Protein 2W7Q (pdb70)

Solvent-accessible surface area: 18012 Å² total; per-residue (Å²): 91,75,68,107,66,131,21,72,72,6,28,124,77,0,25,29,21,4,92,140,4,125,17,2,38,2,100,1,0,33,13,13,18,15,37,68,5,59,164,32,110,44,39,25,4,74,1,19,1,66,55,130,26,30,0,54,22,38,16,64,70,126,83,54,42,10,2,10,2,78,48,90,28,1,78,25,33,10,38,88,102,111,36,10,8,81,37,64,28,126,58,37,12,27,130,3,10,0,0,0,0,14,12,95,11,80,52,15,20,128,57,16,2,1,58,79,165,86,49,78,69,20,8,31,1,21,0,42,16,77,70,98,115,50,114,10,73,16,1,91,0,2,2,56,80,29,95,8,12,14,3,30,18,30,25,68,120,34,57,70,16,22,2,6,4,14,84,30,28,50,81,117,102,16,67,68,142,89,14,89,50,138,98,40,138,84,24,82,87,55,144,190,123,60,13,27,131,81,0,36,41,8,5,78,104,5,94,22,3,27,2,124,2,46,28,84,22,66,24,48,76,42,99,151,119,80,108,17,30,5,57,0,0,1,51,47,119,30,21,0,38,9,44,7,74,70,129,49,78,37,22,0,1,1,40,93,46,0,0,20,28,33,43,126,93,68,41,0,12,6,16,34,8,94,80,30,2,21,81,1,2,0,0,0,0,9,10,60,12,76,104,18,41,153,68,28,50,18,83,62,155,105,46,88,77,36,14,52,1,19,0,111,59,124,164,16,81,12,0,102,0,14,2,124,75,18,84,6,46,42,3,36,3,27,23,61,125,33,63,105,13,58,0,107,13,87,88,29,101,35,85,102,107,25,53,5,111,50,0,37,10,71,24,47,66,1,0,45,13,60,80,129

CATH classification: 2.50.20.10

Nearest PDB structures (foldseek):
  2w7q-assembly1_A  TM=1.005E+00  e=2.599E-39  Pseudomonas aeruginosa PAO1
  4ki3-assembly3_G  TM=8.699E-01  e=1.356E-17  Yersinia pestis biovar Medievalis str. Harbin 35
  4ki3-assembly3_I  TM=8.683E-01  e=2.098E-17  Yersinia pestis biovar Medievalis str. Harbin 35
  4ki3-assembly1_D  TM=8.611E-01  e=1.687E-17  Yersinia pestis biovar Medievalis str. Harbin 35
  4ki3-assembly3_H  TM=8.434E-01  e=2.722E-16  Yersinia pestis biovar Medievalis str. Harbin 35

Foldseek 3Di:
DDFPDDCVVQLVVVVVLLVQFQKKKWKKWKWKADLVRPDIDIWIGMWIEHPQWWIWTWTDDDQTWIWTTRQQWIWIAGVVQLEIAIEGPVVCCQVVVCSVSNDPSVVVSVQWDKDWDDDDQKIKIKTAGNDPPDQWGIKMWMGGNSHTAKIWTAGPSGIIMIMGIHPMDGDDDDDVCVSDDDNDPPRHYHHD/DVQLVVLCVLLVQFQKKKWKKWKWKAFQVRPDIDIWIGMWIAHPQWWIWTFIDPPQTKIWITSLKIWIAGVVLLEIEIEGLVVCCLVVVCSCSNDDSVVCVVQWDKDWDDDDQKIKIWIDRCCWGIKIWMDGNSHTAKMWTQGPSGIIMIMGIDPMDGDDDDDPVVRDDPGDPPGHYHYD

Secondary structure (DSSP, 8-state):
---SS--HHHHHHHHHHHHT-SEEEEEEEEEEE-TTS--EEEEEEEEEEETTTEEEEEEPSSS-EEEEEETTEEEEEETTTTEEEEE-HHHHTTT-GGGGGGS-HHHHTTTEEEEEEEETTEEEEEEEESSS-SS-SEEEEEEETTEEEEEEEE-TT--EEEEEEEEEEES----GGGG-----TT-EEE--/-HHHHHHHHHHHT-SEEEEEEEEEEE-TTS--EEEEEEEEEEETTTEEEEEEPTTS-EEEEE--EEEEEETTTTEEEEEEHHHHTTT-GGGGGGS-HHHHTTT-EEEEEEETTEEEEEEE---EEEEEEEEETTEEEEEEEEETT--EEEEEEEEEEES----GGGG-----TT-EEEE-

GO terms:
  GO:0044874 lipoprotein localization to outer membrane (P, IDA)

Radius of gyration: 23.58 Å; Cα contacts (8 Å, |Δi|>4): 870; chains: 2; bounding box: 56×40×64 Å

Sequence (372 aa):
GSIAIDDSSAAVQRLTGLLNKAQTLTARFSQLTLDGSGTRLQETAGQQLSLKRPGLFRRWHTDAPNNEQQLLISNGEKVWLYDPDLEQVTIQKLDQRLTQTPALLLSSGDISKISESFAITYKEGGNNVVDFVLKPKTKDTLFDTLRRLSFRSGKVNDMQMIDGVGQRTNILFFDVKMNEALDAKQFTFDVPPGVDVIQEESAAVQRLTGLLNKAQTLTARRFSQLTTLDGSGTRLQETAGQLSLKRPGLFRRWHTDAPNEQLLISNEKVWLYDPDLEQVTIQKLDQRLTQTPALLLSSGDISKISESFAITYKEGGNVVDFVLKPKLFDTLRRLSFRSGKVNDMQMIDGVGQRTNILFFDVKMNEALDAKQFTFDVPPGVDVIQE

Organism: Pseudomonas aeruginosa (strain ATCC 15692 / DSM 22644 / CIP 104116 / JCM 14847 / LMG 12228 / 1C / PRS 101 / PAO1) (NCBI:txid208964)

B-factor: mean 24.22, std 8.2, range [8.04, 63.87]

Structure (mmCIF, N/CA/C/O backbone):
data_2W7Q
#
_entry.id   2W7Q
#
_cell.length_a   41.656
_cell.length_b   68.439
_cell.length_c   61.350
_cell.angle_alpha   90.00
_cell.angle_beta   94.83
_cell.angle_gamma   90.00
#
_symmetry.space_group_name_H-M   'P 1 21 1'
#
loop_
_entity.id
_entity.type
_entity.pdbx_description
1 polymer 'OUTER-MEMBRANE LIPOPROTEIN CARRIER PROTEIN'
2 non-polymer GLYCEROL
3 water water
#
loop_
_atom_site.group_PDB
_atom_site.id
_atom_site.type_symbol
_atom_site.label_atom_id
_atom_site.label_alt_id
_atom_site.label_comp_id
_atom_site.label_asym_id
_atom_site.label_entity_id
_atom_site.label_seq_id
_atom_site.pdbx_PDB_ins_code
_atom_site.Cartn_x
_atom_site.Cartn_y
_atom_site.Cartn_z
_atom_site.occupancy
_atom_site.B_iso_or_equiv
_atom_site.auth_seq_id
_atom_site.auth_comp_id
_atom_site.auth_asym_id
_atom_site.auth_atom_id
_atom_site.pdbx_PDB_model_num
ATOM 1 N N . GLY A 1 13 ? -17.255 -1.201 8.646 1.00 26.75 13 GLY A N 1
ATOM 2 C CA . GLY A 1 13 ? -17.236 -2.439 7.795 1.00 26.19 13 GLY A CA 1
ATOM 3 C C . GLY A 1 13 ? -17.950 -2.164 6.493 1.00 24.38 13 GLY A C 1
ATOM 4 O O . GLY A 1 13 ? -18.000 -3.030 5.582 1.00 27.37 13 GLY A O 1
ATOM 5 N N . SER A 1 14 ? -18.530 -0.972 6.389 1.00 23.47 14 SER A N 1
ATOM 6 C CA . SER A 1 14 ? -19.432 -0.675 5.262 1.00 21.65 14 SER A CA 1
ATOM 7 C C . SER A 1 14 ? -18.626 -0.146 4.072 1.00 20.82 14 SER A C 1
ATOM 8 O O . SER A 1 14 ? -17.772 0.739 4.235 1.00 20.07 14 SER A O 1
ATOM 11 N N . ILE A 1 15 ? -18.913 -0.683 2.887 1.00 19.14 15 ILE A N 1
ATOM 12 C CA . ILE A 1 15 ? -18.129 -0.330 1.702 1.00 18.82 15 ILE A CA 1
ATOM 13 C C . ILE A 1 15 ? -18.949 0.293 0.572 1.00 16.76 15 ILE A C 1
ATOM 14 O O . ILE A 1 15 ? -18.375 0.749 -0.414 1.00 17.34 15 ILE A O 1
ATOM 19 N N . ALA A 1 16 ? -20.276 0.316 0.690 1.00 14.71 16 ALA A N 1
ATOM 20 C CA . ALA A 1 16 ? -21.087 0.924 -0.365 1.00 13.02 16 ALA A CA 1
ATOM 21 C C . ALA A 1 16 ? -21.687 2.263 0.120 1.00 14.14 16 ALA A C 1
ATOM 22 O O . ALA A 1 16 ? -22.884 2.470 0.112 1.00 15.43 16 ALA A O 1
ATOM 24 N N . ILE A 1 17 ? -20.812 3.167 0.533 1.00 15.76 17 ILE A N 1
ATOM 25 C CA . ILE A 1 17 ? -21.203 4.379 1.229 1.00 17.17 17 ILE A CA 1
ATOM 26 C C . ILE A 1 17 ? -20.896 5.572 0.331 1.00 18.25 17 ILE A C 1
ATOM 27 O O . ILE A 1 17 ? -20.117 5.449 -0.617 1.00 17.99 17 ILE A O 1
ATOM 32 N N . ASP A 1 18 ? -21.558 6.695 0.581 1.00 17.94 18 ASP A N 1
ATOM 33 C CA . ASP A 1 18 ? -21.215 7.883 -0.130 1.00 19.34 18 ASP A CA 1
ATOM 34 C C . ASP A 1 18 ? -20.192 8.583 0.744 1.00 19.80 18 ASP A C 1
ATOM 35 O O . ASP A 1 18 ? -20.548 9.207 1.748 1.00 20.30 18 ASP A O 1
ATOM 40 N N . ASP A 1 19 ? -18.929 8.432 0.355 1.00 19.48 19 ASP A N 1
ATOM 41 C CA . ASP A 1 19 ? -17.759 8.931 1.104 1.00 19.41 19 ASP A CA 1
ATOM 42 C C . ASP A 1 19 ? -17.076 10.106 0.366 1.00 19.80 19 ASP A C 1
ATOM 43 O O . ASP A 1 19 ? -15.876 10.357 0.531 1.00 19.84 19 ASP A O 1
ATOM 48 N N . SER A 1 20 ? -17.886 10.800 -0.439 1.00 20.22 20 SER A N 1
ATOM 49 C CA A SER A 1 20 ? -17.472 12.009 -1.150 0.50 20.79 20 SER A CA 1
ATOM 50 C CA B SER A 1 20 ? -17.502 12.025 -1.143 0.50 20.75 20 SER A CA 1
ATOM 51 C C . SER A 1 20 ? -16.675 12.990 -0.278 1.00 21.07 20 SER A C 1
ATOM 52 O O . SER A 1 20 ? -15.573 13.414 -0.660 1.00 22.07 20 SER A O 1
ATOM 57 N N . ALA A 1 21 ? -17.215 13.349 0.884 1.00 21.52 21 ALA A N 1
ATOM 58 C CA . ALA A 1 21 ? -16.535 14.281 1.789 1.00 22.15 21 ALA A CA 1
ATOM 59 C C . ALA A 1 21 ? -15.163 13.730 2.216 1.00 21.73 21 ALA A C 1
ATOM 60 O O . ALA A 1 21 ? -14.119 14.408 2.105 1.00 21.56 21 ALA A O 1
ATOM 62 N N . ALA A 1 22 ? -15.165 12.482 2.665 1.00 21.90 22 ALA A N 1
ATOM 63 C CA . ALA A 1 22 ? -13.970 11.871 3.183 1.00 21.43 22 ALA A CA 1
ATOM 64 C C . ALA A 1 22 ? -12.867 11.848 2.147 1.00 22.64 22 ALA A C 1
ATOM 65 O O . ALA A 1 22 ? -11.708 12.084 2.472 1.00 21.91 22 ALA A O 1
ATOM 67 N N . VAL A 1 23 ? -13.218 11.516 0.913 1.00 23.44 23 VAL A N 1
ATOM 68 C CA . VAL A 1 23 ? -12.253 11.432 -0.202 1.00 24.51 23 VAL A CA 1
ATOM 69 C C . VAL A 1 23 ? -11.554 12.772 -0.502 1.00 25.08 23 VAL 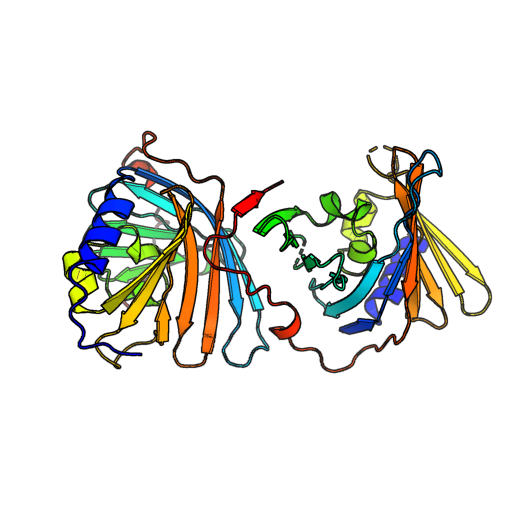A C 1
ATOM 70 O O . VAL A 1 23 ? -10.320 12.819 -0.658 1.00 24.60 23 VAL A O 1
ATOM 74 N N . GLN A 1 24 ? -12.341 13.844 -0.591 1.00 25.80 24 GLN A N 1
ATOM 75 C CA . GLN A 1 24 ? -11.797 15.204 -0.754 1.00 25.70 24 GLN A CA 1
ATOM 76 C C . GLN A 1 24 ? -10.939 15.642 0.452 1.00 24.23 24 GLN A C 1
ATOM 77 O O . GLN A 1 24 ? -9.889 16.250 0.265 1.00 24.47 24 GLN A O 1
ATOM 83 N N . ARG A 1 25 ? -11.370 15.329 1.670 1.00 22.67 25 ARG A N 1
ATOM 84 C CA . ARG A 1 25 ? -10.549 15.658 2.840 1.00 21.35 25 ARG A CA 1
ATOM 85 C C . ARG A 1 25 ? -9.156 15.046 2.766 1.00 20.21 25 ARG A C 1
ATOM 86 O O . ARG A 1 25 ? -8.182 15.716 3.085 1.00 19.87 25 ARG A O 1
ATOM 94 N N . LEU A 1 26 ? -9.080 13.767 2.391 1.00 19.68 26 LEU A N 1
ATOM 95 C CA . LEU A 1 26 ? -7.806 13.040 2.359 1.00 20.56 26 LEU A CA 1
ATOM 96 C C . LEU A 1 26 ? -6.905 13.601 1.257 1.00 20.73 26 LEU A C 1
ATOM 97 O O . LEU A 1 26 ? -5.673 13.756 1.417 1.00 20.10 26 LEU A O 1
ATOM 102 N N . THR A 1 27 ? -7.525 13.856 0.104 1.00 21.74 27 THR A N 1
ATOM 103 C CA . THR A 1 27 ? -6.774 14.351 -1.043 1.00 22.12 27 THR A CA 1
ATOM 104 C C . THR A 1 27 ? -6.167 15.707 -0.653 1.00 22.35 27 THR A C 1
ATOM 105 O O . THR A 1 27 ? -4.985 15.957 -0.903 1.00 22.86 27 THR A O 1
ATOM 109 N N . GLY A 1 28 ? -6.971 16.547 -0.011 1.00 22.58 28 GLY A N 1
ATOM 110 C CA . GLY A 1 28 ? -6.532 17.878 0.452 1.00 23.11 28 GLY A CA 1
ATOM 111 C C . GLY A 1 28 ? -5.276 17.823 1.296 1.00 23.75 28 GLY A C 1
ATOM 112 O O . GLY A 1 28 ? -4.258 18.466 0.964 1.00 23.73 28 GLY A O 1
ATOM 113 N N . LEU A 1 29 ? -5.359 17.035 2.376 1.00 23.00 29 LEU A N 1
ATOM 114 C CA . LEU A 1 29 ? -4.267 16.781 3.307 1.00 22.31 29 LEU A CA 1
ATOM 115 C C . LEU A 1 29 ? -3.025 16.194 2.681 1.00 22.17 29 LEU A C 1
ATOM 116 O O . LEU A 1 29 ? -1.957 16.647 2.974 1.00 21.96 29 LEU A O 1
ATOM 121 N N . LEU A 1 30 ? -3.159 15.177 1.844 1.00 22.27 30 LEU A N 1
ATOM 122 C CA . LEU A 1 30 ? -2.001 14.579 1.192 1.00 22.02 30 LEU A CA 1
ATOM 123 C C . LEU A 1 30 ? -1.307 15.550 0.240 1.00 22.08 30 LEU A C 1
ATOM 124 O O . LEU A 1 30 ? -0.074 15.597 0.158 1.00 23.02 30 LEU A O 1
ATOM 129 N N . ASN A 1 31 ? -2.098 16.311 -0.498 1.00 23.55 31 ASN A N 1
ATOM 130 C CA . ASN A 1 31 ? -1.567 17.356 -1.416 1.00 23.88 31 ASN A CA 1
ATOM 131 C C . ASN A 1 31 ? -0.821 18.569 -0.841 1.00 24.20 31 ASN A C 1
ATOM 132 O O . ASN A 1 31 ? -0.179 19.312 -1.611 1.00 24.85 31 ASN A O 1
ATOM 137 N N . LYS A 1 32 ? -0.921 18.776 0.476 1.00 23.95 32 LYS A N 1
ATOM 138 C CA . LYS A 1 32 ? -0.146 19.776 1.211 1.00 23.42 32 LYS A CA 1
ATOM 139 C C . LYS A 1 32 ? 1.331 19.393 1.241 1.00 22.97 32 LYS A C 1
ATOM 140 O O . LYS A 1 32 ? 2.159 20.245 1.504 1.00 20.89 32 LYS A O 1
ATOM 146 N N . ALA A 1 33 ? 1.614 18.107 1.024 1.00 20.98 33 ALA A N 1
ATOM 147 C CA . ALA A 1 33 ? 2.960 17.558 0.877 1.00 21.17 33 ALA A CA 1
ATOM 148 C C . ALA A 1 33 ? 3.345 17.304 -0.598 1.00 21.44 33 ALA A C 1
ATOM 149 O O . ALA A 1 33 ? 3.118 16.216 -1.156 1.00 21.19 33 ALA A O 1
ATOM 151 N N . GLN A 1 34 ? 3.893 18.328 -1.241 1.00 20.27 34 GLN A N 1
ATOM 152 C CA . GLN A 1 34 ? 4.394 18.165 -2.588 1.00 20.95 34 GLN A CA 1
ATOM 153 C C . GLN A 1 34 ? 5.698 17.375 -2.574 1.00 19.71 34 GLN A C 1
ATOM 154 O O . GLN A 1 34 ? 5.986 16.664 -3.515 1.00 19.85 34 GLN A O 1
ATOM 160 N N . THR A 1 35 ? 6.520 17.562 -1.546 1.00 17.98 35 THR A N 1
ATOM 161 C CA . THR A 1 35 ? 7.595 16.595 -1.253 1.00 17.86 35 THR A CA 1
ATOM 162 C C . THR A 1 35 ? 7.426 16.267 0.227 1.00 18.00 35 THR A C 1
ATOM 163 O O . THR A 1 35 ? 6.854 17.082 0.970 1.00 16.05 35 THR A O 1
ATOM 167 N N . LEU A 1 36 ? 7.889 15.082 0.653 1.00 15.30 36 LEU A N 1
ATOM 168 C CA . LEU A 1 36 ? 7.788 14.714 2.069 1.00 17.58 36 LEU A CA 1
ATOM 169 C C . LEU A 1 36 ? 8.964 13.763 2.317 1.00 16.79 36 LEU A C 1
ATOM 170 O O . LEU A 1 36 ? 9.233 12.938 1.484 1.00 17.40 36 LEU A O 1
ATOM 175 N N . THR A 1 37 ? 9.662 13.879 3.452 1.00 16.61 37 THR A N 1
ATOM 176 C CA . THR A 1 37 ? 10.452 12.767 3.916 1.00 16.23 37 THR A CA 1
ATOM 177 C C . THR A 1 37 ? 10.063 12.479 5.364 1.00 14.79 37 THR A C 1
ATOM 178 O O . THR A 1 37 ? 9.635 13.389 6.117 1.00 16.94 37 THR A O 1
ATOM 182 N N . ALA A 1 38 ? 10.218 11.221 5.788 1.00 14.87 38 ALA A N 1
ATOM 183 C CA . ALA A 1 38 ? 10.040 10.919 7.195 1.00 14.81 38 ALA A CA 1
ATOM 184 C C . ALA A 1 38 ? 10.856 9.730 7.578 1.00 15.27 38 ALA A C 1
ATOM 185 O O . ALA A 1 38 ? 11.274 8.973 6.717 1.00 15.29 38 ALA A O 1
ATOM 187 N N . ARG A 1 39 ? 11.031 9.524 8.861 1.00 14.42 39 ARG A N 1
ATOM 188 C CA . ARG A 1 39 ? 11.549 8.262 9.324 1.00 15.19 39 ARG A CA 1
ATOM 189 C C . ARG A 1 39 ? 10.307 7.509 9.813 1.00 13.76 39 ARG A C 1
ATOM 190 O O . ARG A 1 39 ? 9.258 8.120 10.141 1.00 14.61 39 ARG A O 1
ATOM 198 N N . PHE A 1 40 ? 10.421 6.194 9.870 1.00 15.87 40 PHE A N 1
ATOM 199 C CA . PHE A 1 40 ? 9.350 5.335 10.425 1.00 15.81 40 PHE A CA 1
ATOM 200 C C . PHE A 1 40 ? 9.900 4.251 11.362 1.00 15.04 40 PHE A C 1
ATOM 201 O O . PHE A 1 40 ? 11.064 3.830 11.227 1.00 13.80 40 PHE A O 1
ATOM 209 N N . SER A 1 41 ? 9.098 3.837 12.338 1.00 13.35 41 SER A N 1
ATOM 210 C CA . SER A 1 41 ? 9.370 2.587 13.102 1.00 13.70 41 SER A CA 1
ATOM 211 C C . SER A 1 41 ? 8.139 1.729 12.829 1.00 13.97 41 SER A C 1
ATOM 212 O O . SER A 1 41 ? 6.973 2.222 12.978 1.00 14.02 41 SER A O 1
ATOM 215 N N . GLN A 1 42 ? 8.345 0.526 12.365 1.00 13.54 42 GLN A N 1
ATOM 216 C CA . GLN A 1 42 ? 7.184 -0.298 12.015 1.00 15.72 42 GLN A CA 1
ATOM 217 C C . GLN A 1 42 ? 7.247 -1.510 12.883 1.00 16.46 42 GLN A C 1
ATOM 218 O O . GLN A 1 42 ? 8.310 -2.142 12.982 1.00 16.75 42 GLN A O 1
ATOM 224 N N . LEU A 1 43 ? 6.115 -1.856 13.507 1.00 17.40 43 LEU A N 1
ATOM 225 C CA . LEU A 1 43 ? 6.008 -3.078 14.302 1.00 19.50 43 LEU A CA 1
ATOM 226 C C . LEU A 1 43 ? 4.920 -3.969 13.693 1.00 20.72 43 LEU A C 1
ATOM 227 O O . LEU A 1 43 ? 3.812 -3.494 13.443 1.00 20.25 43 LEU A O 1
ATOM 232 N N . THR A 1 44 ? 5.233 -5.233 13.406 1.00 21.61 44 THR A N 1
ATOM 233 C CA . THR A 1 44 ? 4.291 -6.130 12.732 1.00 23.57 44 THR A CA 1
ATOM 234 C C . THR A 1 44 ? 4.099 -7.322 13.634 1.00 24.74 44 THR A C 1
ATOM 235 O O . THR A 1 44 ? 5.086 -7.972 14.071 1.00 25.21 44 THR A O 1
ATOM 239 N N . LEU A 1 45 ? 2.833 -7.611 13.935 1.00 23.79 45 LEU A N 1
ATOM 240 C CA . LEU A 1 45 ? 2.509 -8.768 14.764 1.00 24.32 45 LEU A CA 1
ATOM 241 C C . LEU A 1 45 ? 1.641 -9.704 13.965 1.00 24.89 45 LEU A C 1
ATOM 242 O O . LEU A 1 45 ? 0.598 -9.255 13.442 1.00 24.67 45 LEU A O 1
ATOM 247 N N . ASP A 1 46 ? 2.038 -10.978 13.857 1.00 25.71 46 ASP A N 1
ATOM 248 C CA . ASP A 1 46 ? 1.262 -11.891 13.003 1.00 27.01 46 ASP A CA 1
ATOM 249 C C . ASP A 1 46 ? -0.074 -12.185 13.638 1.00 26.87 46 ASP A C 1
ATOM 250 O O . ASP A 1 46 ? -0.290 -11.898 14.834 1.00 26.08 46 ASP A O 1
ATOM 255 N N . GLY A 1 47 ? -0.952 -12.780 12.831 1.00 27.81 47 GLY A N 1
ATOM 256 C CA . GLY A 1 47 ? -2.303 -13.106 13.250 1.00 28.13 47 GLY A CA 1
ATOM 257 C C . GLY A 1 47 ? -2.386 -13.997 14.462 1.00 27.87 47 GLY A C 1
ATOM 258 O O . GLY A 1 47 ? -3.321 -13.883 15.254 1.00 28.68 47 GLY A O 1
ATOM 259 N N . SER A 1 48 ? -1.383 -14.852 14.636 1.00 27.88 48 SER A N 1
ATOM 260 C CA . SER A 1 48 ? -1.373 -15.780 15.742 1.00 27.32 48 SER A CA 1
ATOM 261 C C . SER A 1 48 ? -0.901 -15.082 17.041 1.00 27.10 48 SER A C 1
ATOM 262 O O . SER A 1 48 ? -0.896 -15.701 18.110 1.00 27.96 48 SER A O 1
ATOM 265 N N . GLY A 1 49 ? -0.495 -13.813 16.924 1.00 26.99 49 GLY A N 1
ATOM 266 C CA . GLY A 1 49 ? 0.140 -13.051 18.029 1.00 26.47 49 GLY A CA 1
ATOM 267 C C . GLY A 1 49 ? 1.429 -13.619 18.642 1.00 27.03 49 GLY A C 1
ATOM 268 O O . GLY A 1 49 ? 1.828 -13.226 19.785 1.00 27.87 49 GLY A O 1
ATOM 269 N N . THR A 1 50 ? 2.145 -14.468 17.905 1.00 25.13 50 THR A N 1
ATOM 270 C CA . THR A 1 50 ? 3.324 -15.126 18.472 1.00 25.60 50 THR A CA 1
ATOM 271 C C . THR A 1 50 ? 4.608 -14.798 17.720 1.00 26.39 50 THR A C 1
ATOM 272 O O . THR A 1 50 ? 5.678 -15.301 18.085 1.00 25.84 50 THR A O 1
ATOM 276 N N . ARG A 1 51 ? 4.495 -13.976 16.670 1.00 26.79 51 ARG A N 1
ATOM 277 C CA . ARG A 1 51 ? 5.656 -13.457 15.914 1.00 29.73 51 ARG A CA 1
ATOM 278 C C . ARG A 1 51 ? 5.639 -11.908 15.737 1.00 28.64 51 ARG A C 1
ATOM 279 O O . ARG A 1 51 ? 4.775 -11.351 15.033 1.00 28.02 51 ARG A O 1
ATOM 287 N N . LEU A 1 52 ? 6.602 -11.225 16.373 1.00 29.64 52 LEU A N 1
ATOM 288 C CA . LEU A 1 52 ? 6.660 -9.723 16.360 1.00 29.51 52 LEU A CA 1
ATOM 289 C C . LEU A 1 52 ? 7.978 -9.296 15.749 1.00 30.23 52 LEU A C 1
ATOM 290 O O . LEU A 1 52 ? 9.039 -9.841 16.122 1.00 30.87 52 LEU A O 1
ATOM 295 N N . GLN A 1 53 ? 7.935 -8.386 14.776 1.00 28.53 53 GLN A N 1
ATOM 296 C CA . GLN A 1 53 ? 9.171 -7.830 14.233 1.00 28.39 53 GLN A CA 1
ATOM 297 C C . GLN A 1 53 ? 9.089 -6.345 14.056 1.00 27.09 53 GLN A C 1
ATOM 298 O O . GLN A 1 53 ? 8.054 -5.826 13.622 1.00 26.08 53 GLN A O 1
ATOM 304 N N . GLU A 1 54 ? 10.179 -5.672 14.390 1.00 25.56 54 GLU A N 1
ATOM 305 C CA . GLU A 1 54 ? 10.317 -4.263 14.165 1.00 24.70 54 GLU A CA 1
ATOM 306 C C . GLU A 1 54 ? 11.273 -4.016 12.983 1.00 24.16 54 GLU A C 1
ATOM 307 O O . GLU A 1 54 ? 12.275 -4.746 12.789 1.00 21.55 54 GLU A O 1
ATOM 313 N N . THR A 1 55 ? 10.935 -3.009 12.202 1.00 22.11 55 THR A N 1
ATOM 314 C CA . THR A 1 55 ? 11.774 -2.532 11.113 1.00 23.07 55 THR A CA 1
ATOM 315 C C . THR A 1 55 ? 11.765 -1.009 11.274 1.00 21.91 55 THR A C 1
ATOM 316 O O . THR A 1 55 ? 10.845 -0.439 11.869 1.00 21.71 55 THR A O 1
ATOM 320 N N . ALA A 1 56 ? 12.844 -0.370 10.866 1.00 20.93 56 ALA A N 1
ATOM 321 C CA . ALA A 1 56 ? 12.919 1.101 10.853 1.00 18.53 56 ALA A CA 1
ATOM 322 C C . ALA A 1 56 ? 13.293 1.444 9.474 1.00 16.15 56 ALA A C 1
ATOM 323 O O . ALA A 1 56 ? 13.855 0.609 8.789 1.00 14.72 56 ALA A O 1
ATOM 325 N N . GLY A 1 57 ? 13.038 2.678 9.054 1.00 15.22 57 GLY A N 1
ATOM 326 C CA . GLY A 1 57 ? 13.527 3.081 7.716 1.00 13.87 57 GLY A CA 1
ATOM 327 C C . GLY A 1 57 ? 13.068 4.490 7.447 1.00 13.63 57 GLY A C 1
ATOM 328 O O . GLY A 1 57 ? 12.775 5.220 8.398 1.00 14.51 57 GLY A O 1
ATOM 329 N N . GLN A 1 58 ? 12.933 4.806 6.175 1.00 13.54 58 GLN A N 1
ATOM 330 C CA A GLN A 1 58 ? 12.657 6.173 5.707 0.50 14.93 58 GLN A CA 1
ATOM 331 C CA C GLN A 1 58 ? 12.771 6.157 5.657 0.50 13.08 58 GLN A CA 1
ATOM 332 C C . GLN A 1 58 ? 11.804 6.133 4.460 1.00 13.51 58 GLN A C 1
ATOM 333 O O . GLN A 1 58 ? 11.852 5.188 3.666 1.00 13.28 58 GLN A O 1
ATOM 344 N N . LEU A 1 59 ? 11.028 7.188 4.289 1.00 14.40 59 LEU A N 1
ATOM 345 C CA . LEU A 1 59 ? 10.072 7.342 3.201 1.00 14.68 59 LEU A CA 1
ATOM 346 C C . LEU A 1 59 ? 10.512 8.654 2.568 1.00 14.22 59 LEU A C 1
ATOM 347 O O . LEU A 1 59 ? 10.857 9.618 3.277 1.00 15.54 59 LEU A O 1
ATOM 352 N N . SER A 1 60 ? 10.495 8.717 1.255 1.00 14.28 60 SER A N 1
ATOM 353 C CA . SER A 1 60 ? 10.534 10.008 0.574 1.00 15.20 60 SER A CA 1
ATOM 354 C C . SER A 1 60 ? 9.402 9.977 -0.487 1.00 13.47 60 SER A C 1
ATOM 355 O O . SER A 1 60 ? 8.995 8.913 -0.990 1.00 13.13 60 SER A O 1
ATOM 358 N N . LEU A 1 61 ? 8.934 11.156 -0.861 1.00 14.06 61 LEU A N 1
ATOM 359 C CA . LEU A 1 61 ? 7.831 11.256 -1.797 1.00 14.75 61 LEU A CA 1
ATOM 360 C C . LEU A 1 61 ? 7.966 12.580 -2.517 1.00 16.77 61 LEU A C 1
ATOM 361 O O . LEU A 1 61 ? 8.254 13.589 -1.872 1.00 16.24 61 LEU A O 1
ATOM 366 N N . LYS A 1 62 ? 7.813 12.577 -3.841 1.00 18.15 62 LYS A N 1
ATOM 367 C CA . LYS A 1 62 ? 7.955 13.819 -4.625 1.00 19.52 62 LYS A CA 1
ATOM 368 C C . LYS A 1 62 ? 6.949 13.744 -5.715 1.00 20.73 62 LYS A C 1
ATOM 369 O O . LYS A 1 62 ? 7.086 12.964 -6.666 1.00 21.11 62 LYS A O 1
ATOM 375 N N . ARG A 1 63 ? 5.915 14.573 -5.591 1.00 22.17 63 ARG A N 1
ATOM 376 C CA . ARG A 1 63 ? 4.796 14.560 -6.544 1.00 21.75 63 ARG A CA 1
ATOM 377 C C . ARG A 1 63 ? 5.160 15.211 -7.857 1.00 21.98 63 ARG A C 1
ATOM 378 O O . ARG A 1 63 ? 6.001 16.107 -7.889 1.00 21.09 63 ARG A O 1
ATOM 386 N N . PRO A 1 64 ? 4.580 14.718 -8.971 1.00 21.85 64 PRO A N 1
ATOM 387 C CA . PRO A 1 64 ? 3.633 13.633 -9.067 1.00 22.07 64 PRO A CA 1
ATOM 388 C C . PRO A 1 64 ? 4.304 12.224 -9.047 1.00 23.19 64 PRO A C 1
ATOM 389 O O . PRO A 1 64 ? 5.368 12.019 -9.617 1.00 23.76 64 PRO A O 1
ATOM 393 N N . GLY A 1 65 ? 3.665 11.291 -8.356 1.00 24.00 65 GLY A N 1
ATOM 394 C CA . GLY A 1 65 ? 4.055 9.867 -8.318 1.00 23.81 65 GLY A CA 1
ATOM 395 C C . GLY A 1 65 ? 5.458 9.293 -8.048 1.00 23.08 65 GLY A C 1
ATOM 396 O O . GLY A 1 65 ? 5.681 8.127 -8.400 1.00 24.45 65 GLY A O 1
ATOM 397 N N . LEU A 1 66 ? 6.403 10.042 -7.470 1.00 19.69 66 LEU A N 1
ATOM 398 C CA . LEU A 1 66 ? 7.708 9.450 -7.082 1.00 18.08 66 LEU A CA 1
ATOM 399 C C . LEU A 1 66 ? 7.695 9.126 -5.590 1.00 17.58 66 LEU A C 1
ATOM 400 O O . LEU A 1 66 ? 7.280 9.954 -4.760 1.00 16.00 66 LEU A O 1
ATOM 405 N N . PHE A 1 67 ? 8.082 7.896 -5.257 1.00 16.22 67 PHE A N 1
ATOM 406 C CA . PHE A 1 67 ? 7.907 7.365 -3.874 1.00 14.91 67 PHE A CA 1
ATOM 407 C C . PHE A 1 67 ? 9.037 6.396 -3.588 1.00 14.92 67 PHE A C 1
ATOM 408 O O . PHE A 1 67 ? 9.330 5.575 -4.463 1.00 13.62 67 PHE A O 1
ATOM 416 N N . ARG A 1 68 ? 9.646 6.508 -2.398 1.00 16.32 68 ARG A N 1
ATOM 417 C CA A ARG A 1 68 ? 10.744 5.657 -1.975 0.50 17.28 68 ARG A CA 1
ATOM 418 C CA B ARG A 1 68 ? 10.698 5.599 -1.983 0.50 17.10 68 ARG A CA 1
ATOM 419 C C . ARG A 1 68 ? 10.417 5.173 -0.544 1.00 16.81 68 ARG A C 1
ATOM 420 O O . ARG A 1 68 ? 10.067 6.036 0.347 1.00 15.78 68 ARG A O 1
ATOM 435 N N . TRP A 1 69 ? 10.513 3.854 -0.295 1.00 15.88 69 TRP A N 1
ATOM 436 C CA . TRP A 1 69 ? 10.177 3.281 1.016 1.00 17.41 69 TRP A CA 1
ATOM 437 C C . TRP A 1 69 ? 11.371 2.396 1.260 1.00 17.45 69 TRP A C 1
ATOM 438 O O . TRP A 1 69 ? 11.577 1.434 0.526 1.00 17.15 69 TRP A O 1
ATOM 449 N N . HIS A 1 70 ? 12.163 2.712 2.280 1.00 18.03 70 HIS A N 1
ATOM 450 C CA . HIS A 1 70 ? 13.386 1.991 2.547 1.00 19.00 70 HIS A CA 1
ATOM 451 C C . HIS A 1 70 ? 13.299 1.401 3.968 1.00 19.33 70 HIS A C 1
ATOM 452 O O . HIS A 1 70 ? 13.010 2.130 4.914 1.00 17.37 70 HIS A O 1
ATOM 459 N N . THR A 1 71 ? 13.609 0.108 4.125 1.00 18.65 71 THR A N 1
ATOM 460 C CA . THR A 1 71 ? 13.695 -0.521 5.402 1.00 20.03 71 THR A CA 1
ATOM 461 C C . THR A 1 71 ? 15.190 -0.783 5.630 1.00 18.80 71 THR A C 1
ATOM 462 O O . THR A 1 71 ? 15.840 -1.303 4.740 1.00 17.32 71 THR A O 1
ATOM 466 N N . ASP A 1 72 ? 15.691 -0.474 6.822 1.00 18.23 72 ASP A N 1
ATOM 467 C CA . ASP A 1 72 ? 17.115 -0.653 7.162 1.00 18.22 72 ASP A CA 1
ATOM 468 C C . ASP A 1 72 ? 17.455 -2.119 7.306 1.00 17.28 72 ASP A C 1
ATOM 469 O O . ASP A 1 72 ? 16.576 -2.940 7.691 1.00 17.71 72 ASP A O 1
ATOM 474 N N . ALA A 1 73 ? 18.730 -2.444 7.092 1.00 18.04 73 ALA A N 1
ATOM 475 C CA . ALA A 1 73 ? 19.260 -3.743 7.446 1.00 18.35 73 ALA A CA 1
ATOM 476 C C . ALA A 1 73 ? 18.946 -4.030 8.941 1.00 19.55 73 ALA A C 1
ATOM 477 O O . ALA A 1 73 ? 18.946 -3.113 9.712 1.00 18.36 73 ALA A O 1
ATOM 479 N N . PRO A 1 74 ? 18.789 -5.304 9.356 1.00 20.95 74 PRO A N 1
ATOM 480 C CA . PRO A 1 74 ? 18.880 -6.589 8.642 1.00 21.96 74 PRO A CA 1
ATOM 481 C C . PRO A 1 74 ? 17.647 -6.741 7.760 1.00 24.43 74 PRO A C 1
ATOM 482 O O . PRO A 1 74 ? 16.640 -5.953 7.897 1.00 22.06 74 PRO A O 1
ATOM 486 N N . ASN A 1 75 ? 17.720 -7.634 6.775 1.00 24.28 75 ASN A N 1
ATOM 487 C CA A ASN A 1 75 ? 16.673 -7.750 5.740 0.50 25.60 75 ASN A CA 1
ATOM 488 C CA B ASN A 1 75 ? 16.609 -7.754 5.814 0.50 25.09 75 ASN A CA 1
ATOM 489 C C . ASN A 1 75 ? 16.261 -6.379 5.177 1.00 24.84 75 ASN A C 1
ATOM 490 O O . ASN A 1 75 ? 15.083 -5.951 5.151 1.00 25.66 75 ASN A O 1
ATOM 499 N N . GLU A 1 76 ? 17.265 -5.674 4.677 1.00 21.59 76 GLU A N 1
ATOM 500 C CA . GLU A 1 76 ? 17.056 -4.370 4.105 1.00 19.77 76 GLU A CA 1
ATOM 501 C C . GLU A 1 76 ? 16.149 -4.500 2.895 1.00 18.13 76 GLU A C 1
ATOM 502 O O . GLU A 1 76 ? 16.205 -5.506 2.252 1.00 18.38 76 GLU A O 1
ATOM 508 N N . GLN A 1 77 ? 15.321 -3.517 2.602 1.00 17.65 77 GLN A N 1
ATOM 509 C CA A GLN A 1 77 ? 14.515 -3.555 1.378 0.50 19.35 77 GLN A CA 1
ATOM 510 C CA B GLN A 1 77 ? 14.458 -3.529 1.410 0.50 19.50 77 GLN A CA 1
ATOM 511 C C . GLN A 1 77 ? 14.386 -2.114 0.895 1.00 19.90 77 GLN A C 1
ATOM 512 O O . GLN A 1 77 ? 14.268 -1.201 1.720 1.00 19.96 77 GLN A O 1
ATOM 523 N N . LEU A 1 78 ? 14.445 -1.913 -0.439 1.00 19.92 78 LEU A N 1
ATOM 524 C CA . LEU A 1 78 ? 14.235 -0.586 -1.030 1.00 18.13 78 LEU A CA 1
ATOM 525 C C . LEU A 1 78 ? 13.135 -0.699 -2.050 1.00 20.43 78 LEU A C 1
ATOM 526 O O . LEU A 1 78 ? 13.295 -1.489 -3.016 1.00 20.33 78 LEU A O 1
ATOM 531 N N . LEU A 1 79 ? 12.026 0.033 -1.872 1.00 17.35 79 LEU A N 1
ATOM 532 C CA . LEU A 1 79 ? 11.000 0.049 -2.890 1.00 18.82 79 LEU A CA 1
ATOM 533 C C . LEU A 1 79 ? 10.918 1.454 -3.501 1.00 19.56 79 LEU A C 1
ATOM 534 O O . LEU A 1 79 ? 11.003 2.439 -2.765 1.00 18.68 79 LEU A O 1
ATOM 539 N N . ILE A 1 80 ? 10.877 1.539 -4.833 1.00 18.98 80 ILE A N 1
ATOM 540 C CA . ILE A 1 80 ? 10.744 2.817 -5.513 1.00 19.77 80 ILE A CA 1
ATOM 541 C C . ILE A 1 80 ? 9.500 2.664 -6.376 1.00 20.78 80 ILE A C 1
ATOM 542 O O . ILE A 1 80 ? 9.241 1.588 -6.921 1.00 16.75 80 ILE A O 1
ATOM 547 N N . SER A 1 81 ? 8.672 3.705 -6.399 1.00 20.41 81 SER A N 1
ATOM 548 C CA . SER A 1 81 ? 7.497 3.687 -7.270 1.00 21.02 81 SER A CA 1
ATOM 549 C C . SER A 1 81 ? 7.553 4.945 -8.088 1.00 22.66 81 SER A C 1
ATOM 550 O O . SER A 1 81 ? 8.026 5.992 -7.630 1.00 20.81 81 SER A O 1
ATOM 553 N N . ASN A 1 82 ? 7.119 4.834 -9.339 1.00 23.51 82 ASN A N 1
ATOM 554 C CA . ASN A 1 82 ? 7.225 5.919 -10.316 1.00 26.49 82 ASN A CA 1
ATOM 555 C C . ASN A 1 82 ? 6.027 5.702 -11.182 1.00 27.36 82 ASN A C 1
ATOM 556 O O . ASN A 1 82 ? 6.021 4.765 -11.970 1.00 25.13 82 ASN A O 1
ATOM 561 N N . GLY A 1 83 ? 4.987 6.515 -10.962 1.00 29.17 83 GLY A N 1
ATOM 562 C CA . GLY A 1 83 ? 3.725 6.322 -11.687 1.00 30.66 83 GLY A CA 1
ATOM 563 C C . GLY A 1 83 ? 3.075 4.942 -11.514 1.00 30.88 83 GLY A C 1
ATOM 564 O O . GLY A 1 83 ? 2.627 4.571 -10.451 1.00 31.67 83 GLY A O 1
ATOM 565 N N . GLU A 1 84 ? 2.995 4.193 -12.603 1.00 30.82 84 GLU A N 1
ATOM 566 C CA . GLU A 1 84 ? 2.250 2.952 -12.594 1.00 29.66 84 GLU A CA 1
ATOM 567 C C . GLU A 1 84 ? 3.249 1.793 -12.510 1.00 29.16 84 GLU A C 1
ATOM 568 O O . GLU A 1 84 ? 3.005 0.767 -13.134 1.00 31.73 84 GLU A O 1
ATOM 570 N N . LYS A 1 85 ? 4.347 1.956 -11.756 1.00 26.60 85 LYS A N 1
ATOM 571 C CA . LYS A 1 85 ? 5.471 0.973 -11.758 1.00 24.31 85 LYS A CA 1
ATOM 572 C C . LYS A 1 85 ? 6.100 0.946 -10.366 1.00 22.80 85 LYS A C 1
ATOM 573 O O . LYS A 1 85 ? 6.259 1.995 -9.760 1.00 22.38 85 LYS A O 1
ATOM 575 N N . VAL A 1 86 ? 6.474 -0.236 -9.869 1.00 19.57 86 VAL A N 1
ATOM 576 C CA . VAL A 1 86 ? 7.179 -0.335 -8.610 1.00 19.97 86 VAL A CA 1
ATOM 577 C C . VAL A 1 86 ? 8.381 -1.254 -8.862 1.00 18.77 86 VAL A C 1
ATOM 578 O O . VAL A 1 86 ? 8.248 -2.225 -9.593 1.00 17.54 86 VAL A O 1
ATOM 582 N N . TRP A 1 87 ? 9.529 -0.959 -8.239 1.00 19.03 87 TRP A N 1
ATOM 583 C CA . TRP A 1 87 ? 10.696 -1.818 -8.270 1.00 18.00 87 TRP A CA 1
ATOM 584 C C . TRP A 1 87 ? 11.003 -2.089 -6.811 1.00 18.88 87 TRP A C 1
ATOM 585 O O . TRP A 1 87 ? 11.043 -1.134 -6.021 1.00 18.53 87 TRP A O 1
ATOM 596 N N . LEU A 1 88 ? 11.180 -3.348 -6.440 1.00 15.68 88 LEU A N 1
ATOM 597 C CA . LEU A 1 88 ? 11.474 -3.657 -5.065 1.00 16.11 88 LEU A CA 1
ATOM 598 C C . LEU A 1 88 ? 12.836 -4.325 -5.080 1.00 14.99 88 LEU A C 1
ATOM 599 O O . LEU A 1 88 ? 12.948 -5.357 -5.701 1.00 14.53 88 LEU A O 1
ATOM 604 N N . TYR A 1 89 ? 13.815 -3.778 -4.373 1.00 13.62 89 TYR A N 1
ATOM 605 C CA . TYR A 1 89 ? 15.149 -4.354 -4.359 1.00 14.74 89 TYR A CA 1
ATOM 606 C C . TYR A 1 89 ? 15.384 -4.975 -3.003 1.00 16.25 89 TYR A C 1
ATOM 607 O O . TYR A 1 89 ? 15.132 -4.339 -1.954 1.00 14.98 89 TYR A O 1
ATOM 616 N N . ASP A 1 90 ? 15.765 -6.257 -3.028 1.00 14.63 90 ASP A N 1
ATOM 617 C CA . ASP A 1 90 ? 16.138 -7.019 -1.857 1.00 16.84 90 ASP A CA 1
ATOM 618 C C . ASP A 1 90 ? 17.636 -7.346 -1.926 1.00 17.93 90 ASP A C 1
ATOM 619 O O . ASP A 1 90 ? 18.002 -8.304 -2.566 1.00 18.73 90 ASP A O 1
ATOM 624 N N . PRO A 1 91 ? 18.505 -6.511 -1.320 1.00 18.15 91 PRO A N 1
ATOM 625 C CA . PRO A 1 91 ? 19.950 -6.702 -1.499 1.00 19.47 91 PRO A CA 1
ATOM 626 C C . PRO A 1 91 ? 20.447 -8.046 -0.965 1.00 21.57 91 PRO A C 1
ATOM 627 O O . PRO A 1 91 ? 21.384 -8.642 -1.546 1.00 21.74 91 PRO A O 1
ATOM 631 N N . ASP A 1 92 ? 19.797 -8.574 0.080 1.00 21.26 92 ASP A N 1
ATOM 632 C CA . ASP A 1 92 ? 20.213 -9.870 0.584 1.00 22.09 92 ASP A CA 1
ATOM 633 C C . ASP A 1 92 ? 20.129 -10.909 -0.542 1.00 21.45 92 ASP A C 1
ATOM 634 O O . ASP A 1 92 ? 21.046 -11.692 -0.715 1.00 20.48 92 ASP A O 1
ATOM 639 N N . LEU A 1 93 ? 19.019 -10.909 -1.270 1.00 20.89 93 LEU A N 1
ATOM 640 C CA . LEU A 1 93 ? 18.699 -11.916 -2.275 1.00 20.68 93 LEU A CA 1
ATOM 641 C C . LEU A 1 93 ? 19.233 -11.512 -3.635 1.00 20.44 93 LEU A C 1
ATOM 642 O O . LEU A 1 93 ? 19.146 -12.300 -4.582 1.00 22.58 93 LEU A O 1
ATOM 647 N N . GLU A 1 94 ? 19.823 -10.321 -3.728 1.00 17.42 94 GLU A N 1
ATOM 648 C CA . GLU A 1 94 ? 20.306 -9.737 -4.989 1.00 18.43 94 GLU A CA 1
ATOM 649 C C . GLU A 1 94 ? 19.198 -9.845 -6.012 1.00 15.82 94 GLU A C 1
ATOM 650 O O . GLU A 1 94 ? 19.360 -10.496 -6.986 1.00 15.34 94 GLU A O 1
ATOM 656 N N . GLN A 1 95 ? 18.031 -9.287 -5.724 1.00 13.20 95 GLN A N 1
ATOM 657 C CA . GLN A 1 95 ? 16.838 -9.625 -6.523 1.00 15.26 95 GLN A CA 1
ATOM 658 C C . GLN A 1 95 ? 16.030 -8.350 -6.645 1.00 14.23 95 GLN A C 1
ATOM 659 O O . GLN A 1 95 ? 15.900 -7.630 -5.630 1.00 14.18 95 GLN A O 1
ATOM 665 N N . VAL A 1 96 ? 15.489 -8.080 -7.831 1.00 12.48 96 VAL A N 1
ATOM 666 C CA . VAL A 1 96 ? 14.581 -6.897 -8.023 1.00 11.81 96 VAL A CA 1
ATOM 667 C C . VAL A 1 96 ? 13.281 -7.447 -8.506 1.00 12.18 96 VAL A C 1
ATOM 668 O O . VAL A 1 96 ? 13.265 -8.245 -9.429 1.00 13.24 96 VAL A O 1
ATOM 672 N N . THR A 1 97 ? 12.193 -7.067 -7.863 1.00 11.37 97 THR A N 1
ATOM 673 C CA . THR A 1 97 ? 10.882 -7.455 -8.318 1.00 10.50 97 THR A CA 1
ATOM 674 C C . THR A 1 97 ? 10.276 -6.263 -8.998 1.00 10.90 97 THR A C 1
ATOM 675 O O . THR A 1 97 ? 10.354 -5.166 -8.464 1.00 12.19 97 THR A O 1
ATOM 679 N N . ILE A 1 98 ? 9.773 -6.451 -10.206 1.00 12.36 98 ILE A N 1
ATOM 680 C CA . ILE A 1 98 ? 9.129 -5.361 -10.948 1.00 14.94 98 ILE A CA 1
ATOM 681 C C . ILE A 1 98 ? 7.632 -5.633 -11.009 1.00 17.07 98 ILE A C 1
ATOM 682 O O . ILE A 1 98 ? 7.221 -6.706 -11.502 1.00 16.09 98 ILE A O 1
ATOM 687 N N . GLN A 1 99 ? 6.833 -4.673 -10.556 1.00 18.27 99 GLN A N 1
ATOM 688 C CA . GLN A 1 99 ? 5.377 -4.859 -10.502 1.00 22.16 99 GLN A CA 1
ATOM 689 C C . GLN A 1 99 ? 4.639 -3.567 -10.811 1.00 23.45 99 GLN A C 1
ATOM 690 O O . GLN A 1 99 ? 5.206 -2.505 -10.686 1.00 20.13 99 GLN A O 1
ATOM 696 N N . LYS A 1 100 ? 3.366 -3.676 -11.218 1.00 27.38 100 LYS A N 1
ATOM 697 C CA . LYS A 1 100 ? 2.494 -2.492 -11.358 1.00 31.75 100 LYS A CA 1
ATOM 698 C C . LYS A 1 100 ? 2.028 -2.103 -9.919 1.00 33.11 100 LYS A C 1
ATOM 699 O O . LYS A 1 100 ? 2.016 -2.983 -9.051 1.00 35.49 100 LYS A O 1
ATOM 701 N N . LEU A 1 101 ? 1.714 -0.822 -9.615 1.00 35.57 101 LEU A N 1
ATOM 702 C CA . LEU A 1 101 ? 1.540 -0.342 -8.184 1.00 35.84 101 LEU A CA 1
ATOM 703 C C . LEU A 1 101 ? 0.433 -0.956 -7.240 1.00 37.89 101 LEU A C 1
ATOM 704 O O . LEU A 1 101 ? 0.616 -1.164 -6.011 1.00 36.37 101 LEU A O 1
ATOM 709 N N . ASP A 1 102 ? -0.726 -1.195 -7.816 1.00 38.79 102 ASP A N 1
ATOM 710 C CA . ASP A 1 102 ? -1.922 -1.611 -7.071 1.00 40.99 102 ASP A CA 1
ATOM 711 C C . ASP A 1 102 ? -1.865 -3.076 -6.650 1.00 41.35 102 ASP A C 1
ATOM 712 O O . ASP A 1 102 ? -2.881 -3.676 -6.282 1.00 43.16 102 ASP A O 1
ATOM 717 N N . GLN A 1 103 ? -0.697 -3.670 -6.800 1.00 41.28 103 GLN A N 1
ATOM 718 C CA . GLN A 1 103 ? -0.418 -4.995 -6.287 1.00 41.81 103 GLN A CA 1
ATOM 719 C C . GLN A 1 103 ? 0.205 -4.752 -4.930 1.00 41.31 103 GLN A C 1
ATOM 720 O O . GLN A 1 103 ? -0.423 -4.998 -3.863 1.00 41.66 103 GLN A O 1
ATOM 722 N N . ARG A 1 104 ? 1.417 -4.198 -4.995 1.00 40.60 104 ARG A N 1
ATOM 723 C CA . ARG A 1 104 ? 2.261 -3.892 -3.833 1.00 39.20 104 ARG A CA 1
ATOM 724 C C . ARG A 1 104 ? 1.578 -3.204 -2.651 1.00 38.73 104 ARG A C 1
ATOM 725 O O . ARG A 1 104 ? 2.042 -3.439 -1.536 1.00 37.88 104 ARG A O 1
ATOM 733 N N . LEU A 1 105 ? 0.544 -2.353 -2.907 1.00 38.38 105 LEU A N 1
ATOM 734 C CA . LEU A 1 105 ? -0.150 -1.539 -1.836 1.00 38.33 105 LEU A CA 1
ATOM 735 C C . LEU A 1 105 ? -0.517 -2.323 -0.605 1.00 37.76 105 LEU A C 1
ATOM 736 O O . LEU A 1 105 ? -0.508 -1.795 0.501 1.00 37.56 105 LEU A O 1
ATOM 741 N N . THR A 1 106 ? -0.829 -3.594 -0.802 1.00 38.31 106 THR A N 1
ATOM 742 C CA . THR A 1 106 ? -1.029 -4.511 0.312 1.00 37.48 106 THR A CA 1
ATOM 743 C C . THR A 1 106 ? 0.222 -4.666 1.219 1.00 36.54 106 THR A C 1
ATOM 744 O O . THR A 1 106 ? 0.117 -4.508 2.450 1.00 34.69 106 THR A O 1
ATOM 748 N N . GLN A 1 107 ? 1.395 -4.929 0.605 1.00 34.62 107 GLN A N 1
ATOM 749 C CA . GLN A 1 107 ? 2.621 -5.110 1.412 1.00 33.34 107 GLN A CA 1
ATOM 750 C C . GLN A 1 107 ? 3.318 -3.795 1.788 1.00 31.03 107 GLN A C 1
ATOM 751 O O . GLN A 1 107 ? 4.111 -3.800 2.747 1.00 30.53 107 GLN A O 1
ATOM 757 N N . THR A 1 108 ? 3.050 -2.732 1.002 1.00 27.43 108 THR A N 1
ATOM 758 C CA . THR A 1 108 ? 3.492 -1.384 1.279 1.00 25.04 108 THR A CA 1
ATOM 759 C C . THR A 1 108 ? 2.290 -0.456 1.345 1.00 22.98 108 THR A C 1
ATOM 760 O O . THR A 1 108 ? 2.073 0.376 0.435 1.00 21.33 108 THR A O 1
ATOM 764 N N . PRO A 1 109 ? 1.534 -0.519 2.466 1.00 19.97 109 PRO A N 1
ATOM 765 C CA . PRO A 1 109 ? 0.400 0.422 2.549 1.00 18.91 109 PRO A CA 1
ATOM 766 C C . PRO A 1 109 ? 0.781 1.913 2.519 1.00 17.15 109 PRO A C 1
ATOM 767 O O . PRO A 1 109 ? -0.070 2.725 2.209 1.00 17.02 109 PRO A O 1
ATOM 771 N N . ALA A 1 110 ? 2.042 2.279 2.779 1.00 17.41 110 ALA A N 1
ATOM 772 C CA . ALA A 1 110 ? 2.397 3.689 2.681 1.00 16.58 110 ALA A CA 1
ATOM 773 C C . ALA A 1 110 ? 2.332 4.176 1.270 1.00 18.13 110 ALA A C 1
ATOM 774 O O . ALA A 1 110 ? 2.444 5.357 0.993 1.00 18.19 110 ALA A O 1
ATOM 776 N N . LEU A 1 111 ? 2.141 3.249 0.345 1.00 18.88 111 LEU A N 1
ATOM 777 C CA . LEU A 1 111 ? 2.012 3.645 -1.079 1.00 20.62 111 LEU A CA 1
ATOM 778 C C . LEU A 1 111 ? 0.777 4.528 -1.260 1.00 21.01 111 LEU A C 1
ATOM 779 O O . LEU A 1 111 ? 0.705 5.330 -2.213 1.00 22.18 111 LEU A O 1
ATOM 784 N N . LEU A 1 112 ? -0.195 4.399 -0.345 1.00 19.89 112 LEU A N 1
ATOM 785 C CA . LEU A 1 112 ? -1.331 5.349 -0.232 1.00 20.31 112 LEU A CA 1
ATOM 786 C C . LEU A 1 112 ? -0.912 6.828 -0.247 1.00 21.38 112 LEU A C 1
ATOM 787 O O . LEU A 1 112 ? -1.577 7.687 -0.852 1.00 21.90 112 LEU A O 1
ATOM 792 N N . LEU A 1 113 ? 0.187 7.154 0.417 1.00 21.36 113 LEU A N 1
ATOM 793 C CA . LEU A 1 113 ? 0.645 8.563 0.467 1.00 22.18 113 LEU A CA 1
ATOM 794 C C . LEU A 1 113 ? 0.930 9.216 -0.882 1.00 23.58 113 LEU A C 1
ATOM 795 O O . LEU A 1 113 ? 0.683 10.422 -1.063 1.00 24.10 113 LEU A O 1
ATOM 800 N N . SER A 1 114 ? 1.397 8.414 -1.830 1.00 24.74 114 SER A N 1
ATOM 801 C CA A SER A 1 114 ? 1.791 8.881 -3.161 0.50 25.87 114 SER A CA 1
ATOM 802 C CA B SER A 1 114 ? 1.775 8.913 -3.151 0.50 24.90 114 SER A CA 1
ATOM 803 C C . SER A 1 114 ? 0.727 8.562 -4.177 1.00 26.19 114 SER A C 1
ATOM 804 O O . SER A 1 114 ? 0.860 8.934 -5.330 1.00 26.72 114 SER A O 1
ATOM 809 N N . GLY A 1 115 ? -0.304 7.841 -3.750 1.00 27.06 115 GLY A N 1
ATOM 810 C CA . GLY A 1 115 ? -1.283 7.318 -4.689 1.00 26.59 115 GLY A CA 1
ATOM 811 C C . GLY A 1 115 ? -2.215 8.348 -5.267 1.00 26.66 115 GLY A C 1
ATOM 812 O O . GLY A 1 115 ? -2.444 9.425 -4.693 1.00 27.58 115 GLY A O 1
ATOM 813 N N . ASP A 1 116 ? -2.754 8.016 -6.435 1.00 26.77 116 ASP A N 1
ATOM 814 C CA . ASP A 1 116 ? -3.811 8.776 -7.028 1.00 25.64 116 ASP A CA 1
ATOM 815 C C . ASP A 1 116 ? -5.054 8.379 -6.242 1.00 26.08 116 ASP A C 1
ATOM 816 O O . ASP A 1 116 ? -5.546 7.243 -6.355 1.00 25.44 116 ASP A O 1
ATOM 821 N N . ILE A 1 117 ? -5.550 9.310 -5.431 1.00 25.97 117 ILE A N 1
ATOM 822 C CA . ILE A 1 117 ? -6.608 9.011 -4.469 1.00 27.98 117 ILE A CA 1
ATOM 823 C C . ILE A 1 117 ? -7.922 8.794 -5.192 1.00 29.56 117 ILE A C 1
ATOM 824 O O . ILE A 1 117 ? -8.852 8.189 -4.655 1.00 29.72 117 ILE A O 1
ATOM 829 N N . SER A 1 118 ? -7.989 9.327 -6.413 1.00 31.03 118 SER A N 1
ATOM 830 C CA . SER A 1 118 ? -9.077 9.041 -7.311 1.00 31.34 118 SER A CA 1
ATOM 831 C C . SER A 1 118 ? -9.115 7.574 -7.687 1.00 31.81 118 SER A C 1
ATOM 832 O O . SER A 1 118 ? -10.174 6.968 -7.638 1.00 32.35 118 SER A O 1
ATOM 835 N N . LYS A 1 119 ? -7.974 7.003 -8.071 1.00 32.13 119 LYS A N 1
ATOM 836 C CA . LYS A 1 119 ? -7.924 5.589 -8.432 1.00 32.66 119 LYS A CA 1
ATOM 837 C C . LYS A 1 119 ? -8.073 4.705 -7.193 1.00 33.14 119 LYS A C 1
ATOM 838 O O . LYS A 1 119 ? -8.866 3.751 -7.183 1.00 33.57 119 LYS A O 1
ATOM 840 N N . ILE A 1 120 ? -7.317 5.026 -6.150 1.00 31.63 120 ILE A N 1
ATOM 841 C CA . ILE A 1 120 ? -7.415 4.294 -4.899 1.00 31.08 120 ILE A CA 1
ATOM 842 C C . ILE A 1 120 ? -8.879 4.199 -4.385 1.00 30.41 120 ILE A C 1
ATOM 843 O O . ILE A 1 120 ? -9.345 3.104 -4.066 1.00 30.78 120 ILE A O 1
ATOM 848 N N . SER A 1 121 ? -9.590 5.324 -4.351 1.00 28.80 121 SER A N 1
ATOM 849 C CA . SER A 1 121 ? -10.964 5.375 -3.846 1.00 27.59 121 SER A CA 1
ATOM 850 C C . SER A 1 121 ? -11.986 4.531 -4.624 1.00 26.55 121 SER A C 1
ATOM 851 O O . SER A 1 121 ? -13.124 4.334 -4.179 1.00 26.04 121 SER A O 1
ATOM 854 N N . GLU A 1 122 ? -11.574 4.001 -5.763 1.00 26.08 122 GLU A N 1
ATOM 855 C CA . GLU A 1 122 ? -12.418 3.046 -6.472 1.00 26.50 122 GLU A CA 1
ATOM 856 C C . GLU A 1 122 ? -12.282 1.669 -5.833 1.00 25.74 122 GLU A C 1
ATOM 857 O O . GLU A 1 122 ? -13.102 0.798 -6.064 1.00 26.01 122 GLU A O 1
ATOM 863 N N . SER A 1 123 ? -11.227 1.497 -5.032 1.00 24.47 123 SER A N 1
ATOM 864 C CA . SER A 1 123 ? -10.865 0.235 -4.391 1.00 24.29 123 SER A CA 1
ATOM 865 C C . SER A 1 123 ? -11.117 0.286 -2.874 1.00 22.88 123 SER A C 1
ATOM 866 O O . SER A 1 123 ? -11.093 -0.774 -2.210 1.00 23.71 123 SER A O 1
ATOM 869 N N . PHE A 1 124 ? -11.325 1.477 -2.310 1.00 20.13 124 PHE A N 1
ATOM 870 C CA . PHE A 1 124 ? -11.485 1.569 -0.862 1.00 18.90 124 PHE A CA 1
ATOM 871 C C . PHE A 1 124 ? -12.602 2.520 -0.496 1.00 17.99 124 PHE A C 1
ATOM 872 O O . PHE A 1 124 ? -12.649 3.642 -1.051 1.00 18.86 124 PHE A O 1
ATOM 880 N N . ALA A 1 125 ? -13.466 2.106 0.445 1.00 15.74 125 ALA A N 1
ATOM 881 C CA . ALA A 1 125 ? -14.441 3.060 1.098 1.00 16.43 125 ALA A CA 1
ATOM 882 C C . ALA A 1 125 ? -13.756 3.786 2.295 1.00 16.73 125 ALA A C 1
ATOM 883 O O . ALA A 1 125 ? -13.024 3.182 3.103 1.00 16.95 125 ALA A O 1
ATOM 885 N N . ILE A 1 126 ? -13.970 5.089 2.385 1.00 18.53 126 ILE A N 1
ATOM 886 C CA . ILE A 1 126 ? -13.142 5.923 3.275 1.00 19.74 126 ILE A CA 1
ATOM 887 C C . ILE A 1 126 ? -14.037 6.687 4.248 1.00 19.26 126 ILE A C 1
ATOM 888 O O . ILE A 1 126 ? -15.028 7.305 3.835 1.00 17.54 126 ILE A O 1
ATOM 893 N N . THR A 1 127 ? -13.717 6.602 5.540 1.00 17.93 127 THR A N 1
ATOM 894 C CA . THR A 1 127 ? -14.426 7.429 6.523 1.00 18.23 127 THR A CA 1
ATOM 895 C C . THR A 1 127 ? -13.317 8.143 7.305 1.00 18.75 127 THR A C 1
ATOM 896 O O . THR A 1 127 ? -12.134 7.758 7.253 1.00 16.70 127 THR A O 1
ATOM 900 N N . TYR A 1 128 ? -13.682 9.215 7.973 1.00 18.56 128 TYR A N 1
ATOM 901 C CA . TYR A 1 128 ? -12.702 9.854 8.834 1.00 19.58 128 TYR A CA 1
ATOM 902 C C . TYR A 1 128 ? -13.395 10.443 10.055 1.00 19.68 128 TYR A C 1
ATOM 903 O O . TYR A 1 128 ? -14.622 10.738 10.030 1.00 17.61 128 TYR A O 1
ATOM 912 N N . LYS A 1 129 ? -12.623 10.583 11.125 1.00 20.66 129 LYS A N 1
ATOM 913 C CA . LYS A 1 129 ? -13.019 11.355 12.279 1.00 22.02 129 LYS A CA 1
ATOM 914 C C . LYS A 1 129 ? -11.992 12.478 12.400 1.00 22.69 129 LYS A C 1
ATOM 915 O O . LYS A 1 129 ? -10.836 12.323 12.035 1.00 19.32 129 LYS A O 1
ATOM 921 N N . GLU A 1 130 ? -12.402 13.604 12.925 1.00 22.47 130 GLU A N 1
ATOM 922 C CA . GLU A 1 130 ? -11.443 14.661 13.101 1.00 26.01 130 GLU A CA 1
ATOM 923 C C . GLU A 1 130 ? -11.657 15.251 14.473 1.00 26.44 130 GLU A C 1
ATOM 924 O O . GLU A 1 130 ? -12.780 15.644 14.810 1.00 27.31 130 GLU A O 1
ATOM 930 N N . GLY A 1 131 ? -10.584 15.307 15.252 1.00 27.17 131 GLY A N 1
ATOM 931 C CA . GLY A 1 131 ? -10.609 15.986 16.537 1.00 26.98 131 GLY A CA 1
ATOM 932 C C . GLY A 1 131 ? -9.352 16.813 16.712 1.00 26.74 131 GLY A C 1
ATOM 933 O O . GLY A 1 131 ? -8.257 16.269 16.889 1.00 25.66 131 GLY A O 1
ATOM 934 N N . GLY A 1 132 ? -9.532 18.137 16.750 1.00 25.66 132 GLY A N 1
ATOM 935 C CA . GLY A 1 132 ? -8.461 19.064 17.017 1.00 23.58 132 GLY A CA 1
ATOM 936 C C . GLY A 1 132 ? -7.324 19.015 16.026 1.00 25.22 132 GLY A C 1
ATOM 937 O O . GLY A 1 132 ? -7.509 19.298 14.818 1.00 25.24 132 GLY A O 1
ATOM 938 N N . ASN A 1 133 ? -6.174 18.585 16.550 1.00 23.34 133 ASN A N 1
ATOM 939 C CA A ASN A 1 133 ? -4.940 18.547 15.794 0.50 23.93 133 ASN A CA 1
ATOM 940 C CA B ASN A 1 133 ? -4.927 18.534 15.830 0.50 23.92 133 ASN A CA 1
ATOM 941 C C . ASN A 1 133 ? -4.875 17.277 14.972 1.00 22.57 133 ASN A C 1
ATOM 942 O O . ASN A 1 133 ? -3.970 17.111 14.126 1.00 23.35 133 ASN A O 1
ATOM 951 N N . VAL A 1 134 ? -5.835 16.380 15.191 1.00 21.23 134 VAL A N 1
ATOM 952 C CA . VAL A 1 134 ? -5.702 15.019 14.598 1.00 18.64 134 VAL A CA 1
ATOM 953 C C . VAL A 1 134 ? -6.828 14.734 13.620 1.00 18.65 134 VAL A C 1
ATOM 954 O O . VAL A 1 134 ? -7.957 15.007 13.954 1.00 17.11 134 VAL A O 1
ATOM 958 N N . VAL A 1 135 ? -6.518 14.249 12.410 1.00 17.93 135 VAL A N 1
ATOM 959 C CA . VAL A 1 135 ? -7.545 13.729 11.458 1.00 18.08 135 VAL A CA 1
ATOM 960 C C . VAL A 1 135 ? -7.247 12.264 11.199 1.00 16.79 135 VAL A C 1
ATOM 961 O O . VAL A 1 135 ? -6.137 11.895 10.820 1.00 16.43 135 VAL A O 1
ATOM 965 N N . ASP A 1 136 ? -8.232 11.413 11.436 1.00 17.99 136 ASP A N 1
ATOM 966 C CA . ASP A 1 136 ? -7.974 9.933 11.389 1.00 18.50 136 ASP A CA 1
ATOM 967 C C . ASP A 1 136 ? -8.815 9.372 10.252 1.00 17.92 136 ASP A C 1
ATOM 968 O O . ASP A 1 136 ? -10.045 9.564 10.279 1.00 16.92 136 ASP A O 1
ATOM 973 N N . PHE A 1 137 ? -8.209 8.618 9.330 1.00 16.28 137 PHE A N 1
ATOM 974 C CA . PHE A 1 137 ? -8.939 8.021 8.194 1.00 17.09 137 PHE A CA 1
ATOM 975 C C . PHE A 1 137 ? -8.955 6.543 8.337 1.00 17.53 137 PHE A C 1
ATOM 976 O O . PHE A 1 137 ? -7.943 6.016 8.775 1.00 16.06 137 PHE A O 1
ATOM 984 N N . VAL A 1 138 ? -10.051 5.892 7.935 1.00 17.04 138 VAL A N 1
ATOM 985 C CA . VAL A 1 138 ? -10.095 4.447 7.881 1.00 19.96 138 VAL A CA 1
ATOM 986 C C . VAL A 1 138 ? -10.441 4.044 6.463 1.00 19.65 138 VAL A C 1
ATOM 987 O O . VAL A 1 138 ? -11.419 4.534 5.921 1.00 19.84 138 VAL A O 1
ATOM 991 N N . LEU A 1 139 ? -9.690 3.118 5.881 1.00 19.32 139 LEU A N 1
ATOM 992 C CA . LEU A 1 139 ? -9.961 2.699 4.522 1.00 18.84 139 LEU A CA 1
ATOM 993 C C . LEU A 1 139 ? -10.365 1.261 4.588 1.00 17.77 139 LEU A C 1
ATOM 994 O O . LEU A 1 139 ? -9.743 0.492 5.323 1.00 15.71 139 LEU A O 1
ATOM 999 N N . LYS A 1 140 ? -11.434 0.893 3.866 1.00 16.77 140 LYS A N 1
ATOM 1000 C CA . LYS A 1 140 ? -11.920 -0.491 3.875 1.00 16.73 140 LYS A CA 1
ATOM 1001 C C . LYS A 1 140 ? -12.027 -0.903 2.429 1.00 18.12 140 LYS A C 1
ATOM 1002 O O . LYS A 1 140 ? -12.685 -0.197 1.630 1.00 18.52 140 LYS A O 1
ATOM 1008 N N . PRO A 1 141 ? -11.452 -2.055 2.069 1.00 18.50 141 PRO A N 1
ATOM 1009 C CA . PRO A 1 141 ? -11.500 -2.432 0.636 1.00 18.81 141 PRO A CA 1
ATOM 1010 C C . PRO A 1 141 ? -12.940 -2.646 0.157 1.00 19.36 141 PRO A C 1
ATOM 1011 O O . PRO A 1 141 ? -13.728 -3.273 0.867 1.00 18.47 141 PRO A O 1
ATOM 1015 N N . LYS A 1 142 ? -13.263 -2.177 -1.050 1.00 18.07 142 LYS A N 1
ATOM 1016 C CA . LYS A 1 142 ? -14.614 -2.331 -1.572 1.00 20.73 142 LYS A CA 1
ATOM 1017 C C . LYS A 1 142 ? -14.836 -3.714 -2.170 1.00 23.41 142 LYS A C 1
ATOM 1018 O O . LYS A 1 142 ? -15.968 -4.140 -2.341 1.00 22.76 142 LYS A O 1
ATOM 1024 N N . THR A 1 143 ? -13.760 -4.411 -2.497 1.00 26.39 143 THR A N 1
ATOM 1025 C CA . THR A 1 143 ? -13.933 -5.833 -2.824 1.00 31.34 143 THR A CA 1
ATOM 1026 C C . THR A 1 143 ? -13.307 -6.671 -1.713 1.00 32.91 143 THR A C 1
ATOM 1027 O O . THR A 1 143 ? -12.237 -6.335 -1.260 1.00 33.43 143 THR A O 1
ATOM 1031 N N . LYS A 1 144 ? -14.004 -7.722 -1.255 1.00 36.22 144 LYS A N 1
ATOM 1032 C CA . LYS A 1 144 ? -13.440 -8.655 -0.249 1.00 38.19 144 LYS A CA 1
ATOM 1033 C C . LYS A 1 144 ? -12.347 -9.610 -0.815 1.00 39.50 144 LYS A C 1
ATOM 1034 O O . LYS A 1 144 ? -11.671 -10.324 -0.027 1.00 40.64 144 LYS A O 1
ATOM 1036 N N . ASP A 1 145 ? -12.190 -9.636 -2.150 1.00 39.93 145 ASP A N 1
ATOM 1037 C CA . ASP A 1 145 ? -10.892 -9.906 -2.765 1.00 40.86 145 ASP A CA 1
ATOM 1038 C C . ASP A 1 145 ? -9.880 -8.915 -2.216 1.00 40.41 145 ASP A C 1
ATOM 1039 O O . ASP A 1 145 ? -9.918 -7.738 -2.586 1.00 41.50 145 ASP A O 1
ATOM 1044 N N . THR A 1 146 ? -8.959 -9.355 -1.360 1.00 39.38 146 THR A N 1
ATOM 1045 C CA . THR A 1 146 ? -8.044 -8.428 -0.703 1.00 37.39 146 THR A CA 1
ATOM 1046 C C . THR A 1 146 ? -7.373 -9.098 0.484 1.00 36.44 146 THR A C 1
ATOM 1047 O O . THR A 1 146 ? -7.976 -9.954 1.141 1.00 36.63 146 THR A O 1
ATOM 1051 N N . LEU A 1 147 ? -6.142 -8.672 0.767 1.00 35.23 147 LEU A N 1
ATOM 1052 C CA . LEU A 1 147 ? -5.437 -9.028 2.003 1.00 32.84 147 LEU A CA 1
ATOM 1053 C C . LEU A 1 147 ? -5.555 -7.972 3.078 1.00 31.63 147 LEU A C 1
ATOM 1054 O O . LEU A 1 147 ? -4.801 -7.992 4.024 1.00 31.80 147 LEU A O 1
ATOM 1059 N N . PHE A 1 148 ? -6.444 -7.018 2.901 1.00 30.46 148 PHE A N 1
ATOM 1060 C CA . PHE A 1 148 ? -6.699 -5.972 3.891 1.00 29.57 148 PHE A CA 1
ATOM 1061 C C . PHE A 1 148 ? -8.005 -6.183 4.588 1.00 27.24 148 PHE A C 1
ATOM 1062 O O . PHE A 1 148 ? -9.004 -6.435 3.946 1.00 27.24 148 PHE A O 1
ATOM 1070 N N . ASP A 1 149 ? -8.029 -5.951 5.876 1.00 23.80 149 ASP A N 1
ATOM 1071 C CA . ASP A 1 149 ? -9.262 -5.833 6.613 1.00 22.93 149 ASP A CA 1
ATOM 1072 C C . ASP A 1 149 ? -9.529 -4.316 6.729 1.00 22.32 149 ASP A C 1
ATOM 1073 O O . ASP A 1 149 ? -10.537 -3.816 6.210 1.00 19.25 149 ASP A O 1
ATOM 1078 N N . THR A 1 150 ? -8.619 -3.581 7.384 1.00 18.79 150 THR A N 1
ATOM 1079 C CA . THR A 1 150 ? -8.746 -2.135 7.434 1.00 19.81 150 THR A CA 1
ATOM 1080 C C . THR A 1 150 ? -7.356 -1.499 7.334 1.00 18.19 150 THR A C 1
ATOM 1081 O O . THR A 1 150 ? -6.359 -2.117 7.714 1.00 16.48 150 THR A O 1
ATOM 1085 N N . LEU A 1 151 ? -7.308 -0.286 6.821 1.00 17.86 151 LEU A N 1
ATOM 1086 C CA . LEU A 1 151 ? -6.079 0.485 6.807 1.00 18.54 151 LEU A CA 1
ATOM 1087 C C . LEU A 1 151 ? -6.442 1.826 7.418 1.00 18.68 151 LEU A C 1
ATOM 1088 O O . LEU A 1 151 ? -7.459 2.429 7.054 1.00 20.25 151 LEU A O 1
ATOM 1093 N N . ARG A 1 152 ? -5.636 2.304 8.360 1.00 16.45 152 ARG A N 1
ATOM 1094 C CA A ARG A 1 152 ? -5.906 3.551 9.019 0.50 17.88 152 ARG A CA 1
ATOM 1095 C CA B ARG A 1 152 ? -5.903 3.546 9.048 0.50 17.81 152 ARG A CA 1
ATOM 1096 C C . ARG A 1 152 ? -4.723 4.478 8.774 1.00 16.90 152 ARG A C 1
ATOM 1097 O O . ARG A 1 152 ? -3.549 4.039 8.742 1.00 16.47 152 ARG A O 1
ATOM 1112 N N . LEU A 1 153 ? -5.020 5.732 8.553 1.00 16.32 153 LEU A N 1
ATOM 1113 C CA . LEU A 1 153 ? -3.977 6.704 8.375 1.00 16.83 153 LEU A CA 1
ATOM 1114 C C . LEU A 1 153 ? -4.420 7.959 9.121 1.00 16.06 153 LEU A C 1
ATOM 1115 O O . LEU A 1 153 ? -5.528 8.474 8.965 1.00 13.93 153 LEU A O 1
ATOM 1120 N N . SER A 1 154 ? -3.522 8.457 9.935 1.00 16.34 154 SER A N 1
ATOM 1121 C CA . SER A 1 154 ? -3.765 9.637 10.746 1.00 17.47 154 SER A CA 1
ATOM 1122 C C . SER A 1 154 ? -2.770 10.763 10.467 1.00 16.88 154 SER A C 1
ATOM 1123 O O . SER A 1 154 ? -1.563 10.510 10.218 1.00 17.74 154 SER A O 1
ATOM 1126 N N . PHE A 1 155 ? -3.323 11.999 10.489 1.00 16.94 155 PHE A N 1
ATOM 1127 C CA . PHE A 1 155 ? -2.577 13.210 10.306 1.00 17.54 155 PHE A CA 1
ATOM 1128 C C . PHE A 1 155 ? -2.511 13.895 11.667 1.00 18.31 155 PHE A C 1
ATOM 1129 O O . PHE A 1 155 ? -3.500 13.973 12.384 1.00 17.57 155 PHE A O 1
ATOM 1137 N N . ARG A 1 156 ? -1.359 14.467 12.006 1.00 19.85 156 ARG A N 1
ATOM 1138 C CA . ARG A 1 156 ? -1.307 15.308 13.206 1.00 20.02 156 ARG A CA 1
ATOM 1139 C C . ARG A 1 156 ? -0.796 16.709 12.813 1.00 20.60 156 ARG A C 1
ATOM 1140 O O . ARG A 1 156 ? 0.267 16.838 12.215 1.00 19.90 156 ARG A O 1
ATOM 1148 N N . SER A 1 157 ? -1.563 17.737 13.101 1.00 22.36 157 SER A N 1
ATOM 1149 C CA . SER A 1 157 ? -1.150 19.106 12.784 1.00 23.56 157 SER A CA 1
ATOM 1150 C C . SER A 1 157 ? -0.918 19.157 11.298 1.00 22.75 157 SER A C 1
ATOM 1151 O O . SER A 1 157 ? 0.032 19.783 10.830 1.00 23.10 157 SER A O 1
ATOM 1154 N N . GLY A 1 158 ? -1.793 18.459 10.579 1.00 21.70 158 GLY A N 1
ATOM 1155 C CA . GLY A 1 158 ? -1.787 18.426 9.123 1.00 20.39 158 GLY A CA 1
ATOM 1156 C C . GLY A 1 158 ? -0.638 17.683 8.447 1.00 18.93 158 GLY A C 1
ATOM 1157 O O . GLY A 1 158 ? -0.438 17.901 7.272 1.00 19.04 158 GLY A O 1
ATOM 1158 N N . LYS A 1 159 ? 0.119 16.823 9.167 1.00 15.99 159 LYS A N 1
ATOM 1159 C CA . LYS A 1 159 ? 1.221 16.105 8.589 1.00 14.86 159 LYS A CA 1
ATOM 1160 C C . LYS A 1 159 ? 0.938 14.636 8.809 1.00 16.34 159 LYS A C 1
ATOM 1161 O O . LYS A 1 159 ? 0.319 14.296 9.789 1.00 15.66 159 LYS A O 1
ATOM 1167 N N . VAL A 1 160 ? 1.377 13.785 7.876 1.00 15.86 160 VAL A N 1
ATOM 1168 C CA . VAL A 1 160 ? 1.247 12.340 8.050 1.00 17.68 160 VAL A CA 1
ATOM 1169 C C . VAL A 1 160 ? 1.879 11.979 9.377 1.00 16.90 160 VAL A C 1
ATOM 1170 O O . VAL A 1 160 ? 3.004 12.454 9.705 1.00 16.01 160 VAL A O 1
ATOM 1174 N N . ASN A 1 161 ? 1.198 11.109 10.133 1.00 16.66 161 ASN A N 1
ATOM 1175 C CA . ASN A 1 161 ? 1.654 10.783 11.474 1.00 15.87 161 ASN A CA 1
ATOM 1176 C C . ASN A 1 161 ? 1.829 9.287 11.763 1.00 15.88 161 ASN A C 1
ATOM 1177 O O . ASN A 1 161 ? 2.856 8.850 12.258 1.00 15.95 161 ASN A O 1
ATOM 1182 N N . ASP A 1 162 ? 0.801 8.493 11.480 1.00 15.53 162 ASP A N 1
ATOM 1183 C CA . ASP A 1 162 ? 0.928 7.047 11.777 1.00 17.24 162 ASP A CA 1
ATOM 1184 C C . ASP A 1 162 ? -0.070 6.288 10.921 1.00 16.30 162 ASP A C 1
ATOM 1185 O O . ASP A 1 162 ? -1.066 6.884 10.414 1.00 14.96 162 ASP A O 1
ATOM 1190 N N . MET A 1 163 ? 0.209 5.002 10.764 1.00 15.61 163 MET A N 1
ATOM 1191 C CA . MET A 1 163 ? -0.702 4.097 10.012 1.00 17.39 163 MET A CA 1
ATOM 1192 C C . MET A 1 163 ? -0.897 2.833 10.758 1.00 17.47 163 MET A C 1
ATOM 1193 O O . MET A 1 163 ? -0.014 2.436 11.523 1.00 19.00 163 MET A O 1
ATOM 1198 N N . GLN A 1 164 ? -2.031 2.162 10.541 1.00 17.68 164 GLN A N 1
ATOM 1199 C CA . GLN A 1 164 ? -2.217 0.809 11.085 1.00 19.60 164 GLN A CA 1
ATOM 1200 C C . GLN A 1 164 ? -2.950 0.012 10.043 1.00 20.29 164 GLN A C 1
ATOM 1201 O O . GLN A 1 164 ? -4.012 0.494 9.595 1.00 20.95 164 GLN A O 1
ATOM 1207 N N . MET A 1 165 ? -2.433 -1.177 9.722 1.00 19.46 165 MET A N 1
ATOM 1208 C CA . MET A 1 165 ? -3.062 -2.108 8.788 1.00 23.80 165 MET A CA 1
ATOM 1209 C C . MET A 1 165 ? -3.396 -3.370 9.559 1.00 21.89 165 MET A C 1
ATOM 1210 O O . MET A 1 165 ? -2.577 -3.892 10.333 1.00 20.29 165 MET A O 1
ATOM 1215 N N . ILE A 1 166 ? -4.590 -3.882 9.340 1.00 20.39 166 ILE A N 1
ATOM 1216 C CA . ILE A 1 166 ? -4.911 -5.189 9.818 1.00 20.56 166 ILE A CA 1
ATOM 1217 C C . ILE A 1 166 ? -5.296 -6.002 8.583 1.00 20.49 166 ILE A C 1
ATOM 1218 O O . ILE A 1 166 ? -6.148 -5.553 7.753 1.00 19.10 166 ILE A O 1
ATOM 1223 N N . ASP A 1 167 ? -4.676 -7.171 8.439 1.00 20.72 167 ASP A N 1
ATOM 1224 C CA . ASP A 1 167 ? -4.954 -8.010 7.300 1.00 22.22 167 ASP A CA 1
ATOM 1225 C C . ASP A 1 167 ? -6.046 -9.011 7.699 1.00 23.13 167 ASP A C 1
ATOM 1226 O O . ASP A 1 167 ? -6.652 -8.913 8.772 1.00 22.90 167 ASP A O 1
ATOM 1231 N N . GLY A 1 168 ? -6.392 -9.906 6.793 1.00 24.38 168 GLY A N 1
ATOM 1232 C CA . GLY A 1 168 ? -7.596 -10.640 6.999 1.00 25.61 168 GLY A CA 1
ATOM 1233 C C . GLY A 1 168 ? -7.398 -11.814 7.944 1.00 26.15 168 GLY A C 1
ATOM 1234 O O . GLY A 1 168 ? -8.396 -12.387 8.426 1.00 26.66 168 GLY A O 1
ATOM 1235 N N . VAL A 1 16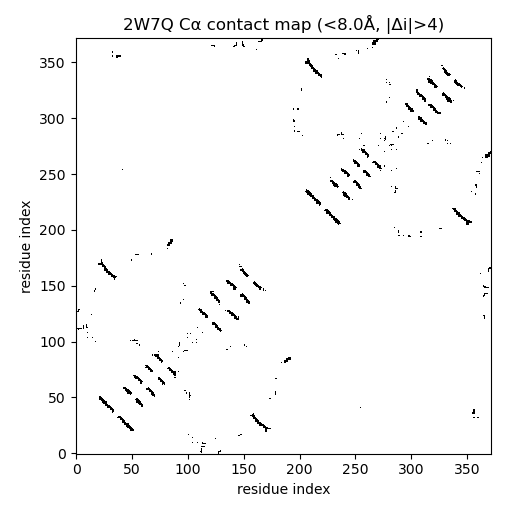9 ? -6.133 -12.189 8.186 1.00 25.39 169 VAL A N 1
ATOM 1236 C CA . VAL A 1 169 ? -5.811 -13.235 9.162 1.00 25.76 169 VAL A CA 1
ATOM 1237 C C . VAL A 1 169 ? -5.462 -12.635 10.517 1.00 25.08 169 VAL A C 1
ATOM 1238 O O . VAL A 1 169 ? -5.154 -13.361 11.460 1.00 25.62 169 VAL A O 1
ATOM 1242 N N . GLY A 1 170 ? -5.485 -11.307 10.582 1.00 24.09 170 GLY A N 1
ATOM 1243 C CA . GLY A 1 170 ? -5.317 -10.567 11.822 1.00 22.75 170 GLY A CA 1
ATOM 1244 C C . GLY A 1 170 ? -3.904 -10.079 12.067 1.00 20.84 170 GLY A C 1
ATOM 1245 O O . GLY A 1 170 ? -3.645 -9.561 13.126 1.00 20.05 170 GLY A O 1
ATOM 1246 N N . GLN A 1 171 ? -2.981 -10.253 11.119 1.00 19.65 171 GLN A N 1
ATOM 1247 C CA . GLN A 1 171 ? -1.695 -9.570 11.219 1.00 19.11 171 GLN A CA 1
ATOM 1248 C C . GLN A 1 171 ? -1.902 -8.049 11.347 1.00 18.37 171 GLN A C 1
ATOM 1249 O O . GLN A 1 171 ? -2.694 -7.458 10.602 1.00 18.53 171 GLN A O 1
ATOM 1255 N N . ARG A 1 172 ? -1.189 -7.421 12.275 1.00 16.94 172 ARG A N 1
ATOM 1256 C CA . ARG A 1 172 ? -1.390 -5.978 12.469 1.00 17.74 172 ARG A CA 1
ATOM 1257 C C . ARG A 1 172 ? -0.045 -5.335 12.320 1.00 17.10 172 ARG A C 1
ATOM 1258 O O . ARG A 1 172 ? 0.943 -5.812 12.904 1.00 16.50 172 ARG A O 1
ATOM 1266 N N . THR A 1 173 ? -0.006 -4.238 11.590 1.00 16.95 173 THR A N 1
ATOM 1267 C CA . THR A 1 173 ? 1.250 -3.501 11.349 1.00 16.37 173 THR A CA 1
ATOM 1268 C C . THR A 1 173 ? 1.018 -2.089 11.807 1.00 15.80 173 THR A C 1
ATOM 1269 O O . THR A 1 173 ? 0.004 -1.477 11.374 1.00 16.63 173 THR A O 1
ATOM 1273 N N . ASN A 1 174 ? 1.859 -1.557 12.693 1.00 14.20 174 ASN A N 1
ATOM 1274 C CA . ASN A 1 174 ? 1.673 -0.156 13.119 1.00 15.95 174 ASN A CA 1
ATOM 1275 C C . ASN A 1 174 ? 2.880 0.551 12.624 1.00 16.26 174 ASN A C 1
ATOM 1276 O O . ASN A 1 174 ? 3.979 0.057 12.858 1.00 14.88 174 ASN A O 1
ATOM 1281 N N . ILE A 1 175 ? 2.689 1.683 11.948 1.00 15.77 175 ILE A N 1
ATOM 1282 C CA . ILE A 1 175 ? 3.791 2.436 11.419 1.00 17.29 175 ILE A CA 1
ATOM 1283 C C . ILE A 1 175 ? 3.751 3.801 12.105 1.00 17.54 175 ILE A C 1
ATOM 1284 O O . ILE A 1 175 ? 2.720 4.517 12.070 1.00 19.15 175 ILE A O 1
ATOM 1289 N N . LEU A 1 176 ? 4.850 4.180 12.734 1.00 15.35 176 LEU A N 1
ATOM 1290 C CA . LEU A 1 176 ? 4.880 5.446 13.412 1.00 14.79 176 LEU A CA 1
ATOM 1291 C C . LEU A 1 176 ? 5.828 6.289 12.636 1.00 17.44 176 LEU A C 1
ATOM 1292 O O . LEU A 1 176 ? 7.013 5.889 12.496 1.00 18.80 176 LEU A O 1
ATOM 1297 N N . PHE A 1 177 ? 5.394 7.479 12.226 1.00 16.65 177 PHE A N 1
ATOM 1298 C CA . PHE A 1 177 ? 6.301 8.346 11.496 1.00 15.69 177 PHE A CA 1
ATOM 1299 C C . PHE A 1 177 ? 6.870 9.390 12.430 1.00 16.68 177 PHE A C 1
ATOM 1300 O O . PHE A 1 177 ? 6.180 9.891 13.368 1.00 14.02 177 PHE A O 1
ATOM 1308 N N . PHE A 1 178 ? 8.109 9.753 12.182 1.00 15.11 178 PHE A N 1
ATOM 1309 C CA . PHE A 1 178 ? 8.733 10.844 12.965 1.00 16.86 178 PHE A CA 1
ATOM 1310 C C . PHE A 1 178 ? 9.755 11.599 12.136 1.00 16.25 178 PHE A C 1
ATOM 1311 O O . PHE A 1 178 ? 10.019 11.195 11.020 1.00 15.98 178 PHE A O 1
ATOM 1319 N N . ASP A 1 179 ? 10.245 12.757 12.637 1.00 15.44 179 ASP A N 1
ATOM 1320 C CA . ASP A 1 179 ? 11.112 13.617 11.849 1.00 16.86 179 ASP A CA 1
ATOM 1321 C C . ASP A 1 179 ? 10.549 13.906 10.458 1.00 16.00 179 ASP A C 1
ATOM 1322 O O . ASP A 1 179 ? 11.241 13.978 9.494 1.00 17.15 179 ASP A O 1
ATOM 1327 N N . VAL A 1 180 ? 9.249 14.173 10.390 1.00 15.82 180 VAL A N 1
ATOM 1328 C CA . VAL A 1 180 ? 8.594 14.385 9.110 1.00 14.93 180 VAL A CA 1
ATOM 1329 C C . VAL A 1 180 ? 9.005 15.784 8.688 1.00 17.30 180 VAL A C 1
ATOM 1330 O O . VAL A 1 180 ? 9.085 16.687 9.550 1.00 16.67 180 VAL A O 1
ATOM 1334 N N . LYS A 1 181 ? 9.342 15.950 7.394 1.00 16.40 181 LYS A N 1
ATOM 1335 C CA . LYS A 1 181 ? 9.757 17.220 6.803 1.00 16.17 181 LYS A CA 1
ATOM 1336 C C . LYS A 1 181 ? 8.982 17.417 5.521 1.00 17.38 181 LYS A C 1
ATOM 1337 O O . LYS A 1 181 ? 9.001 16.567 4.625 1.00 16.10 181 LYS A O 1
ATOM 1339 N N . MET A 1 182 ? 8.248 18.523 5.425 1.00 17.01 182 MET A N 1
ATOM 1340 C CA . MET A 1 182 ? 7.414 18.713 4.285 1.00 19.76 182 MET A CA 1
ATOM 1341 C C . MET A 1 182 ? 7.943 19.756 3.350 1.00 17.45 182 MET A C 1
ATOM 1342 O O . MET A 1 182 ? 8.606 20.712 3.784 1.00 18.40 182 MET A O 1
ATOM 1347 N N . ASN A 1 183 ? 7.737 19.499 2.061 1.00 17.25 183 ASN A N 1
ATOM 1348 C CA . ASN A 1 183 ? 8.051 20.415 0.993 1.00 17.42 183 ASN A CA 1
ATOM 1349 C C . ASN A 1 183 ? 9.495 20.869 0.864 1.00 18.63 183 ASN A C 1
ATOM 1350 O O . ASN A 1 183 ? 9.780 21.930 0.289 1.00 20.33 183 ASN A O 1
ATOM 1355 N N . GLU A 1 184 ? 10.430 20.078 1.362 1.00 18.60 184 GLU A N 1
ATOM 1356 C CA . GLU A 1 184 ? 11.836 20.454 1.170 1.00 20.09 184 GLU A CA 1
ATOM 1357 C C . GLU A 1 184 ? 12.312 19.908 -0.165 1.00 20.79 184 GLU A C 1
ATOM 1358 O O . GLU A 1 184 ? 11.622 19.062 -0.770 1.00 19.82 184 GLU A O 1
ATOM 1364 N N . ALA A 1 185 ? 13.422 20.438 -0.681 1.00 20.33 185 ALA A N 1
ATOM 1365 C CA . ALA A 1 185 ? 13.881 20.090 -2.028 1.00 20.50 185 ALA A CA 1
ATOM 1366 C C . ALA A 1 185 ? 14.308 18.626 -2.120 1.00 21.25 185 ALA A C 1
ATOM 1367 O O . ALA A 1 185 ? 15.041 18.158 -1.245 1.00 21.34 185 ALA A O 1
ATOM 1369 N N . LEU A 1 186 ? 13.866 17.923 -3.174 1.00 20.44 186 LEU A N 1
ATOM 1370 C CA . LEU A 1 186 ? 14.238 16.535 -3.417 1.00 21.36 186 LEU A CA 1
ATOM 1371 C C . LEU A 1 186 ? 14.629 16.359 -4.887 1.00 22.53 186 LEU A C 1
ATOM 1372 O O . LEU A 1 186 ? 13.848 16.752 -5.754 1.00 22.45 186 LEU A O 1
ATOM 1377 N N . ASP A 1 187 ? 15.813 15.799 -5.161 1.00 22.98 187 ASP A N 1
ATOM 1378 C CA . ASP A 1 187 ? 16.273 15.577 -6.543 1.00 24.73 187 ASP A CA 1
ATOM 1379 C C . ASP A 1 187 ? 15.726 14.227 -7.057 1.00 24.39 187 ASP A C 1
ATOM 1380 O O . ASP A 1 187 ? 15.526 13.286 -6.270 1.00 24.02 187 ASP A O 1
ATOM 1385 N N . ALA A 1 188 ? 15.492 14.131 -8.366 1.00 24.79 188 ALA A N 1
ATOM 1386 C CA . ALA A 1 188 ? 14.953 12.883 -8.934 1.00 24.72 188 ALA A CA 1
ATOM 1387 C C . ALA A 1 188 ? 15.900 11.754 -8.566 1.00 25.62 188 ALA A C 1
ATOM 1388 O O . ALA A 1 188 ? 15.465 10.647 -8.257 1.00 24.35 188 ALA A O 1
ATOM 1390 N N . LYS A 1 189 ? 17.194 12.074 -8.527 1.00 27.42 189 LYS A N 1
ATOM 1391 C CA . LYS A 1 189 ? 18.250 11.103 -8.232 1.00 29.82 189 LYS A CA 1
ATOM 1392 C C . LYS A 1 189 ? 18.149 10.490 -6.853 1.00 31.54 189 LYS A C 1
ATOM 1393 O O . LYS A 1 189 ? 18.728 9.419 -6.626 1.00 33.45 189 LYS A O 1
ATOM 1399 N N . GLN A 1 190 ? 17.375 11.112 -5.954 1.00 31.96 190 GLN A N 1
ATOM 1400 C CA . GLN A 1 190 ? 17.180 10.545 -4.630 1.00 32.10 190 GLN A CA 1
ATOM 1401 C C . GLN A 1 190 ? 16.170 9.419 -4.697 1.00 32.34 190 GLN A C 1
ATOM 1402 O O . GLN A 1 190 ? 15.957 8.748 -3.701 1.00 33.24 190 GLN A O 1
ATOM 1408 N N . PHE A 1 191 ? 15.579 9.196 -5.876 1.00 32.08 191 PHE A N 1
ATOM 1409 C CA . PHE A 1 191 ? 14.666 8.063 -6.134 1.00 31.65 191 PHE A CA 1
ATOM 1410 C C . PHE A 1 191 ? 15.322 7.037 -7.055 1.00 34.35 191 PHE A C 1
ATOM 1411 O O . PHE A 1 191 ? 14.655 6.375 -7.874 1.00 33.24 191 PHE A O 1
ATOM 1419 N N . THR A 1 192 ? 16.648 6.973 -6.918 1.00 36.92 192 THR A N 1
ATOM 1420 C CA . THR A 1 192 ? 17.533 6.136 -7.704 1.00 40.08 192 THR A CA 1
ATOM 1421 C C . THR A 1 192 ? 18.446 5.277 -6.803 1.00 40.85 192 THR A C 1
ATOM 1422 O O . THR A 1 192 ? 18.828 5.694 -5.699 1.00 41.00 192 THR A O 1
ATOM 1426 N N . PHE A 1 193 ? 18.797 4.080 -7.291 1.00 42.06 193 PHE A N 1
ATOM 1427 C CA . PHE A 1 193 ? 19.674 3.176 -6.549 1.00 41.95 193 PHE A CA 1
ATOM 1428 C C . PHE A 1 193 ? 20.542 2.351 -7.458 1.00 41.66 193 PHE A C 1
ATOM 1429 O O . PHE A 1 193 ? 20.111 1.988 -8.533 1.00 41.99 193 PHE A O 1
ATOM 1437 N N . ASP A 1 194 ? 21.733 2.039 -6.965 1.00 41.24 194 ASP A N 1
ATOM 1438 C CA . ASP A 1 194 ? 22.726 1.213 -7.656 1.00 41.34 194 ASP A CA 1
ATOM 1439 C C . ASP A 1 194 ? 22.219 -0.213 -7.962 1.00 40.35 194 ASP A C 1
ATOM 1440 O O . ASP A 1 194 ? 22.250 -1.103 -7.104 1.00 41.09 194 ASP A O 1
ATOM 1445 N N . VAL A 1 195 ? 21.734 -0.428 -9.179 1.00 37.75 195 VAL A N 1
ATOM 1446 C CA . VAL A 1 195 ? 21.544 -1.781 -9.691 1.00 35.65 195 VAL A CA 1
ATOM 1447 C C . VAL A 1 195 ? 22.834 -2.628 -9.731 1.00 33.08 195 VAL A C 1
ATOM 1448 O O . VAL A 1 195 ? 23.754 -2.345 -10.512 1.00 32.26 195 VAL A O 1
ATOM 1452 N N . PRO A 1 196 ? 22.924 -3.682 -8.892 1.00 30.91 196 PRO A N 1
ATOM 1453 C CA . PRO A 1 196 ? 24.101 -4.572 -9.112 1.00 28.88 196 PRO A CA 1
ATOM 1454 C C . PRO A 1 196 ? 24.006 -5.251 -10.440 1.00 26.59 196 PRO A C 1
ATOM 1455 O O . PRO A 1 196 ? 22.911 -5.675 -10.832 1.00 26.96 196 PRO A O 1
ATOM 1459 N N . PRO A 1 197 ? 25.134 -5.391 -11.130 1.00 23.57 197 PRO A N 1
ATOM 1460 C CA . PRO A 1 197 ? 25.074 -6.118 -12.399 1.00 23.00 197 PRO A CA 1
ATOM 1461 C C . PRO A 1 197 ? 24.705 -7.607 -12.219 1.00 22.87 197 PRO A C 1
ATOM 1462 O O . PRO A 1 197 ? 25.201 -8.243 -11.293 1.00 23.27 197 PRO A O 1
ATOM 1466 N N . GLY A 1 198 ? 23.805 -8.140 -13.058 1.00 21.17 198 GLY A N 1
ATOM 1467 C CA . GLY A 1 198 ? 23.416 -9.540 -13.016 1.00 20.06 198 GLY A CA 1
ATOM 1468 C C . GLY A 1 198 ? 22.375 -9.830 -11.948 1.00 21.29 198 GLY A C 1
ATOM 1469 O O . GLY A 1 198 ? 22.088 -10.978 -11.647 1.00 22.41 198 GLY A O 1
ATOM 1470 N N . VAL A 1 199 ? 21.757 -8.799 -11.411 1.00 19.63 199 VAL A N 1
ATOM 1471 C CA . VAL A 1 199 ? 20.753 -8.970 -10.344 1.00 19.68 199 VAL A CA 1
ATOM 1472 C C . VAL A 1 199 ? 19.606 -9.857 -10.874 1.00 18.78 199 VAL A C 1
ATOM 1473 O O . VAL A 1 199 ? 19.294 -9.780 -12.073 1.00 17.94 199 VAL A O 1
ATOM 1477 N N . ASP A 1 200 ? 19.012 -10.704 -10.038 1.00 18.34 200 ASP A N 1
ATOM 1478 C CA . ASP A 1 200 ? 17.916 -11.577 -10.444 1.00 18.30 200 ASP A CA 1
ATOM 1479 C C . ASP A 1 200 ? 16.639 -10.729 -10.596 1.00 17.47 200 ASP A C 1
ATOM 1480 O O . ASP A 1 200 ? 16.313 -10.020 -9.710 1.00 19.80 200 ASP A O 1
ATOM 1485 N N . VAL A 1 201 ? 15.964 -10.729 -11.726 1.00 14.93 201 VAL A N 1
ATOM 1486 C CA . VAL A 1 201 ? 14.806 -9.821 -11.889 1.00 13.95 201 VAL A CA 1
ATOM 1487 C C . VAL A 1 201 ? 13.570 -10.703 -11.957 1.00 15.90 201 VAL A C 1
ATOM 1488 O O . VAL A 1 201 ? 13.503 -11.606 -12.794 1.00 13.17 201 VAL A O 1
ATOM 1492 N N . ILE A 1 202 ? 12.608 -10.449 -11.088 1.00 14.16 202 ILE A N 1
ATOM 1493 C CA . ILE A 1 202 ? 11.383 -11.256 -11.074 1.00 16.60 202 ILE A CA 1
ATOM 1494 C C . ILE A 1 202 ? 10.122 -10.380 -11.185 1.00 17.74 202 ILE A C 1
ATOM 1495 O O . ILE A 1 202 ? 10.172 -9.204 -10.964 1.00 14.74 202 ILE A O 1
ATOM 1500 N N . GLN A 1 203 ? 8.989 -11.035 -11.494 1.00 20.60 203 GLN A N 1
ATOM 1501 C CA . GLN A 1 203 ? 7.641 -10.453 -11.574 1.00 23.80 203 GLN A CA 1
ATOM 1502 C C . GLN A 1 203 ? 6.721 -10.687 -10.358 1.00 24.97 203 GLN A C 1
ATOM 1503 O O . GLN A 1 203 ? 5.868 -9.845 -10.034 1.00 23.29 203 GLN A O 1
ATOM 1509 N N . GLU A 1 204 ? 6.857 -11.824 -9.674 1.00 27.49 204 GLU A N 1
ATOM 1510 C CA A GLU A 1 204 ? 5.877 -12.138 -8.578 0.50 30.88 204 GLU A CA 1
ATOM 1511 C CA B GLU A 1 204 ? 5.995 -12.118 -8.536 0.50 36.89 204 GLU A CA 1
ATOM 1512 C C . GLU A 1 204 ? 6.427 -12.273 -7.122 1.00 32.79 204 GLU A C 1
ATOM 1513 O O . GLU A 1 204 ? 6.558 -13.375 -6.522 1.00 34.53 204 GLU A O 1
ATOM 1525 N N . SER B 1 20 ? 34.610 -10.571 32.294 1.00 26.03 20 SER B N 1
ATOM 1526 C CA . SER B 1 20 ? 35.286 -11.252 33.427 1.00 26.02 20 SER B CA 1
ATOM 1527 C C . SER B 1 20 ? 34.331 -12.090 34.267 1.00 25.43 20 SER B C 1
ATOM 1528 O O . SER B 1 20 ? 33.273 -12.479 33.781 1.00 25.42 20 SER B O 1
ATOM 1531 N N . ALA B 1 21 ? 34.726 -12.391 35.500 1.00 24.98 21 ALA B N 1
ATOM 1532 C CA . ALA B 1 21 ? 33.958 -13.318 36.358 1.00 24.04 21 ALA B CA 1
ATOM 1533 C C . ALA B 1 21 ? 32.573 -12.746 36.606 1.00 23.50 21 ALA B C 1
ATOM 1534 O O . ALA B 1 21 ? 31.564 -13.448 36.472 1.00 23.79 21 ALA B O 1
ATOM 1536 N N . ALA B 1 22 ? 32.539 -11.456 36.940 1.00 22.98 22 ALA B N 1
ATOM 1537 C CA . ALA B 1 22 ? 31.297 -10.759 37.293 1.00 21.55 22 ALA B CA 1
ATOM 1538 C C . ALA B 1 22 ? 30.349 -10.736 36.089 1.00 21.09 22 ALA B C 1
ATOM 1539 O O . ALA B 1 22 ? 29.195 -11.105 36.205 1.00 20.32 22 ALA B O 1
ATOM 1541 N N . VAL B 1 23 ? 30.864 -10.384 34.915 1.00 20.08 23 VAL B N 1
ATOM 1542 C CA . VAL B 1 23 ? 30.111 -10.465 33.637 1.00 19.14 23 VAL B CA 1
ATOM 1543 C C . VAL B 1 23 ? 29.477 -11.835 33.311 1.00 18.71 23 VAL B C 1
ATOM 1544 O O . VAL B 1 23 ? 28.291 -11.862 33.000 1.00 19.57 23 VAL B O 1
ATOM 1548 N N . GLN B 1 24 ? 30.253 -12.926 33.340 1.00 18.49 24 GLN B N 1
ATOM 1549 C CA . GLN B 1 24 ? 29.750 -14.312 33.138 1.00 18.33 24 GLN B CA 1
ATOM 1550 C C . GLN B 1 24 ? 28.699 -14.744 34.214 1.00 16.45 24 GLN B C 1
ATOM 1551 O O . GLN B 1 24 ? 27.701 -15.401 33.907 1.00 15.44 24 GLN B O 1
ATOM 1557 N N . ARG B 1 25 ? 28.912 -14.334 35.447 1.00 14.76 25 ARG B N 1
ATOM 1558 C CA . ARG B 1 25 ? 27.906 -14.628 36.520 1.00 13.71 25 ARG B CA 1
ATOM 1559 C C . ARG B 1 25 ? 26.523 -13.977 36.226 1.00 15.29 25 ARG B C 1
ATOM 1560 O O . ARG B 1 25 ? 25.426 -14.601 36.377 1.00 15.40 25 ARG B O 1
ATOM 1568 N N . LEU B 1 26 ? 26.552 -12.709 35.777 1.00 14.58 26 LEU B N 1
ATOM 1569 C CA . LEU B 1 26 ? 25.322 -11.998 35.513 1.00 15.92 26 LEU B CA 1
ATOM 1570 C C . LEU B 1 26 ? 24.628 -12.594 34.322 1.00 16.94 26 LEU B C 1
ATOM 1571 O O . LEU B 1 26 ? 23.433 -12.808 34.319 1.00 16.68 26 LEU B O 1
ATOM 1576 N N . THR B 1 27 ? 25.379 -12.810 33.257 1.00 18.59 27 THR B N 1
ATOM 1577 C CA . THR B 1 27 ? 24.747 -13.376 32.095 1.00 19.86 27 THR B CA 1
ATOM 1578 C C . THR B 1 27 ? 24.170 -14.759 32.421 1.00 18.92 27 THR B C 1
ATOM 1579 O O . THR B 1 27 ? 23.075 -15.055 32.001 1.00 18.78 27 THR B O 1
ATOM 1583 N N . GLY B 1 28 ? 24.880 -15.572 33.196 1.00 17.84 28 GLY B N 1
ATOM 1584 C CA . GLY B 1 28 ? 24.394 -16.920 33.540 1.00 18.32 28 GLY B CA 1
ATOM 1585 C C . GLY B 1 28 ? 23.058 -16.806 34.270 1.00 18.07 28 GLY B C 1
ATOM 1586 O O . GLY B 1 28 ? 22.112 -17.571 34.008 1.00 17.74 28 GLY B O 1
ATOM 1587 N N . LEU B 1 29 ? 22.968 -15.859 35.212 1.00 17.02 29 LEU B N 1
ATOM 1588 C CA . LEU B 1 29 ? 21.717 -15.684 35.958 1.00 17.62 29 LEU B CA 1
ATOM 1589 C C . LEU B 1 29 ? 20.555 -15.155 35.070 1.00 19.61 29 LEU B C 1
ATOM 1590 O O . LEU B 1 29 ? 19.424 -15.649 35.124 1.00 19.73 29 LEU B O 1
ATOM 1595 N N . LEU B 1 30 ? 20.840 -14.127 34.275 1.00 19.99 30 LEU B N 1
ATOM 1596 C CA . LEU B 1 30 ? 19.798 -13.583 33.437 1.00 21.81 30 LEU B CA 1
ATOM 1597 C C . LEU B 1 30 ? 19.410 -14.579 32.378 1.00 23.05 30 LEU B C 1
ATOM 1598 O O . LEU B 1 30 ? 18.223 -14.718 32.081 1.00 24.79 30 LEU B O 1
ATOM 1603 N N . ASN B 1 31 ? 20.398 -15.283 31.811 1.00 24.08 31 ASN B N 1
ATOM 1604 C CA . ASN B 1 31 ? 20.102 -16.271 30.772 1.00 24.11 31 ASN B CA 1
ATOM 1605 C C . ASN B 1 31 ? 19.210 -17.432 31.252 1.00 24.44 31 ASN B C 1
ATOM 1606 O O . ASN B 1 31 ? 18.665 -18.119 30.440 1.00 24.71 31 ASN B O 1
ATOM 1611 N N . LYS B 1 32 ? 19.028 -17.625 32.558 1.00 25.00 32 LYS B N 1
ATOM 1612 C CA . LYS B 1 32 ? 18.075 -18.642 33.073 1.00 25.21 32 LYS B CA 1
ATOM 1613 C C . LYS B 1 32 ? 16.629 -18.241 32.830 1.00 25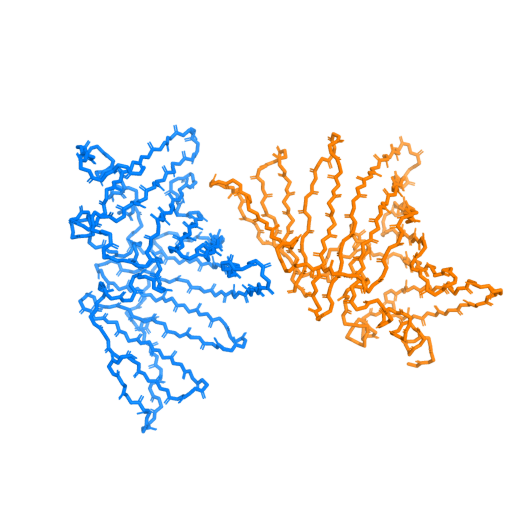.00 32 LYS B C 1
ATOM 1614 O O . LYS B 1 32 ? 15.716 -19.105 32.781 1.00 24.03 32 LYS B O 1
ATOM 1620 N N . ALA B 1 33 ? 16.427 -16.937 32.697 1.00 23.01 33 ALA B N 1
ATOM 1621 C CA . ALA B 1 33 ? 15.113 -16.384 32.439 1.00 22.90 33 ALA B CA 1
ATOM 1622 C C . ALA B 1 33 ? 14.953 -16.194 30.943 1.00 21.93 33 ALA B C 1
ATOM 1623 O O . ALA B 1 33 ? 15.197 -15.083 30.447 1.00 22.67 33 ALA B O 1
ATOM 1625 N N . GLN B 1 34 ? 14.618 -17.290 30.239 1.00 20.91 34 GLN B N 1
ATOM 1626 C CA . GLN B 1 34 ? 14.281 -17.260 28.803 1.00 20.39 34 GLN B CA 1
ATOM 1627 C C . GLN B 1 34 ? 12.976 -16.517 28.545 1.00 19.28 34 GLN B C 1
ATOM 1628 O O . GLN B 1 34 ? 12.838 -15.838 27.511 1.00 17.68 34 GLN B O 1
ATOM 1634 N N . THR B 1 35 ? 12.027 -16.692 29.473 1.00 17.86 35 THR B N 1
ATOM 1635 C CA . THR B 1 35 ? 10.895 -15.790 29.635 1.00 18.44 35 THR B CA 1
ATOM 1636 C C . THR B 1 35 ? 10.794 -15.395 31.098 1.00 19.14 35 THR B C 1
ATOM 1637 O O . THR B 1 35 ? 11.266 -16.132 31.995 1.00 18.42 35 THR B O 1
ATOM 1641 N N . LEU B 1 36 ? 10.224 -14.217 31.363 1.00 19.06 36 LEU B N 1
ATOM 1642 C CA . LEU B 1 36 ? 10.011 -13.825 32.735 1.00 19.26 36 LEU B CA 1
ATOM 1643 C C . LEU B 1 36 ? 8.878 -12.814 32.818 1.00 19.58 36 LEU B C 1
ATOM 1644 O O . LEU B 1 36 ? 8.778 -11.934 31.947 1.00 19.03 36 LEU B O 1
ATOM 1649 N N . THR B 1 37 ? 7.986 -12.998 33.789 1.00 18.91 37 THR B N 1
ATOM 1650 C CA . THR B 1 37 ? 7.082 -11.948 34.228 1.00 19.87 37 THR B CA 1
ATOM 1651 C C . THR B 1 37 ? 7.193 -11.728 35.754 1.00 20.45 37 THR B C 1
ATOM 1652 O O . THR B 1 37 ? 7.487 -12.666 36.508 1.00 21.19 37 THR B O 1
ATOM 1656 N N . ALA B 1 38 ? 6.915 -10.501 36.214 1.00 20.27 38 ALA B N 1
ATOM 1657 C CA . ALA B 1 38 ? 6.949 -10.171 37.637 1.00 19.84 38 ALA B CA 1
ATOM 1658 C C . ALA B 1 38 ? 6.187 -8.892 37.870 1.00 20.20 38 ALA B C 1
ATOM 1659 O O . ALA B 1 38 ? 6.117 -8.048 36.981 1.00 18.75 38 ALA B O 1
ATOM 1661 N N . ARG B 1 39 ? 5.609 -8.740 39.058 1.00 17.70 39 ARG B N 1
ATOM 1662 C CA A ARG B 1 39 ? 5.061 -7.462 39.506 0.50 17.92 39 ARG B CA 1
ATOM 1663 C CA B ARG B 1 39 ? 5.101 -7.441 39.432 0.50 17.35 39 ARG B CA 1
ATOM 1664 C C . ARG B 1 39 ? 6.223 -6.675 40.091 1.00 16.56 39 ARG B C 1
ATOM 1665 O O . ARG B 1 39 ? 7.221 -7.282 40.569 1.00 18.29 39 ARG B O 1
ATOM 1680 N N . PHE B 1 40 ? 6.102 -5.355 40.128 1.00 17.64 40 PHE B N 1
ATOM 1681 C CA . PHE B 1 40 ? 7.151 -4.499 40.723 1.00 15.25 40 PHE B CA 1
ATOM 1682 C C . PHE B 1 40 ? 6.503 -3.421 41.640 1.00 17.66 40 PHE B C 1
ATOM 1683 O O . PHE B 1 40 ? 5.389 -2.944 41.395 1.00 16.58 40 PHE B O 1
ATOM 1691 N N . SER B 1 41 ? 7.213 -3.015 42.678 1.00 15.94 41 SER B N 1
ATOM 1692 C CA . SER B 1 41 ? 6.824 -1.839 43.445 1.00 17.24 41 SER B CA 1
ATOM 1693 C C . SER B 1 41 ? 8.069 -0.990 43.436 1.00 17.27 41 SER B C 1
ATOM 1694 O O . SER B 1 41 ? 9.143 -1.519 43.710 1.00 18.67 41 SER B O 1
ATOM 1697 N N . GLN B 1 42 ? 7.925 0.305 43.098 1.00 15.99 42 GLN B N 1
ATOM 1698 C CA . GLN B 1 42 ? 9.060 1.173 42.898 1.00 16.93 42 GLN B CA 1
ATOM 1699 C C . GLN B 1 42 ? 8.865 2.445 43.700 1.00 17.28 42 GLN B C 1
ATOM 1700 O O . GLN B 1 42 ? 7.750 3.001 43.739 1.00 17.73 42 GLN B O 1
ATOM 1706 N N . LEU B 1 43 ? 9.926 2.873 44.400 1.00 16.10 43 LEU B N 1
ATOM 1707 C CA . LEU B 1 43 ? 9.926 4.129 45.104 1.00 17.50 43 LEU B CA 1
ATOM 1708 C C . LEU B 1 43 ? 11.088 4.972 44.668 1.00 17.39 43 LEU B C 1
ATOM 1709 O O . LEU B 1 43 ? 12.222 4.492 44.646 1.00 18.03 43 LEU B O 1
ATOM 1714 N N . THR B 1 44 ? 10.809 6.219 44.278 1.00 15.85 44 THR B N 1
ATOM 1715 C CA A THR B 1 44 ? 11.833 7.088 43.728 0.50 17.39 44 THR B CA 1
ATOM 1716 C CA B THR B 1 44 ? 11.813 7.089 43.729 0.50 15.68 44 THR B CA 1
ATOM 1717 C C . THR B 1 44 ? 11.887 8.301 44.639 1.00 17.30 44 THR B C 1
ATOM 1718 O O . THR B 1 44 ? 10.841 8.926 44.954 1.00 17.09 44 THR B O 1
ATOM 1725 N N . LEU B 1 45 ? 13.088 8.607 45.103 1.00 17.23 45 LEU B N 1
ATOM 1726 C CA . LEU B 1 45 ? 13.250 9.757 45.975 1.00 18.87 45 LEU B CA 1
ATOM 1727 C C . LEU B 1 45 ? 14.205 10.743 45.282 1.00 20.49 45 LEU B C 1
ATOM 1728 O O . LEU B 1 45 ? 15.345 10.403 45.020 1.00 21.14 45 LEU B O 1
ATOM 1733 N N . ASP B 1 46 ? 13.723 11.948 44.963 1.00 21.87 46 ASP B N 1
ATOM 1734 C CA . ASP B 1 46 ? 14.556 12.951 44.284 1.00 22.06 46 ASP B CA 1
ATOM 1735 C C . ASP B 1 46 ? 15.792 13.274 45.131 1.00 22.75 46 ASP B C 1
ATOM 1736 O O . ASP B 1 46 ? 15.853 12.905 46.304 1.00 23.17 46 ASP B O 1
ATOM 1741 N N . GLY B 1 47 ? 16.767 13.981 44.544 1.00 24.51 47 GLY B N 1
ATOM 1742 C CA . GLY B 1 47 ? 18.048 14.261 45.198 1.00 24.57 47 GLY B CA 1
ATOM 1743 C C . GLY B 1 47 ? 17.992 14.980 46.534 1.00 25.68 47 GLY B C 1
ATOM 1744 O O . GLY B 1 47 ? 18.762 14.667 47.456 1.00 26.41 47 GLY B O 1
ATOM 1745 N N . SER B 1 48 ? 17.070 15.938 46.630 1.00 25.45 48 SER B N 1
ATOM 1746 C CA . SER B 1 48 ? 16.855 16.754 47.822 1.00 24.86 48 SER B CA 1
ATOM 1747 C C . SER B 1 48 ? 16.196 16.018 48.987 1.00 24.71 48 SER B C 1
ATOM 1748 O O . SER B 1 48 ? 16.224 16.506 50.128 1.00 24.57 48 SER B O 1
ATOM 1751 N N . GLY B 1 49 ? 15.563 14.882 48.693 1.00 23.61 49 GLY B N 1
ATOM 1752 C CA . GLY B 1 49 ? 14.861 14.093 49.707 1.00 22.61 49 GLY B CA 1
ATOM 1753 C C . GLY B 1 49 ? 13.487 14.640 50.041 1.00 22.37 49 GLY B C 1
ATOM 1754 O O . GLY B 1 49 ? 12.910 14.270 51.071 1.00 22.87 49 GLY B O 1
ATOM 1755 N N . THR B 1 50 ? 12.944 15.492 49.171 1.00 20.75 50 THR B N 1
ATOM 1756 C CA . THR B 1 50 ? 11.702 16.176 49.480 1.00 21.01 50 THR B CA 1
ATOM 1757 C C . THR B 1 50 ? 10.611 15.793 48.518 1.00 20.91 50 THR B C 1
ATOM 1758 O O . THR B 1 50 ? 9.472 16.187 48.709 1.00 19.16 50 THR B O 1
ATOM 1762 N N . ARG B 1 51 ? 10.960 14.977 47.513 1.00 21.06 51 ARG B N 1
ATOM 1763 C CA . ARG B 1 51 ? 9.936 14.356 46.662 1.00 22.62 51 ARG B CA 1
ATOM 1764 C C . ARG B 1 51 ? 10.069 12.848 46.628 1.00 21.91 51 ARG B C 1
ATOM 1765 O O . ARG B 1 51 ? 11.148 12.315 46.376 1.00 19.73 51 ARG B O 1
ATOM 1773 N N . LEU B 1 52 ? 8.970 12.172 46.920 1.00 21.76 52 LEU B N 1
ATOM 1774 C CA . LEU B 1 52 ? 9.002 10.711 46.911 1.00 22.87 52 LEU B CA 1
ATOM 1775 C C . LEU B 1 52 ? 7.819 10.262 46.118 1.00 24.07 52 LEU B C 1
ATOM 1776 O O . LEU B 1 52 ? 6.716 10.765 46.352 1.00 25.13 52 LEU B O 1
ATOM 1781 N N . GLN B 1 53 ? 8.043 9.377 45.132 1.00 23.68 53 GLN B N 1
ATOM 1782 C CA . GLN B 1 53 ? 6.950 8.880 44.307 1.00 23.73 53 GLN B CA 1
ATOM 1783 C C . GLN B 1 53 ? 6.942 7.356 44.277 1.00 22.16 53 GLN B C 1
ATOM 1784 O O . GLN B 1 53 ? 7.958 6.738 43.978 1.00 20.40 53 GLN B O 1
ATOM 1790 N N . GLU B 1 54 ? 5.790 6.761 44.561 1.00 21.01 54 GLU B N 1
ATOM 1791 C CA . GLU B 1 54 ? 5.646 5.289 44.444 1.00 21.41 54 GLU B CA 1
ATOM 1792 C C . GLU B 1 54 ? 4.941 4.988 43.133 1.00 20.01 54 GLU B C 1
ATOM 1793 O O . GLU B 1 54 ? 3.998 5.728 42.749 1.00 18.33 54 GLU B O 1
ATOM 1799 N N . THR B 1 55 ? 5.396 3.957 42.434 1.00 19.92 55 THR B N 1
ATOM 1800 C CA . THR B 1 55 ? 4.733 3.421 41.230 1.00 19.27 55 THR B CA 1
ATOM 1801 C C . THR B 1 55 ? 4.743 1.889 41.311 1.00 18.61 55 THR B C 1
ATOM 1802 O O . THR B 1 55 ? 5.510 1.288 42.081 1.00 16.25 55 THR B O 1
ATOM 1806 N N . ALA B 1 56 ? 3.856 1.271 40.555 1.00 17.62 56 ALA B N 1
ATOM 1807 C CA . ALA B 1 56 ? 3.801 -0.191 40.544 1.00 17.58 56 ALA B CA 1
ATOM 1808 C C . ALA B 1 56 ? 3.435 -0.617 39.172 1.00 16.18 56 ALA B C 1
ATOM 1809 O O . ALA B 1 56 ? 2.923 0.201 38.374 1.00 14.36 56 ALA B O 1
ATOM 1811 N N . GLY B 1 57 ? 3.675 -1.882 38.847 1.00 16.20 57 GLY B N 1
ATOM 1812 C CA . GLY B 1 57 ? 3.266 -2.373 37.544 1.00 16.19 57 GLY B CA 1
ATOM 1813 C C . GLY B 1 57 ? 3.777 -3.758 37.300 1.00 16.84 57 GLY B C 1
ATOM 1814 O O . GLY B 1 57 ? 4.043 -4.483 38.262 1.00 16.32 57 GLY B O 1
ATOM 1815 N N . GLN B 1 58 ? 3.993 -4.083 36.031 1.00 16.43 58 GLN B N 1
ATOM 1816 C CA . GLN B 1 58 ? 4.424 -5.419 35.634 1.00 17.73 58 GLN B CA 1
ATOM 1817 C C . GLN B 1 58 ? 5.565 -5.410 34.647 1.00 17.91 58 GLN B C 1
ATOM 1818 O O . GLN B 1 58 ? 5.612 -4.578 33.751 1.00 17.09 58 GLN B O 1
ATOM 1824 N N . LEU B 1 59 ? 6.477 -6.364 34.792 1.00 16.82 59 LEU B N 1
ATOM 1825 C CA . LEU B 1 59 ? 7.630 -6.555 33.885 1.00 18.69 59 LEU B CA 1
ATOM 1826 C C . LEU B 1 59 ? 7.373 -7.847 33.092 1.00 16.68 59 LEU B C 1
ATOM 1827 O O . LEU B 1 59 ? 6.915 -8.793 33.689 1.00 16.53 59 LEU B O 1
ATOM 1832 N N . SER B 1 60 ? 7.624 -7.856 31.778 1.00 17.13 60 SER B N 1
ATOM 1833 C CA . SER B 1 60 ? 7.699 -9.108 31.003 1.00 15.05 60 SER B CA 1
ATOM 1834 C C . SER B 1 60 ? 8.998 -9.058 30.228 1.00 15.86 60 SER B C 1
ATOM 1835 O O . SER B 1 60 ? 9.426 -7.962 29.868 1.00 15.68 60 SER B O 1
ATOM 1838 N N . LEU B 1 61 ? 9.625 -10.215 30.002 1.00 12.92 61 LEU B N 1
ATOM 1839 C CA . LEU B 1 61 ? 10.828 -10.323 29.186 1.00 15.08 61 LEU B CA 1
ATOM 1840 C C . LEU B 1 61 ? 10.821 -11.643 28.377 1.00 14.72 61 LEU B C 1
ATOM 1841 O O . LEU B 1 61 ? 10.350 -12.661 28.858 1.00 15.81 61 LEU B O 1
ATOM 1846 N N . LYS B 1 62 ? 11.378 -11.636 27.171 1.00 15.20 62 LYS B N 1
ATOM 1847 C CA . LYS B 1 62 ? 11.454 -12.863 26.383 1.00 14.50 62 LYS B CA 1
ATOM 1848 C C . LYS B 1 62 ? 12.705 -12.791 25.552 1.00 16.68 62 LYS B C 1
ATOM 1849 O O . LYS B 1 62 ? 12.847 -11.865 24.755 1.00 17.11 62 LYS B O 1
ATOM 1855 N N . ARG B 1 63 ? 13.593 -13.782 25.667 1.00 17.73 63 ARG B N 1
ATOM 1856 C CA . ARG B 1 63 ? 14.779 -13.844 24.780 1.00 20.17 63 ARG B CA 1
ATOM 1857 C C . ARG B 1 63 ? 14.461 -14.393 23.382 1.00 21.79 63 ARG B C 1
ATOM 1858 O O . ARG B 1 63 ? 13.621 -15.277 23.231 1.00 22.49 63 ARG B O 1
ATOM 1866 N N . PRO B 1 64 ? 15.089 -13.822 22.339 1.00 23.05 64 PRO B N 1
ATOM 1867 C CA . PRO B 1 64 ? 16.084 -12.763 22.468 1.00 23.99 64 PRO B CA 1
ATOM 1868 C C . PRO B 1 64 ? 15.480 -11.321 22.461 1.00 24.15 64 PRO B C 1
ATOM 1869 O O . PRO B 1 64 ? 14.566 -11.017 21.697 1.00 25.96 64 PRO B O 1
ATOM 1873 N N . GLY B 1 65 ? 16.000 -10.458 23.311 1.00 23.33 65 GLY B N 1
ATOM 1874 C CA . GLY B 1 65 ? 15.810 -9.021 23.178 1.00 22.91 65 GLY B CA 1
ATOM 1875 C C . GLY B 1 65 ? 14.417 -8.395 23.169 1.00 23.59 65 GLY B C 1
ATOM 1876 O O . GLY B 1 65 ? 14.201 -7.505 22.330 1.00 26.63 65 GLY B O 1
ATOM 1877 N N . LEU B 1 66 ? 13.501 -8.814 24.077 1.00 20.96 66 LEU B N 1
ATOM 1878 C CA . LEU B 1 66 ? 12.101 -8.269 24.158 1.00 18.95 66 LEU B CA 1
ATOM 1879 C C . LEU B 1 66 ? 11.717 -8.034 25.600 1.00 16.64 66 LEU B C 1
ATOM 1880 O O . LEU B 1 66 ? 11.968 -8.866 26.432 1.00 13.74 66 LEU B O 1
ATOM 1885 N N . PHE B 1 67 ? 11.050 -6.938 25.893 1.00 15.72 67 PHE B N 1
ATOM 1886 C CA . PHE B 1 67 ? 10.935 -6.495 27.258 1.00 14.83 67 PHE B CA 1
ATOM 1887 C C . PHE B 1 67 ? 9.716 -5.583 27.329 1.00 14.54 67 PHE B C 1
ATOM 1888 O O . PHE B 1 67 ? 9.377 -4.893 26.338 1.00 13.41 67 PHE B O 1
ATOM 1896 N N . ARG B 1 68 ? 9.014 -5.637 28.450 1.00 14.32 68 ARG B N 1
ATOM 1897 C CA A ARG B 1 68 ? 7.833 -4.793 28.657 0.50 14.52 68 ARG B CA 1
ATOM 1898 C CA B ARG B 1 68 ? 7.851 -4.782 28.645 0.50 14.37 68 ARG B CA 1
ATOM 1899 C C . ARG B 1 68 ? 7.896 -4.289 30.084 1.00 14.76 68 ARG B C 1
ATOM 1900 O O . ARG B 1 68 ? 8.176 -5.057 30.973 1.00 15.15 68 ARG B O 1
ATOM 1915 N N . TRP B 1 69 ? 7.718 -2.990 30.291 1.00 14.12 69 TRP B N 1
ATOM 1916 C CA . TRP B 1 69 ? 7.610 -2.422 31.648 1.00 15.02 69 TRP B CA 1
ATOM 1917 C C . TRP B 1 69 ? 6.328 -1.581 31.663 1.00 15.17 69 TRP B C 1
ATOM 1918 O O . TRP B 1 69 ? 6.280 -0.518 31.031 1.00 12.96 69 TRP B O 1
ATOM 1929 N N . HIS B 1 70 ? 5.297 -2.046 32.365 1.00 14.43 70 HIS B N 1
ATOM 1930 C CA . HIS B 1 70 ? 3.999 -1.416 32.267 1.00 15.14 70 HIS B CA 1
ATOM 1931 C C . HIS B 1 70 ? 3.642 -0.871 33.653 1.00 16.45 70 HIS B C 1
ATOM 1932 O O . HIS B 1 70 ? 3.559 -1.638 34.600 1.00 16.57 70 HIS B O 1
ATOM 1939 N N . THR B 1 71 ? 3.491 0.446 33.778 1.00 16.44 71 THR B N 1
ATOM 1940 C CA . THR B 1 71 ? 3.264 1.052 35.072 1.00 17.73 71 THR B CA 1
ATOM 1941 C C . THR B 1 71 ? 1.789 1.318 35.168 1.00 19.01 71 THR B C 1
ATOM 1942 O O . THR B 1 71 ? 1.161 1.705 34.166 1.00 18.76 71 THR B O 1
ATOM 1946 N N . ASP B 1 72 ? 1.237 1.081 36.351 1.00 19.01 72 ASP B N 1
ATOM 1947 C CA . ASP B 1 72 ? -0.199 1.191 36.635 1.00 19.93 72 ASP B CA 1
ATOM 1948 C C . ASP B 1 72 ? -0.613 2.632 36.752 1.00 19.74 72 ASP B C 1
ATOM 1949 O O . ASP B 1 72 ? 0.166 3.454 37.205 1.00 19.73 72 ASP B O 1
ATOM 1954 N N . ALA B 1 73 ? -1.837 2.927 36.300 1.00 20.16 73 ALA B N 1
ATOM 1955 C CA . ALA B 1 73 ? -2.541 4.136 36.626 1.00 20.51 73 ALA B CA 1
ATOM 1956 C C . ALA B 1 73 ? -2.523 4.301 38.167 1.00 21.44 73 ALA B C 1
ATOM 1957 O O . ALA B 1 73 ? -2.631 3.326 38.876 1.00 20.83 73 ALA B O 1
ATOM 1959 N N . PRO B 1 74 ? -2.424 5.530 38.683 1.00 21.27 74 PRO B N 1
ATOM 1960 C CA . PRO B 1 74 ? -2.596 6.862 38.090 1.00 21.83 74 PRO B CA 1
ATOM 1961 C C . PRO B 1 74 ? -1.345 7.401 37.421 1.00 22.18 74 PRO B C 1
ATOM 1962 O O . PRO B 1 74 ? -1.300 8.591 37.057 1.00 22.45 74 PRO B O 1
ATOM 1966 N N . ASN B 1 75 ? -0.327 6.553 37.269 1.00 21.75 75 ASN B N 1
ATOM 1967 C CA . ASN B 1 75 ? 0.934 6.967 36.679 1.00 21.32 75 ASN B CA 1
ATOM 1968 C C . ASN B 1 75 ? 1.209 6.133 35.412 1.00 21.83 75 ASN B C 1
ATOM 1969 O O . ASN B 1 75 ? 2.329 5.597 35.233 1.00 21.09 75 ASN B O 1
ATOM 1974 N N . GLU B 1 76 ? 0.185 5.951 34.590 1.00 19.75 76 GLU B N 1
ATOM 1975 C CA . GLU B 1 76 ? 0.288 4.949 33.579 1.00 19.75 76 GLU B CA 1
ATOM 1976 C C . GLU B 1 76 ? 1.325 5.266 32.541 1.00 18.79 76 GLU B C 1
ATOM 1977 O O . GLU B 1 76 ? 1.378 6.388 31.974 1.00 18.06 76 GLU B O 1
ATOM 1983 N N . GLN B 1 77 ? 2.055 4.226 32.180 1.00 17.50 77 GLN B N 1
ATOM 1984 C CA . GLN B 1 77 ? 2.987 4.319 31.064 1.00 19.70 77 GLN B CA 1
ATOM 1985 C C . GLN B 1 77 ? 3.357 2.922 30.584 1.00 18.99 77 GLN B C 1
ATOM 1986 O O . GLN B 1 77 ? 3.429 2.018 31.376 1.00 19.71 77 GLN B O 1
ATOM 1992 N N . LEU B 1 78 ? 3.647 2.764 29.301 1.00 19.31 78 LEU B N 1
ATOM 1993 C CA . LEU B 1 78 ? 3.955 1.475 28.750 1.00 19.46 78 LEU B CA 1
ATOM 1994 C C . LEU B 1 78 ? 5.278 1.635 28.017 1.00 19.84 78 LEU B C 1
ATOM 1995 O O . LEU B 1 78 ? 5.387 2.465 27.118 1.00 19.95 78 LEU B O 1
ATOM 2000 N N . LEU B 1 79 ? 6.259 0.829 28.378 1.00 19.48 79 LEU B N 1
ATOM 2001 C CA . LEU B 1 79 ? 7.515 0.803 27.658 1.00 18.04 79 LEU B CA 1
ATOM 2002 C C . LEU B 1 79 ? 7.745 -0.608 27.123 1.00 18.12 79 LEU B C 1
ATOM 2003 O O . LEU B 1 79 ? 7.566 -1.590 27.851 1.00 17.92 79 LEU B O 1
ATOM 2008 N N . ILE B 1 80 ? 8.224 -0.683 25.896 1.00 18.11 80 ILE B N 1
ATOM 2009 C CA . ILE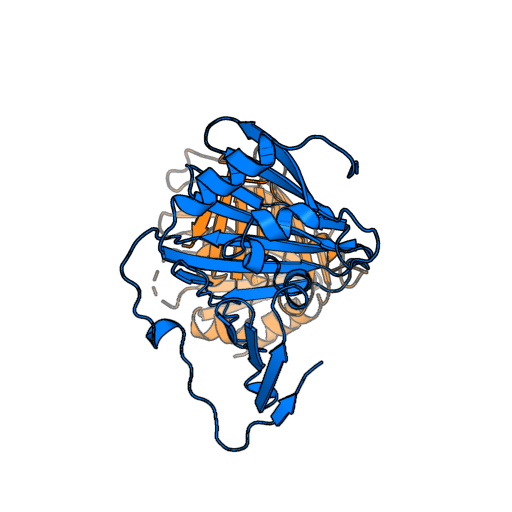 B 1 80 ? 8.542 -1.922 25.247 1.00 17.81 80 ILE B CA 1
ATOM 2010 C C . ILE B 1 80 ? 9.953 -1.744 24.721 1.00 18.48 80 ILE B C 1
ATOM 2011 O O . ILE B 1 80 ? 10.301 -0.677 24.220 1.00 20.10 80 ILE B O 1
ATOM 2016 N N . SER B 1 81 ? 10.748 -2.802 24.798 1.00 16.95 81 SER B N 1
ATOM 2017 C CA . SER B 1 81 ? 12.075 -2.805 24.240 1.00 17.36 81 SER B CA 1
ATOM 2018 C C . SER B 1 81 ? 12.315 -4.091 23.429 1.00 17.09 81 SER B C 1
ATOM 2019 O O . SER B 1 81 ? 11.814 -5.150 23.780 1.00 15.36 81 SER B O 1
ATOM 2022 N N . ASN B 1 82 ? 13.117 -3.959 22.370 1.00 18.90 82 ASN B N 1
ATOM 2023 C CA . ASN B 1 82 ? 13.299 -4.971 21.321 1.00 20.58 82 ASN B CA 1
ATOM 2024 C C . ASN B 1 82 ? 14.591 -4.605 20.649 1.00 20.42 82 ASN B C 1
ATOM 2025 O O . ASN B 1 82 ? 14.573 -4.051 19.548 1.00 22.03 82 ASN B O 1
ATOM 2030 N N . GLU B 1 84 ? 17.182 -3.522 22.659 1.00 23.42 84 GLU B N 1
ATOM 2031 C CA . GLU B 1 84 ? 17.946 -2.643 21.762 1.00 23.05 84 GLU B CA 1
ATOM 2032 C C . GLU B 1 84 ? 17.403 -1.215 21.647 1.00 23.23 84 GLU B C 1
ATOM 2033 O O . GLU B 1 84 ? 18.087 -0.213 21.947 1.00 22.30 84 GLU B O 1
ATOM 2039 N N . LYS B 1 85 ? 16.167 -1.170 21.172 1.00 21.73 85 LYS B N 1
ATOM 2040 C CA . LYS B 1 85 ? 15.445 0.039 20.892 1.00 22.99 85 LYS B CA 1
ATOM 2041 C C . LYS B 1 85 ? 14.366 -0.004 21.919 1.00 21.15 85 LYS B C 1
ATOM 2042 O O . LYS B 1 85 ? 14.040 -1.092 22.410 1.00 20.04 85 LYS B O 1
ATOM 2048 N N . VAL B 1 86 ? 13.853 1.170 22.285 1.00 21.97 86 VAL B N 1
ATOM 2049 C CA . VAL B 1 86 ? 12.813 1.283 23.298 1.00 21.67 86 VAL B CA 1
ATOM 2050 C C . VAL B 1 86 ? 11.706 2.208 22.809 1.00 22.57 86 VAL B C 1
ATOM 2051 O O . VAL B 1 86 ? 11.994 3.237 22.207 1.00 23.29 86 VAL B O 1
ATOM 2055 N N . TRP B 1 87 ? 10.446 1.825 23.044 1.00 21.92 87 TRP B N 1
ATOM 2056 C CA . TRP B 1 87 ? 9.266 2.622 22.636 1.00 20.27 87 TRP B CA 1
ATOM 2057 C C . TRP B 1 87 ? 8.529 2.956 23.955 1.00 20.40 87 TRP B C 1
ATOM 2058 O O . TRP B 1 87 ? 8.148 2.044 24.721 1.00 20.96 87 TRP B O 1
ATOM 2069 N N . LEU B 1 88 ? 8.330 4.235 24.235 1.00 19.33 88 LEU B N 1
ATOM 2070 C CA . LEU B 1 88 ? 7.761 4.578 25.558 1.00 18.75 88 LEU B CA 1
ATOM 2071 C C . LEU B 1 88 ? 6.499 5.302 25.267 1.00 18.92 88 LEU B C 1
ATOM 2072 O O . LEU B 1 88 ? 6.524 6.309 24.568 1.00 19.35 88 LEU B O 1
ATOM 2077 N N . TYR B 1 89 ? 5.380 4.802 25.764 1.00 17.89 89 TYR B N 1
ATOM 2078 C CA . TYR B 1 89 ? 4.128 5.472 25.539 1.00 18.25 89 TYR B CA 1
ATOM 2079 C C . TYR B 1 89 ? 3.619 6.083 26.838 1.00 19.52 89 TYR B C 1
ATOM 2080 O O . TYR B 1 89 ? 3.459 5.385 27.829 1.00 18.01 89 TYR B O 1
ATOM 2089 N N . ASP B 1 90 ? 3.409 7.395 26.818 1.00 18.55 90 ASP B N 1
ATOM 2090 C CA . ASP B 1 90 ? 2.815 8.113 27.936 1.00 21.21 90 ASP B CA 1
ATOM 2091 C C . ASP B 1 90 ? 1.451 8.603 27.500 1.00 20.61 90 ASP B C 1
ATOM 2092 O O . ASP B 1 90 ? 1.344 9.583 26.781 1.00 20.16 90 ASP B O 1
ATOM 2097 N N . PRO B 1 91 ? 0.383 7.952 27.992 1.00 21.41 91 PRO B N 1
ATOM 2098 C CA . PRO B 1 91 ? -0.977 8.373 27.688 1.00 22.18 91 PRO B CA 1
ATOM 2099 C C . PRO B 1 91 ? -1.317 9.799 28.125 1.00 24.20 91 PRO B C 1
ATOM 2100 O O . PRO B 1 91 ? -2.214 10.458 27.526 1.00 24.04 91 PRO B O 1
ATOM 2104 N N . ASP B 1 92 ? -0.678 10.332 29.163 1.00 24.81 92 ASP B N 1
ATOM 2105 C CA . ASP B 1 92 ? -1.167 11.639 29.506 1.00 26.03 92 ASP B CA 1
ATOM 2106 C C . ASP B 1 92 ? -0.629 12.753 28.632 1.00 26.04 92 ASP B C 1
ATOM 2107 O O . ASP B 1 92 ? -1.204 13.833 28.616 1.00 25.57 92 ASP B O 1
ATOM 2112 N N . LEU B 1 93 ? 0.429 12.484 27.883 1.00 25.01 93 LEU B N 1
ATOM 2113 C CA . LEU B 1 93 ? 0.921 13.415 26.901 1.00 25.63 93 LEU B CA 1
ATOM 2114 C C . LEU B 1 93 ? 0.489 12.941 25.514 1.00 24.67 93 LEU B C 1
ATOM 2115 O O . LEU B 1 93 ? 0.669 13.650 24.540 1.00 24.96 93 LEU B O 1
ATOM 2120 N N . GLU B 1 94 ? -0.070 11.734 25.431 1.00 23.39 94 GLU B N 1
ATOM 2121 C CA . GLU B 1 94 ? -0.377 11.099 24.156 1.00 23.02 94 GLU B CA 1
ATOM 2122 C C . GLU B 1 94 ? 0.856 11.242 23.259 1.00 22.44 94 GLU B C 1
ATOM 2123 O O . GLU B 1 94 ? 0.806 11.859 22.194 1.00 20.47 94 GLU B O 1
ATOM 2129 N N . GLN B 1 95 ? 1.969 10.673 23.735 1.00 19.84 95 GLN B N 1
ATOM 2130 C CA . GLN B 1 95 ? 3.280 10.863 23.139 1.00 19.70 95 GLN B CA 1
ATOM 2131 C C . GLN B 1 95 ? 3.961 9.503 23.155 1.00 17.38 95 GLN B C 1
ATOM 2132 O O . GLN B 1 95 ? 3.928 8.783 24.162 1.00 17.65 95 GLN B O 1
ATOM 2138 N N . VAL B 1 96 ? 4.571 9.132 22.040 1.00 14.05 96 VAL B N 1
ATOM 2139 C CA . VAL B 1 96 ? 5.467 7.989 22.033 1.00 16.00 96 VAL B CA 1
ATOM 2140 C C . VAL B 1 96 ? 6.893 8.515 21.853 1.00 15.66 96 VAL B C 1
ATOM 2141 O O . VAL B 1 96 ? 7.127 9.349 20.994 1.00 16.76 96 VAL B O 1
ATOM 2145 N N . THR B 1 97 ? 7.839 8.040 22.677 1.00 15.92 97 THR B N 1
ATOM 2146 C CA . THR B 1 97 ? 9.239 8.418 22.509 1.00 17.82 97 THR B CA 1
ATOM 2147 C C . THR B 1 97 ? 9.977 7.160 22.120 1.00 19.35 97 THR B C 1
ATOM 2148 O O . THR B 1 97 ? 9.800 6.116 22.761 1.00 20.81 97 THR B O 1
ATOM 2152 N N . ILE B 1 98 ? 10.777 7.264 21.068 1.00 18.95 98 ILE B N 1
ATOM 2153 C CA . ILE B 1 98 ? 11.627 6.137 20.607 1.00 20.81 98 ILE B CA 1
ATOM 2154 C C . ILE B 1 98 ? 13.075 6.455 20.902 1.00 19.49 98 ILE B C 1
ATOM 2155 O O . ILE B 1 98 ? 13.508 7.550 20.647 1.00 18.67 98 ILE B O 1
ATOM 2160 N N . GLN B 1 99 ? 13.790 5.531 21.527 1.00 19.97 99 GLN B N 1
ATOM 2161 C CA . GLN B 1 99 ? 15.193 5.754 21.867 1.00 20.82 99 GLN B CA 1
ATOM 2162 C C . GLN B 1 99 ? 15.949 4.427 22.033 1.00 20.71 99 GLN B C 1
ATOM 2163 O O . GLN B 1 99 ? 15.346 3.352 21.910 1.00 21.12 99 GLN B O 1
ATOM 2169 N N . LYS B 1 100 ? 17.262 4.489 22.252 1.00 20.13 100 LYS B N 1
ATOM 2170 C CA . LYS B 1 100 ? 18.037 3.261 22.492 1.00 19.45 100 LYS B CA 1
ATOM 2171 C C . LYS B 1 100 ? 17.965 2.828 23.979 1.00 18.89 100 LYS B C 1
ATOM 2172 O O . LYS B 1 100 ? 17.880 3.671 24.843 1.00 17.19 100 LYS B O 1
ATOM 2174 N N . LEU B 1 101 ? 18.023 1.518 24.239 1.00 19.79 101 LEU B N 1
ATOM 2175 C CA . LEU B 1 101 ? 17.976 0.936 25.598 1.00 21.28 101 LEU B CA 1
ATOM 2176 C C . LEU B 1 101 ? 18.963 1.622 26.553 1.00 23.39 101 LEU B C 1
ATOM 2177 O O . LEU B 1 101 ? 18.577 2.165 27.576 1.00 23.25 101 LEU B O 1
ATOM 2182 N N . ASP B 1 102 ? 20.245 1.607 26.191 1.00 27.02 102 ASP B N 1
ATOM 2183 C CA . ASP B 1 102 ? 21.290 2.402 26.885 1.00 29.04 102 ASP B CA 1
ATOM 2184 C C . ASP B 1 102 ? 20.946 3.855 27.309 1.00 29.05 102 ASP B C 1
ATOM 2185 O O . ASP B 1 102 ? 21.349 4.268 28.387 1.00 31.31 102 ASP B O 1
ATOM 2190 N N . GLN B 1 103 ? 20.219 4.605 26.491 1.00 27.86 103 GLN B N 1
ATOM 2191 C CA . GLN B 1 103 ? 19.739 5.955 26.873 1.00 28.29 103 GLN B CA 1
ATOM 2192 C C . GLN B 1 103 ? 18.611 5.978 27.911 1.00 27.71 103 GLN B C 1
ATOM 2193 O O . GLN B 1 103 ? 18.384 7.004 28.568 1.00 27.66 103 GLN B O 1
ATOM 2199 N N . ARG B 1 104 ? 17.875 4.879 28.031 1.00 26.75 104 ARG B N 1
ATOM 2200 C CA . ARG B 1 104 ? 16.708 4.890 28.896 1.00 26.14 104 ARG B CA 1
ATOM 2201 C C . ARG B 1 104 ? 16.987 4.165 30.195 1.00 25.86 104 ARG B C 1
ATOM 2202 O O . ARG B 1 104 ? 16.209 4.235 31.143 1.00 25.74 104 ARG B O 1
ATOM 2210 N N . LEU B 1 105 ? 18.148 3.516 30.261 1.00 25.55 105 LEU B N 1
ATOM 2211 C CA . LEU B 1 105 ? 18.519 2.698 31.375 1.00 27.38 105 LEU B CA 1
ATOM 2212 C C . LEU B 1 105 ? 18.422 3.419 32.722 1.00 26.81 105 LEU B C 1
ATOM 2213 O O . LEU B 1 105 ? 18.100 2.822 33.689 1.00 28.23 105 LEU B O 1
ATOM 2218 N N . THR B 1 106 ? 18.718 4.715 32.765 1.00 28.07 106 THR B N 1
ATOM 2219 C CA . THR B 1 106 ? 18.644 5.483 34.005 1.00 28.43 106 THR B CA 1
ATOM 2220 C C . THR B 1 106 ? 17.202 5.629 34.508 1.00 28.27 106 THR B C 1
ATOM 2221 O O . THR B 1 106 ? 16.911 5.662 35.740 1.00 29.67 106 THR B O 1
ATOM 2225 N N . GLN B 1 107 ? 16.253 5.686 33.580 1.00 27.84 107 GLN B N 1
ATOM 2226 C CA . GLN B 1 107 ? 14.852 5.917 33.984 1.00 26.61 107 GLN B CA 1
ATOM 2227 C C . GLN B 1 107 ? 14.072 4.610 34.122 1.00 25.34 107 GLN B C 1
ATOM 2228 O O . GLN B 1 107 ? 13.060 4.493 34.845 1.00 25.15 107 GLN B O 1
ATOM 2234 N N . THR B 1 108 ? 14.630 3.572 33.504 1.00 22.43 108 THR B N 1
ATOM 2235 C CA . THR B 1 108 ? 14.056 2.254 33.537 1.00 21.35 108 THR B CA 1
ATOM 2236 C C . THR B 1 108 ? 15.234 1.308 33.671 1.00 21.70 108 THR B C 1
ATOM 2237 O O . THR B 1 108 ? 15.623 0.646 32.692 1.00 21.77 108 THR B O 1
ATOM 2241 N N . PRO B 1 109 ? 15.828 1.238 34.886 1.00 21.44 109 PRO B N 1
ATOM 2242 C CA . PRO B 1 109 ? 16.994 0.362 35.091 1.00 20.57 109 PRO B CA 1
ATOM 2243 C C . PRO B 1 109 ? 16.726 -1.084 34.759 1.00 21.10 109 PRO B C 1
ATOM 2244 O O . PRO B 1 109 ? 17.680 -1.806 34.398 1.00 22.72 109 PRO B O 1
ATOM 2248 N N . ALA B 1 110 ? 15.477 -1.532 34.899 1.00 18.42 110 ALA B N 1
ATOM 2249 C CA . ALA B 1 110 ? 15.202 -2.935 34.590 1.00 21.13 110 ALA B CA 1
ATOM 2250 C C . ALA B 1 110 ? 15.463 -3.291 33.149 1.00 19.48 110 ALA B C 1
ATOM 2251 O O . ALA B 1 110 ? 15.505 -4.478 32.824 1.00 19.75 110 ALA B O 1
ATOM 2253 N N . LEU B 1 111 ? 15.750 -2.294 32.308 1.00 19.37 111 LEU B N 1
ATOM 2254 C CA . LEU B 1 111 ? 16.138 -2.595 30.915 1.00 18.81 111 LEU B CA 1
ATOM 2255 C C . LEU B 1 111 ? 17.360 -3.498 30.900 1.00 19.34 111 LEU B C 1
ATOM 2256 O O . LEU B 1 111 ? 17.586 -4.250 29.950 1.00 19.16 111 LEU B O 1
ATOM 2261 N N . LEU B 1 112 ? 18.156 -3.403 31.961 1.00 19.78 112 LEU B N 1
ATOM 2262 C CA . LEU B 1 112 ? 19.381 -4.188 32.059 1.00 19.03 112 LEU B CA 1
ATOM 2263 C C . LEU B 1 112 ? 19.115 -5.683 31.950 1.00 20.84 112 LEU B C 1
ATOM 2264 O O . LEU B 1 112 ? 19.996 -6.414 31.500 1.00 22.21 112 LEU B O 1
ATOM 2269 N N . LEU B 1 113 ? 17.933 -6.126 32.391 1.00 21.37 113 LEU B N 1
ATOM 2270 C CA . LEU B 1 113 ? 17.542 -7.537 32.383 1.00 21.55 113 LEU B CA 1
ATOM 2271 C C . LEU B 1 113 ? 17.511 -8.093 31.004 1.00 22.14 113 LEU B C 1
ATOM 2272 O O . LEU B 1 113 ? 17.700 -9.297 30.829 1.00 22.63 113 LEU B O 1
ATOM 2277 N N . SER B 1 114 ? 17.274 -7.219 30.028 1.00 22.86 114 SER B N 1
ATOM 2278 C CA A SER B 1 114 ? 17.072 -7.651 28.648 0.50 22.38 114 SER B CA 1
ATOM 2279 C CA B SER B 1 114 ? 17.055 -7.622 28.651 0.50 22.65 114 SER B CA 1
ATOM 2280 C C . SER B 1 114 ? 18.178 -7.212 27.702 1.00 22.83 114 SER B C 1
ATOM 2281 O O . SER B 1 114 ? 18.137 -7.521 26.511 1.00 21.60 114 SER B O 1
ATOM 2286 N N . GLY B 1 115 ? 19.175 -6.506 28.219 1.00 23.50 115 GLY B N 1
ATOM 2287 C CA . GLY B 1 115 ? 20.218 -5.958 27.333 1.00 24.60 115 GLY B CA 1
ATOM 2288 C C . GLY B 1 115 ? 21.210 -7.021 26.955 1.00 25.62 115 GLY B C 1
ATOM 2289 O O . GLY B 1 115 ? 21.193 -8.129 27.488 1.00 27.12 115 GLY B O 1
ATOM 2290 N N . ASP B 1 116 ? 22.082 -6.693 26.021 1.00 26.66 116 ASP B N 1
ATOM 2291 C CA . ASP B 1 116 ? 23.188 -7.571 25.682 1.00 26.28 116 ASP B CA 1
ATOM 2292 C C . ASP B 1 116 ? 24.258 -7.272 26.738 1.00 26.39 116 ASP B C 1
ATOM 2293 O O . ASP B 1 116 ? 24.871 -6.194 26.694 1.00 26.66 116 ASP B O 1
ATOM 2298 N N . ILE B 1 117 ? 24.456 -8.183 27.711 1.00 27.39 117 ILE B N 1
ATOM 2299 C CA . ILE B 1 117 ? 25.379 -7.901 28.841 1.00 26.92 117 ILE B CA 1
ATOM 2300 C C . ILE B 1 117 ? 26.827 -7.707 28.383 1.00 27.02 117 ILE B C 1
ATOM 2301 O O . ILE B 1 117 ? 27.513 -6.818 28.895 1.00 25.90 117 ILE B O 1
ATOM 2306 N N . SER B 1 118 ? 27.298 -8.528 27.442 1.00 27.88 118 SER B N 1
ATOM 2307 C CA . SER B 1 118 ? 28.655 -8.344 26.959 1.00 28.78 118 SER B CA 1
ATOM 2308 C C . SER B 1 118 ? 28.799 -6.976 26.274 1.00 29.67 118 SER B C 1
ATOM 2309 O O . SER B 1 118 ? 29.826 -6.304 26.434 1.00 29.91 118 SER B O 1
ATOM 2312 N N . LYS B 1 119 ? 27.766 -6.574 25.511 1.00 30.40 119 LYS B N 1
ATOM 2313 C CA . LYS B 1 119 ? 27.723 -5.251 24.829 1.00 30.54 119 LYS B CA 1
ATOM 2314 C C . LYS B 1 119 ? 27.718 -4.103 25.852 1.00 30.19 119 LYS B C 1
ATOM 2315 O O . LYS B 1 119 ? 28.495 -3.130 25.733 1.00 29.49 119 LYS B O 1
ATOM 2321 N N . ILE B 1 120 ? 26.855 -4.253 26.876 1.00 28.88 120 ILE B N 1
ATOM 2322 C CA . ILE B 1 120 ? 26.799 -3.374 28.051 1.00 29.46 120 ILE B CA 1
ATOM 2323 C C . ILE B 1 120 ? 28.132 -3.273 28.790 1.00 29.68 120 ILE B C 1
ATOM 2324 O O . ILE B 1 120 ? 28.589 -2.165 29.106 1.00 30.84 120 ILE B O 1
ATOM 2329 N N . SER B 1 121 ? 28.768 -4.437 29.016 1.00 29.69 121 SER B N 1
ATOM 2330 C CA . SER B 1 121 ? 30.097 -4.502 29.601 1.00 28.78 121 SER B CA 1
ATOM 2331 C C . SER B 1 121 ? 31.182 -3.636 28.922 1.00 29.16 121 SER B C 1
ATOM 2332 O O . SER B 1 121 ? 32.256 -3.428 29.490 1.00 28.68 121 SER B O 1
ATOM 2335 N N . GLU B 1 122 ? 30.925 -3.169 27.699 1.00 27.95 122 GLU B N 1
ATOM 2336 C CA . GLU B 1 122 ? 31.905 -2.321 27.003 1.00 28.38 122 GLU B CA 1
ATOM 2337 C C . GLU B 1 122 ? 31.718 -0.919 27.577 1.00 27.55 122 GLU B C 1
ATOM 2338 O O . GLU B 1 122 ? 32.605 -0.083 27.505 1.00 26.79 122 GLU B O 1
ATOM 2344 N N . SER B 1 123 ? 30.553 -0.729 28.196 1.00 26.78 123 SER B N 1
ATOM 2345 C CA . SER B 1 123 ? 30.038 0.577 28.671 1.00 26.68 123 SER B CA 1
ATOM 2346 C C . SER B 1 123 ? 29.891 0.730 30.209 1.00 26.59 123 SER B C 1
ATOM 2347 O O . SER B 1 123 ?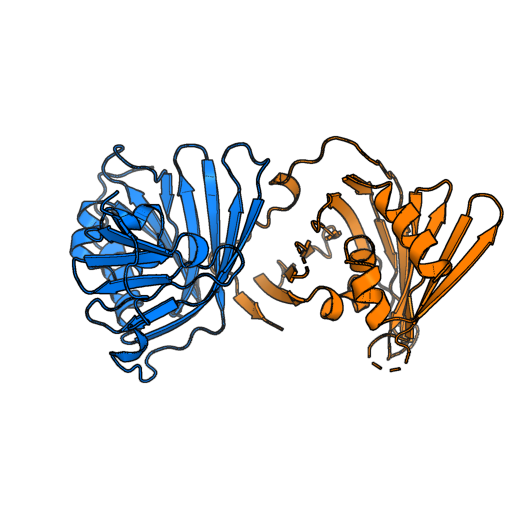 29.849 1.858 30.702 1.00 26.86 123 SER B O 1
ATOM 2350 N N . PHE B 1 124 ? 29.860 -0.385 30.944 1.00 25.19 124 PHE B N 1
ATOM 2351 C CA . PHE B 1 124 ? 29.767 -0.377 32.431 1.00 25.55 124 PHE B CA 1
ATOM 2352 C C . PHE B 1 124 ? 30.685 -1.418 33.068 1.00 24.19 124 PHE B C 1
ATOM 2353 O O . PHE B 1 124 ? 30.812 -2.535 32.562 1.00 24.96 124 PHE B O 1
ATOM 2361 N N . ALA B 1 125 ? 31.358 -1.024 34.149 1.00 22.08 125 ALA B N 1
ATOM 2362 C CA . ALA B 1 125 ? 32.121 -1.924 34.970 1.00 20.14 125 ALA B CA 1
ATOM 2363 C C . ALA B 1 125 ? 31.178 -2.655 35.934 1.00 20.07 125 ALA B C 1
ATOM 2364 O O . ALA B 1 125 ? 30.393 -2.024 36.633 1.00 18.89 125 ALA B O 1
ATOM 2366 N N . ILE B 1 126 ? 31.261 -3.978 35.968 1.00 19.90 126 ILE B N 1
ATOM 2367 C CA . ILE B 1 126 ? 30.324 -4.782 36.755 1.00 20.82 126 ILE B CA 1
ATOM 2368 C C . ILE B 1 126 ? 31.069 -5.506 37.882 1.00 20.78 126 ILE B C 1
ATOM 2369 O O . ILE B 1 126 ? 32.156 -6.059 37.657 1.00 19.45 126 ILE B O 1
ATOM 2374 N N . THR B 1 127 ? 30.531 -5.454 39.114 1.00 19.51 127 THR B N 1
ATOM 2375 C CA . THR B 1 127 ? 31.152 -6.242 40.188 1.00 19.76 127 THR B CA 1
ATOM 2376 C C . THR B 1 127 ? 30.055 -7.023 40.920 1.00 18.64 127 THR B C 1
ATOM 2377 O O . THR B 1 127 ? 28.861 -6.736 40.747 1.00 16.91 127 THR B O 1
ATOM 2381 N N . TYR B 1 128 ? 30.422 -8.041 41.688 1.00 18.27 128 TYR B N 1
ATOM 2382 C CA . TYR B 1 128 ? 29.371 -8.742 42.426 1.00 18.10 128 TYR B CA 1
ATOM 2383 C C . TYR B 1 128 ? 29.836 -9.201 43.783 1.00 19.33 128 TYR B C 1
ATOM 2384 O O . TYR B 1 128 ? 31.045 -9.197 44.088 1.00 18.81 128 TYR B O 1
ATOM 2393 N N . LYS B 1 129 ? 28.868 -9.559 44.612 1.00 18.69 129 LYS B N 1
ATOM 2394 C CA . LYS B 1 129 ? 29.125 -10.169 45.879 1.00 19.56 129 LYS B CA 1
ATOM 2395 C C . LYS B 1 129 ? 28.045 -11.253 45.970 1.00 19.07 129 LYS B C 1
ATOM 2396 O O . LYS B 1 129 ? 26.996 -11.126 45.339 1.00 19.27 129 LYS B O 1
ATOM 2402 N N . GLU B 1 130 ? 28.322 -12.311 46.727 1.00 17.42 130 GLU B N 1
ATOM 2403 C CA . GLU B 1 130 ? 27.315 -13.364 46.924 1.00 18.27 130 GLU B CA 1
ATOM 2404 C C . GLU B 1 130 ? 27.332 -13.800 48.382 1.00 16.45 130 GLU B C 1
ATOM 2405 O O . GLU B 1 130 ? 28.385 -13.745 49.057 1.00 17.69 130 GLU B O 1
ATOM 2411 N N . GLY B 1 131 ? 26.171 -14.179 48.879 1.00 18.04 131 GLY B N 1
ATOM 2412 C CA . GLY B 1 131 ? 26.041 -14.695 50.211 1.00 18.21 131 GLY B CA 1
ATOM 2413 C C . GLY B 1 131 ? 24.722 -15.416 50.334 1.00 17.70 131 GLY B C 1
ATOM 2414 O O . GLY B 1 131 ? 23.677 -14.920 49.886 1.00 18.44 131 GLY B O 1
ATOM 2415 N N . GLY B 1 132 ? 24.760 -16.611 50.864 1.00 15.58 132 GLY B N 1
ATOM 2416 C CA . GLY B 1 132 ? 23.517 -17.340 51.015 1.00 18.10 132 GLY B CA 1
ATOM 2417 C C . GLY B 1 132 ? 22.924 -17.561 49.660 1.00 17.65 132 GLY B C 1
ATOM 2418 O O . GLY B 1 132 ? 23.637 -17.913 48.753 1.00 15.80 132 GLY B O 1
ATOM 2419 N N . ASN B 1 133 ? 21.597 -17.406 49.519 1.00 17.67 133 ASN B N 1
ATOM 2420 C CA . ASN B 1 133 ? 21.008 -17.525 48.231 1.00 18.63 133 ASN B CA 1
ATOM 2421 C C . ASN B 1 133 ? 20.839 -16.189 47.481 1.00 19.07 133 ASN B C 1
ATOM 2422 O O . ASN B 1 133 ? 20.009 -16.111 46.517 1.00 18.64 133 ASN B O 1
ATOM 2427 N N . VAL B 1 134 ? 21.635 -15.189 47.866 1.00 15.86 134 VAL B N 1
ATOM 2428 C CA . VAL B 1 134 ? 21.665 -13.882 47.198 1.00 14.12 134 VAL B CA 1
ATOM 2429 C C . VAL B 1 134 ? 22.937 -13.626 46.361 1.00 14.40 134 VAL B C 1
ATOM 2430 O O . VAL B 1 134 ? 24.031 -14.068 46.747 1.00 13.19 134 VAL B O 1
ATOM 2434 N N . VAL B 1 135 ? 22.758 -13.037 45.158 1.00 13.32 135 VAL B N 1
ATOM 2435 C CA . VAL B 1 135 ? 23.867 -12.516 44.349 1.00 15.10 135 VAL B CA 1
ATOM 2436 C C . VAL B 1 135 ? 23.504 -11.077 44.004 1.00 16.76 135 VAL B C 1
ATOM 2437 O O . VAL B 1 135 ? 22.407 -10.817 43.457 1.00 16.97 135 VAL B O 1
ATOM 2441 N N . ASP B 1 136 ? 24.418 -10.155 44.337 1.00 17.13 136 ASP B N 1
ATOM 2442 C CA . ASP B 1 136 ? 24.161 -8.673 44.330 1.00 17.34 136 ASP B CA 1
ATOM 2443 C C . ASP B 1 136 ? 25.198 -8.142 43.309 1.00 16.41 136 ASP B C 1
ATOM 2444 O O . ASP B 1 136 ? 26.382 -8.307 43.536 1.00 15.40 136 ASP B O 1
ATOM 2449 N N . PHE B 1 137 ? 24.749 -7.524 42.234 1.00 16.14 137 PHE B N 1
ATOM 2450 C CA . PHE B 1 137 ? 25.663 -6.931 41.243 1.00 16.12 137 PHE B CA 1
ATOM 2451 C C . PHE B 1 137 ? 25.611 -5.409 41.343 1.00 17.93 137 PHE B C 1
ATOM 2452 O O . PHE B 1 137 ? 24.559 -4.814 41.635 1.00 16.34 137 PHE B O 1
ATOM 2460 N N . VAL B 1 138 ? 26.719 -4.782 41.020 1.00 18.24 138 VAL B N 1
ATOM 2461 C CA . VAL B 1 138 ? 26.801 -3.331 41.018 1.00 19.62 138 VAL B CA 1
ATOM 2462 C C . VAL B 1 138 ? 27.433 -2.908 39.698 1.00 19.38 138 VAL B C 1
ATOM 2463 O O . VAL B 1 138 ? 28.481 -3.407 39.356 1.00 18.43 138 VAL B O 1
ATOM 2467 N N . LEU B 1 139 ? 26.808 -1.954 39.002 1.00 20.45 139 LEU B N 1
ATOM 2468 C CA . LEU B 1 139 ? 27.276 -1.453 37.703 1.00 19.19 139 LEU B CA 1
ATOM 2469 C C . LEU B 1 139 ? 27.598 0.025 37.799 1.00 20.91 139 LEU B C 1
ATOM 2470 O O . LEU B 1 139 ? 26.877 0.785 38.410 1.00 19.81 139 LEU B O 1
ATOM 2475 N N . LYS B 1 140 ? 28.702 0.413 37.167 1.00 21.61 140 LYS B N 1
ATOM 2476 C CA . LYS B 1 140 ? 29.110 1.797 37.133 1.00 23.42 140 LYS B CA 1
ATOM 2477 C C . LYS B 1 140 ? 29.575 2.110 35.746 1.00 24.19 140 LYS B C 1
ATOM 2478 O O . LYS B 1 140 ? 30.127 1.235 35.078 1.00 23.80 140 LYS B O 1
ATOM 2484 N N . PRO B 1 141 ? 29.340 3.361 35.302 1.00 24.37 141 PRO B N 1
ATOM 2485 C CA . PRO B 1 141 ? 29.790 3.889 34.042 1.00 25.24 141 PRO B CA 1
ATOM 2486 C C . PRO B 1 141 ? 31.226 3.574 33.684 1.00 25.24 141 PRO B C 1
ATOM 2487 O O . PRO B 1 141 ? 31.461 3.184 32.542 1.00 26.17 141 PRO B O 1
ATOM 2491 N N . LYS B 1 142 ? 32.160 3.695 34.639 1.00 24.96 142 LYS B N 1
ATOM 2492 C CA . LYS B 1 142 ? 33.605 3.732 34.326 1.00 24.81 142 LYS B CA 1
ATOM 2493 C C . LYS B 1 142 ? 34.016 4.999 33.557 1.00 24.40 142 LYS B C 1
ATOM 2494 O O . LYS B 1 142 ? 35.161 5.080 33.105 1.00 23.99 142 LYS B O 1
ATOM 2496 N N . LEU B 1 147 ? 25.265 10.222 33.478 1.00 33.83 147 LEU B N 1
ATOM 2497 C CA . LEU B 1 147 ? 23.832 10.239 33.820 1.00 33.82 147 LEU B CA 1
ATOM 2498 C C . LEU B 1 147 ? 23.448 9.283 34.959 1.00 33.21 147 LEU B C 1
ATOM 2499 O O . LEU B 1 147 ? 22.391 9.433 35.577 1.00 33.44 147 LEU B O 1
ATOM 2504 N N . PHE B 1 148 ? 24.287 8.285 35.234 1.00 32.14 148 PHE B N 1
ATOM 2505 C CA . PHE B 1 148 ? 24.009 7.438 36.378 1.00 29.91 148 PHE B CA 1
ATOM 2506 C C . PHE B 1 148 ? 25.224 7.130 37.229 1.00 29.01 148 PHE B C 1
ATOM 2507 O O . PHE B 1 148 ? 26.353 7.021 36.715 1.00 29.47 148 PHE B O 1
ATOM 2515 N N . ASP B 1 149 ? 24.999 7.109 38.536 1.00 26.55 149 ASP B N 1
ATOM 2516 C CA . ASP B 1 149 ? 26.037 6.866 39.527 1.00 24.71 149 ASP B CA 1
ATOM 2517 C C . ASP B 1 149 ? 26.296 5.353 39.656 1.00 24.20 149 ASP B C 1
ATOM 2518 O O . ASP B 1 149 ? 27.407 4.833 39.476 1.00 23.23 149 ASP B O 1
ATOM 2523 N N . THR B 1 150 ? 25.230 4.627 39.942 1.00 22.28 150 THR B N 1
ATOM 2524 C CA . THR B 1 150 ? 25.387 3.282 40.417 1.00 21.93 150 THR B CA 1
ATOM 2525 C C . THR B 1 150 ? 24.058 2.589 40.234 1.00 19.82 150 THR B C 1
ATOM 2526 O O . THR B 1 150 ? 23.018 3.147 40.527 1.00 19.27 150 THR B O 1
ATOM 2530 N N . LEU B 1 151 ? 24.089 1.375 39.706 1.00 19.46 151 LEU B N 1
ATOM 2531 C CA . LEU B 1 151 ? 22.890 0.575 39.501 1.00 19.81 151 LEU B CA 1
ATOM 2532 C C . LEU B 1 151 ? 23.195 -0.745 40.120 1.00 18.91 151 LEU B C 1
ATOM 2533 O O . LEU B 1 151 ? 24.236 -1.297 39.820 1.00 18.35 151 LEU B O 1
ATOM 2538 N N . ARG B 1 152 ? 22.281 -1.224 40.983 1.00 18.37 152 ARG B N 1
ATOM 2539 C CA A ARG B 1 152 ? 22.458 -2.473 41.696 0.50 18.78 152 ARG B CA 1
ATOM 2540 C CA B ARG B 1 152 ? 22.458 -2.471 41.709 0.50 19.25 152 ARG B CA 1
ATOM 2541 C C . ARG B 1 152 ? 21.303 -3.385 41.303 1.00 19.19 152 ARG B C 1
ATOM 2542 O O . ARG B 1 152 ? 20.156 -2.922 41.164 1.00 20.96 152 ARG B O 1
ATOM 2557 N N . LEU B 1 153 ? 21.579 -4.663 41.095 1.00 19.17 153 LEU B N 1
ATOM 2558 C CA . LEU B 1 153 ? 20.538 -5.645 40.787 1.00 18.06 153 LEU B CA 1
ATOM 2559 C C . LEU B 1 153 ? 20.904 -6.831 41.704 1.00 18.81 153 LEU B C 1
ATOM 2560 O O . LEU B 1 153 ? 22.062 -7.248 41.729 1.00 17.55 153 LEU B O 1
ATOM 2565 N N . SER B 1 154 ? 19.937 -7.330 42.453 1.00 18.64 154 SER B N 1
ATOM 2566 C CA . SER B 1 154 ? 20.104 -8.538 43.244 1.00 18.21 154 SER B CA 1
ATOM 2567 C C . SER B 1 154 ? 19.206 -9.639 42.780 1.00 18.11 154 SER B C 1
ATOM 2568 O O . SER B 1 154 ? 18.037 -9.391 42.437 1.00 18.19 154 SER B O 1
ATOM 2571 N N . PHE B 1 155 ? 19.734 -10.859 42.819 1.00 17.01 155 PHE B N 1
ATOM 2572 C CA . PHE B 1 155 ? 18.946 -12.080 42.587 1.00 17.70 155 PHE B CA 1
ATOM 2573 C C . PHE B 1 155 ? 18.784 -12.800 43.932 1.00 18.11 155 PHE B C 1
ATOM 2574 O O . PHE B 1 155 ? 19.723 -12.815 44.711 1.00 17.23 155 PHE B O 1
ATOM 2582 N N . ARG B 1 156 ? 17.676 -13.499 44.120 1.00 17.72 156 ARG B N 1
ATOM 2583 C CA . ARG B 1 156 ? 17.503 -14.327 45.325 1.00 20.50 156 ARG B CA 1
ATOM 2584 C C . ARG B 1 156 ? 16.985 -15.672 44.829 1.00 19.88 156 ARG B C 1
ATOM 2585 O O . ARG B 1 156 ? 15.994 -15.753 44.037 1.00 18.69 156 ARG B O 1
ATOM 2593 N N . SER B 1 157 ? 17.696 -16.729 45.236 1.00 20.24 157 SER B N 1
ATOM 2594 C CA . SER B 1 157 ? 17.423 -18.088 44.744 1.00 20.58 157 SER B CA 1
ATOM 2595 C C . SER B 1 157 ? 17.328 -18.123 43.203 1.00 20.14 157 SER B C 1
ATOM 2596 O O . SER B 1 157 ? 16.460 -18.798 42.637 1.00 19.84 157 SER B O 1
ATOM 2599 N N . GLY B 1 158 ? 18.239 -17.424 42.519 1.00 18.82 158 GLY B N 1
ATOM 2600 C CA . GLY B 1 158 ? 18.347 -17.532 41.071 1.00 19.13 158 GLY B CA 1
ATOM 2601 C C . GLY B 1 158 ? 17.420 -16.622 40.267 1.00 20.03 158 GLY B C 1
ATOM 2602 O O . GLY B 1 158 ? 17.522 -16.581 39.044 1.00 20.46 158 GLY B O 1
ATOM 2603 N N . LYS B 1 159 ? 16.558 -15.868 40.958 1.00 18.35 159 LYS B N 1
ATOM 2604 C CA . LYS B 1 159 ? 15.517 -15.039 40.332 1.00 18.10 159 LYS B CA 1
ATOM 2605 C C . LYS B 1 159 ? 15.723 -13.569 40.658 1.00 17.49 159 LYS B C 1
ATOM 2606 O O . LYS B 1 159 ? 16.177 -13.247 41.773 1.00 17.26 159 LYS B O 1
ATOM 2612 N N . VAL B 1 160 ? 15.305 -12.693 39.730 1.00 16.54 160 VAL B N 1
ATOM 2613 C CA . VAL B 1 160 ? 15.531 -11.288 39.894 1.00 17.30 160 VAL B CA 1
ATOM 2614 C C . VAL B 1 160 ? 14.759 -10.929 41.136 1.00 16.83 160 VAL B C 1
ATOM 2615 O O . VAL B 1 160 ? 13.681 -11.520 41.414 1.00 17.17 160 VAL B O 1
ATOM 2619 N N . ASN B 1 161 ? 15.321 -10.020 41.911 1.00 17.20 161 ASN B N 1
ATOM 2620 C CA . ASN B 1 161 ? 14.713 -9.721 43.215 1.00 17.69 161 ASN B CA 1
ATOM 2621 C C . ASN B 1 161 ? 14.494 -8.230 43.502 1.00 17.78 161 ASN B C 1
ATOM 2622 O O . ASN B 1 161 ? 13.393 -7.807 43.971 1.00 18.66 161 ASN B O 1
ATOM 2627 N N . ASP B 1 162 ? 15.536 -7.435 43.296 1.00 17.86 162 ASP B N 1
ATOM 2628 C CA . ASP B 1 162 ? 15.369 -6.014 43.603 1.00 17.27 162 ASP B CA 1
ATOM 2629 C C . ASP B 1 162 ? 16.441 -5.248 42.880 1.00 16.55 162 ASP B C 1
ATOM 2630 O O . ASP B 1 162 ? 17.386 -5.835 42.386 1.00 16.40 162 ASP B O 1
ATOM 2635 N N . MET B 1 163 ? 16.252 -3.949 42.716 1.00 17.96 163 MET B N 1
ATOM 2636 C CA . MET B 1 163 ? 17.249 -3.097 42.056 1.00 18.01 163 MET B CA 1
ATOM 2637 C C . MET B 1 163 ? 17.301 -1.775 42.758 1.00 20.51 163 MET B C 1
ATOM 2638 O O . MET B 1 163 ? 16.345 -1.371 43.484 1.00 18.94 163 MET B O 1
ATOM 2643 N N . GLN B 1 164 ? 18.414 -1.072 42.567 1.00 19.89 164 GLN B N 1
ATOM 2644 C CA . GLN B 1 164 ? 18.460 0.325 43.009 1.00 20.48 164 GLN B CA 1
ATOM 2645 C C . GLN B 1 164 ? 19.282 1.111 42.023 1.00 21.50 164 GLN B C 1
ATOM 2646 O O . GLN B 1 164 ? 20.364 0.636 41.663 1.00 21.33 164 GLN B O 1
ATOM 2652 N N . MET B 1 165 ? 18.759 2.262 41.589 1.00 20.53 165 MET B N 1
ATOM 2653 C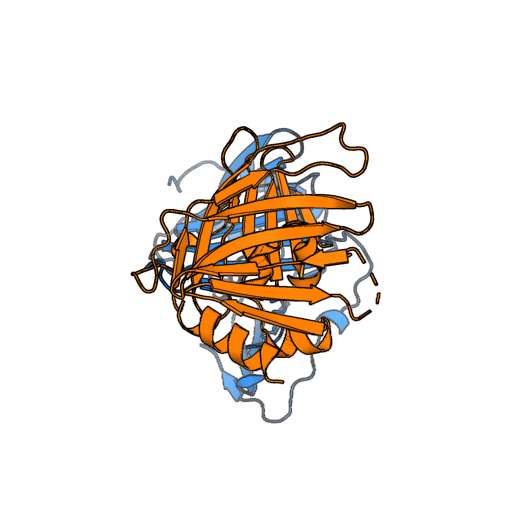 CA . MET B 1 165 ? 19.421 3.161 40.644 1.00 20.51 165 MET B CA 1
ATOM 2654 C C . MET B 1 165 ? 19.658 4.434 41.417 1.00 20.49 165 MET B C 1
ATOM 2655 O O . MET B 1 165 ? 18.773 4.943 42.102 1.00 20.78 165 MET B O 1
ATOM 2660 N N . ILE B 1 166 ? 20.858 4.942 41.383 1.00 20.54 166 ILE B N 1
ATOM 2661 C CA . ILE B 1 166 ? 21.101 6.320 41.872 1.00 20.23 166 ILE B CA 1
ATOM 2662 C C . ILE B 1 166 ? 21.660 7.109 40.703 1.00 20.39 166 ILE B C 1
ATOM 2663 O O . ILE B 1 166 ? 22.676 6.705 40.154 1.00 19.85 166 ILE B O 1
ATOM 2668 N N . ASP B 1 167 ? 20.982 8.186 40.314 1.00 19.27 167 ASP B N 1
ATOM 2669 C CA . ASP B 1 167 ? 21.297 8.852 39.060 1.00 20.00 167 ASP B CA 1
ATOM 2670 C C . ASP B 1 167 ? 22.276 9.994 39.337 1.00 19.65 167 ASP B C 1
ATOM 2671 O O . ASP B 1 167 ? 22.653 10.217 40.483 1.00 20.03 167 ASP B O 1
ATOM 2676 N N . GLY B 1 168 ? 22.701 10.691 38.295 1.00 20.47 168 GLY B N 1
ATOM 2677 C CA . GLY B 1 168 ? 23.728 11.731 38.413 1.00 21.45 168 GLY B CA 1
ATOM 2678 C C . GLY B 1 168 ? 23.356 13.023 39.137 1.00 22.35 168 GLY B C 1
ATOM 2679 O O . GLY B 1 168 ? 24.218 13.848 39.404 1.00 21.40 168 GLY B O 1
ATOM 2680 N N . VAL B 1 169 ? 22.083 13.219 39.451 1.00 23.03 169 VAL B N 1
ATOM 2681 C CA . VAL B 1 169 ? 21.673 14.286 40.379 1.00 23.91 169 VAL B CA 1
ATOM 2682 C C . VAL B 1 169 ? 21.227 13.704 41.751 1.00 24.53 169 VAL B C 1
ATOM 2683 O O . VAL B 1 169 ? 20.617 14.406 42.586 1.00 24.00 169 VAL B O 1
ATOM 2687 N N . GLY B 1 170 ? 21.508 12.413 41.966 1.00 23.96 170 GLY B N 1
ATOM 2688 C CA . GLY B 1 170 ? 21.319 11.801 43.267 1.00 24.27 170 GLY B CA 1
ATOM 2689 C C . GLY B 1 170 ? 19.911 11.271 43.560 1.00 24.06 170 GLY B C 1
ATOM 2690 O O . GLY B 1 170 ? 19.634 10.873 44.691 1.00 24.29 170 GLY B O 1
ATOM 2691 N N . GLN B 1 171 ? 19.033 11.265 42.558 1.00 23.70 171 GLN B N 1
ATOM 2692 C CA . GLN B 1 171 ? 17.744 10.614 42.696 1.00 23.99 171 GLN B CA 1
ATOM 2693 C C . GLN B 1 171 ? 18.010 9.132 42.934 1.00 23.54 171 GLN B C 1
ATOM 2694 O O . GLN B 1 171 ? 18.840 8.532 42.221 1.00 22.48 171 GLN B O 1
ATOM 2700 N N . ARG B 1 172 ? 17.338 8.550 43.929 1.00 23.70 172 ARG B N 1
ATOM 2701 C CA . ARG B 1 172 ? 17.465 7.110 44.197 1.00 23.24 172 ARG B CA 1
ATOM 2702 C C . ARG B 1 172 ? 16.142 6.402 43.906 1.00 22.52 172 ARG B C 1
ATOM 2703 O O . ARG B 1 172 ? 15.052 6.871 44.346 1.00 22.21 172 ARG B O 1
ATOM 2711 N N . THR B 1 173 ? 16.225 5.279 43.180 1.00 20.27 173 THR B N 1
ATOM 2712 C CA . THR B 1 173 ? 15.061 4.484 42.846 1.00 20.58 173 THR B CA 1
ATOM 2713 C C . THR B 1 173 ? 15.289 3.076 43.421 1.00 20.38 173 THR B C 1
ATOM 2714 O O . THR B 1 173 ? 16.365 2.501 43.233 1.00 20.70 173 THR B O 1
ATOM 2718 N N . ASN B 1 174 ? 14.317 2.553 44.149 1.00 18.66 174 ASN B N 1
ATOM 2719 C CA . ASN B 1 174 ? 14.388 1.180 44.652 1.00 18.57 174 ASN B CA 1
ATOM 2720 C C . ASN B 1 174 ? 13.210 0.478 44.041 1.00 17.11 174 ASN B C 1
ATOM 2721 O O . ASN B 1 174 ? 12.055 1.026 44.047 1.00 17.62 174 ASN B O 1
ATOM 2726 N N . ILE B 1 175 ? 13.474 -0.705 43.561 1.00 17.12 175 ILE B N 1
ATOM 2727 C CA . ILE B 1 175 ? 12.493 -1.523 42.906 1.00 15.88 175 ILE B CA 1
ATOM 2728 C C . ILE B 1 175 ? 12.492 -2.847 43.663 1.00 16.21 175 ILE B C 1
ATOM 2729 O O . ILE B 1 175 ? 13.562 -3.490 43.821 1.00 17.59 175 ILE B O 1
ATOM 2734 N N . LEU B 1 176 ? 11.308 -3.338 44.043 1.00 16.24 176 LEU B N 1
ATOM 2735 C CA . LEU B 1 176 ? 11.221 -4.670 44.577 1.00 16.07 176 LEU B CA 1
ATOM 2736 C C . LEU B 1 176 ? 10.402 -5.465 43.610 1.00 17.93 176 LEU B C 1
ATOM 2737 O O . LEU B 1 176 ? 9.318 -4.967 43.200 1.00 19.39 176 LEU B O 1
ATOM 2742 N N . PHE B 1 177 ? 10.866 -6.669 43.230 1.00 15.76 177 PHE B N 1
ATOM 2743 C CA . PHE B 1 177 ? 10.043 -7.582 42.373 1.00 17.34 177 PHE B CA 1
ATOM 2744 C C . PHE B 1 177 ? 9.373 -8.681 43.186 1.00 17.77 177 PHE B C 1
ATOM 2745 O O . PHE B 1 177 ? 9.936 -9.145 44.191 1.00 18.63 177 PHE B O 1
ATOM 2753 N N . PHE B 1 178 ? 8.177 -9.115 42.775 1.00 18.79 178 PHE B N 1
ATOM 2754 C CA . PHE B 1 178 ? 7.473 -10.208 43.408 1.00 20.22 178 PHE B CA 1
ATOM 2755 C C . PHE B 1 178 ? 6.561 -10.923 42.352 1.00 21.79 178 PHE B C 1
ATOM 2756 O O . PHE B 1 178 ? 6.497 -10.501 41.176 1.00 19.84 178 PHE B O 1
ATOM 2764 N N . ASP B 1 179 ? 5.995 -12.079 42.691 1.00 21.24 179 ASP B N 1
ATOM 2765 C CA . ASP B 1 179 ? 5.257 -12.887 41.709 1.00 22.39 179 ASP B CA 1
ATOM 2766 C C . ASP B 1 179 ? 6.100 -13.191 40.509 1.00 23.65 179 ASP B C 1
ATOM 2767 O O . ASP B 1 179 ? 5.593 -13.157 39.373 1.00 24.25 179 ASP B O 1
ATOM 2772 N N . VAL B 1 180 ? 7.376 -13.468 40.738 1.00 22.80 180 VAL B N 1
ATOM 2773 C CA . VAL B 1 180 ? 8.293 -13.786 39.667 1.00 24.22 180 VAL B CA 1
ATOM 2774 C C . VAL B 1 180 ? 7.868 -15.143 39.131 1.00 25.10 180 VAL B C 1
ATOM 2775 O O . VAL B 1 180 ? 7.591 -16.055 39.902 1.00 23.89 180 VAL B O 1
ATOM 2779 N N . LYS B 1 181 ? 7.741 -15.231 37.810 1.00 24.74 181 LYS B N 1
ATOM 2780 C CA . LYS B 1 181 ? 7.432 -16.473 37.131 1.00 24.03 181 LYS B CA 1
ATOM 2781 C C . LYS B 1 181 ? 8.421 -16.568 36.007 1.00 24.69 181 LYS B C 1
ATOM 2782 O O . LYS B 1 181 ? 8.516 -15.664 35.170 1.00 22.90 181 LYS B O 1
ATOM 2788 N N . MET B 1 182 ? 9.168 -17.662 35.972 1.00 23.84 182 MET B N 1
ATOM 2789 C CA . MET B 1 182 ? 10.179 -17.831 34.935 1.00 25.22 182 MET B CA 1
ATOM 2790 C C . MET B 1 182 ? 9.876 -18.974 34.032 1.00 25.05 182 MET B C 1
ATOM 2791 O O . MET B 1 182 ? 9.303 -19.990 34.470 1.00 25.77 182 MET B O 1
ATOM 2796 N N . ASN B 1 183 ? 10.268 -18.815 32.768 1.00 24.60 183 ASN B N 1
ATOM 2797 C CA . ASN B 1 183 ? 10.197 -19.880 31.773 1.00 24.52 183 ASN B CA 1
ATOM 2798 C C . ASN B 1 183 ? 8.805 -20.478 31.536 1.00 25.14 183 ASN B C 1
ATOM 2799 O O . ASN B 1 183 ? 8.653 -21.625 31.134 1.00 24.42 183 ASN B O 1
ATOM 2804 N N . GLU B 1 184 ? 7.782 -19.653 31.730 1.00 25.57 184 GLU B N 1
ATOM 2805 C CA . GLU B 1 184 ? 6.423 -20.002 31.299 1.00 25.69 184 GLU B CA 1
ATOM 2806 C C . GLU B 1 184 ? 6.074 -19.351 29.993 1.00 25.63 184 GLU B C 1
ATOM 2807 O O . GLU B 1 184 ? 6.743 -18.400 29.581 1.00 25.78 184 GLU B O 1
ATOM 2813 N N . ALA B 1 185 ? 5.005 -19.850 29.361 1.00 25.77 185 ALA B N 1
ATOM 2814 C CA . ALA B 1 185 ? 4.542 -19.373 28.046 1.00 26.21 185 ALA B CA 1
ATOM 2815 C C . ALA B 1 185 ? 4.317 -17.883 28.067 1.00 26.06 185 ALA B C 1
ATOM 2816 O O . ALA B 1 185 ? 3.586 -17.381 28.899 1.00 25.33 185 ALA B O 1
ATOM 2818 N N . LEU B 1 186 ? 4.901 -17.206 27.089 1.00 27.00 186 LEU B N 1
ATOM 2819 C CA . LEU B 1 186 ? 4.799 -15.782 26.964 1.00 27.91 186 LEU B CA 1
ATOM 2820 C C . LEU B 1 186 ? 4.769 -15.512 25.462 1.00 29.17 186 LEU B C 1
ATOM 2821 O O . LEU B 1 186 ? 5.711 -15.875 24.748 1.00 30.41 186 LEU B O 1
ATOM 2826 N N . ASP B 1 187 ? 3.652 -14.959 24.974 1.00 29.37 187 ASP B N 1
ATOM 2827 C CA . ASP B 1 187 ? 3.477 -14.630 23.581 1.00 29.84 187 ASP B CA 1
ATOM 2828 C C . ASP B 1 187 ? 4.092 -13.305 23.203 1.00 30.04 187 ASP B C 1
ATOM 2829 O O . ASP B 1 187 ? 4.022 -12.344 23.967 1.00 30.51 187 ASP B O 1
ATOM 2834 N N . ALA B 1 188 ? 4.632 -13.227 21.983 1.00 29.72 188 ALA B N 1
ATOM 2835 C CA . ALA B 1 188 ? 5.128 -11.971 21.407 1.00 29.43 188 ALA B CA 1
ATOM 2836 C C . ALA B 1 188 ? 4.050 -10.898 21.455 1.00 29.81 188 ALA B C 1
ATOM 2837 O O . ALA B 1 188 ? 4.363 -9.714 21.487 1.00 29.43 188 ALA B O 1
ATOM 2839 N N . LYS B 1 189 ? 2.796 -11.340 21.494 1.00 31.00 189 LYS B N 1
ATOM 2840 C CA . LYS B 1 189 ? 1.595 -10.503 21.692 1.00 33.42 189 LYS B CA 1
ATOM 2841 C C . LYS B 1 189 ? 1.758 -9.496 22.823 1.00 34.55 189 LYS B C 1
ATOM 2842 O O . LYS B 1 189 ? 1.521 -8.306 22.651 1.00 35.49 189 LYS B O 1
ATOM 2848 N N . GLN B 1 190 ? 2.159 -9.992 23.982 1.00 35.67 190 GLN B N 1
ATOM 2849 C CA . GLN B 1 190 ? 2.267 -9.194 25.198 1.00 36.59 190 GLN B CA 1
ATOM 2850 C C . GLN B 1 190 ? 3.283 -8.064 25.064 1.00 35.91 190 GLN B C 1
ATOM 2851 O O . GLN B 1 190 ? 3.389 -7.234 25.937 1.00 36.36 190 GLN B O 1
ATOM 2857 N N . PHE B 1 191 ? 4.013 -8.018 23.964 1.00 35.57 191 PHE B N 1
ATOM 2858 C CA . PHE B 1 191 ? 4.974 -6.936 23.729 1.00 35.83 191 PHE B CA 1
ATOM 2859 C C . PHE B 1 191 ? 4.492 -5.891 22.732 1.00 36.62 191 PHE B C 1
ATOM 2860 O O . PHE B 1 191 ? 5.306 -5.109 22.207 1.00 36.81 191 PHE B O 1
ATOM 2868 N N . THR B 1 192 ? 3.187 -5.920 22.455 1.00 36.44 192 THR B N 1
ATOM 2869 C CA . THR B 1 192 ? 2.601 -5.009 21.502 1.00 37.14 192 THR B CA 1
ATOM 2870 C C . THR B 1 192 ? 2.262 -3.739 22.194 1.00 36.96 192 THR B C 1
ATOM 2871 O O . THR B 1 192 ? 2.054 -3.703 23.413 1.00 35.90 192 THR B O 1
ATOM 2875 N N . PHE B 1 193 ? 2.095 -2.725 21.354 1.00 37.77 193 PHE B N 1
ATOM 2876 C CA . PHE B 1 193 ? 2.199 -1.343 21.733 1.00 38.91 193 PHE B CA 1
ATOM 2877 C C . PHE B 1 193 ? 1.154 -0.697 20.817 1.00 40.17 193 PHE B C 1
ATOM 2878 O O . PHE B 1 193 ? 1.521 0.031 19.911 1.00 41.29 193 PHE B O 1
ATOM 2886 N N . ASP B 1 194 ? -0.137 -1.039 21.000 1.00 41.52 194 ASP B N 1
ATOM 2887 C CA . ASP B 1 194 ? -1.243 -0.567 20.108 1.00 42.76 194 ASP B CA 1
ATOM 2888 C C . ASP B 1 194 ? -1.922 0.766 20.503 1.00 41.40 194 ASP B C 1
ATOM 2889 O O . ASP B 1 194 ? -3.163 0.873 20.572 1.00 42.31 194 ASP B O 1
ATOM 2894 N N . VAL B 1 195 ? -1.058 1.742 20.763 1.00 39.50 195 VAL B N 1
ATOM 2895 C CA . VAL B 1 195 ? -1.322 3.165 20.930 1.00 36.50 195 VAL B CA 1
ATOM 2896 C C . VAL B 1 195 ? -2.363 3.844 19.992 1.00 35.17 195 VAL B C 1
ATOM 2897 O O . VAL B 1 195 ? -2.682 3.389 18.873 1.00 34.41 195 VAL B O 1
ATOM 2901 N N . PRO B 1 196 ? -2.893 4.962 20.457 1.00 33.31 196 PRO B N 1
ATOM 2902 C CA . PRO B 1 196 ? -3.933 5.701 19.708 1.00 31.21 196 PRO B CA 1
ATOM 2903 C C . PRO B 1 196 ? -3.533 6.317 18.380 1.00 29.01 196 PRO B C 1
ATOM 2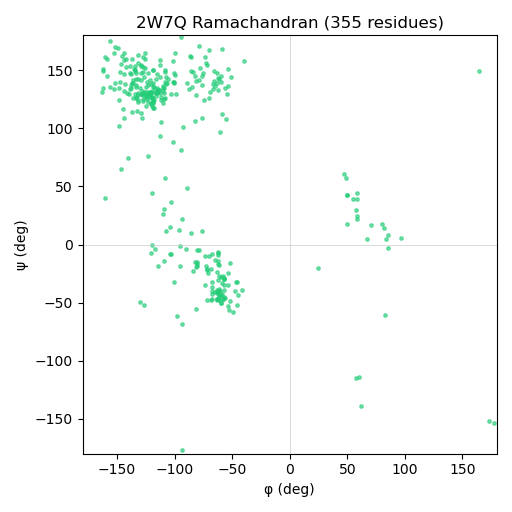904 O O . PRO B 1 196 ? -2.390 6.736 18.214 1.00 29.33 196 PRO B O 1
ATOM 2908 N N . PRO B 1 197 ? -4.493 6.416 17.437 1.00 26.59 197 PRO B N 1
ATOM 2909 C CA . PRO B 1 197 ? -4.197 7.123 16.207 1.00 24.61 197 PRO B CA 1
ATOM 2910 C C . PRO B 1 197 ? -3.856 8.577 16.472 1.00 23.43 197 PRO B C 1
ATOM 2911 O O . PRO B 1 197 ? -4.426 9.169 17.368 1.00 21.67 197 PRO B O 1
ATOM 2915 N N . GLY B 1 198 ? -2.891 9.134 15.721 1.00 21.07 198 GLY B N 1
ATOM 2916 C CA . GLY B 1 198 ? -2.523 10.529 15.863 1.00 19.89 198 GLY B CA 1
ATOM 2917 C C . GLY B 1 198 ? -1.531 10.848 16.978 1.00 20.00 198 GLY B C 1
ATOM 2918 O O . GLY B 1 198 ? -1.203 12.011 17.182 1.00 17.37 198 GLY B O 1
ATOM 2919 N N . VAL B 1 199 ? -1.006 9.823 17.658 1.00 20.74 199 VAL B N 1
ATOM 2920 C CA . VAL B 1 199 ? -0.109 10.013 18.803 1.00 21.42 199 VAL B CA 1
ATOM 2921 C C . VAL B 1 199 ? 1.159 10.788 18.401 1.00 20.17 199 VAL B C 1
ATOM 2922 O O . VAL B 1 199 ? 1.679 10.618 17.257 1.00 20.22 199 VAL B O 1
ATOM 2926 N N . ASP B 1 200 ? 1.616 11.701 19.263 1.00 17.85 200 ASP B N 1
ATOM 2927 C CA . ASP B 1 200 ? 2.873 12.439 18.961 1.00 17.74 200 ASP B CA 1
ATOM 2928 C C . ASP B 1 200 ? 4.014 11.470 19.081 1.00 18.00 200 ASP B C 1
ATOM 2929 O O . ASP B 1 200 ? 4.110 10.818 20.113 1.00 20.19 200 ASP B O 1
ATOM 2934 N N . VAL B 1 201 ? 4.854 11.330 18.051 1.00 15.53 201 VAL B N 1
ATOM 2935 C CA . VAL B 1 201 ? 6.041 10.452 18.080 1.00 14.26 201 VAL B CA 1
ATOM 2936 C C . VAL B 1 201 ? 7.335 11.273 18.038 1.00 13.98 201 VAL B C 1
ATOM 2937 O O . VAL B 1 201 ? 7.469 12.110 17.154 1.00 12.48 201 VAL B O 1
ATOM 2941 N N . ILE B 1 202 ? 8.291 1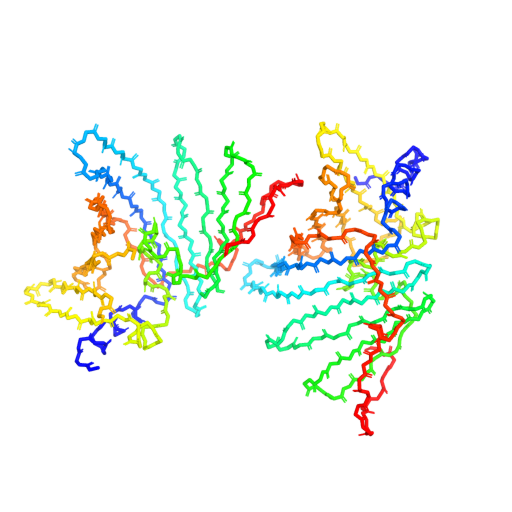1.001 18.956 1.00 13.07 202 ILE B N 1
ATOM 2942 C CA . ILE B 1 202 ? 9.516 11.763 19.134 1.00 15.04 202 ILE B CA 1
ATOM 2943 C C . ILE B 1 202 ? 10.581 10.742 19.218 1.00 16.55 202 ILE B C 1
ATOM 2944 O O . ILE B 1 202 ? 10.392 9.699 19.876 1.00 15.82 202 ILE B O 1
ATOM 2949 N N . GLN B 1 203 ? 11.676 10.993 18.517 1.00 16.61 203 GLN B N 1
ATOM 2950 C CA . GLN B 1 203 ? 12.842 10.207 18.798 1.00 21.47 203 GLN B CA 1
ATOM 2951 C C . GLN B 1 203 ? 13.840 10.983 19.680 1.00 22.59 203 GLN B C 1
ATOM 2952 O O . GLN B 1 203 ? 14.009 12.188 19.536 1.00 23.63 203 GLN B O 1
ATOM 2958 N N . GLU B 1 204 ? 14.450 10.294 20.626 1.00 25.59 204 GLU B N 1
ATOM 2959 C CA . GLU B 1 204 ? 15.514 10.913 21.407 1.00 28.76 204 GLU B CA 1
ATOM 2960 C C . GLU B 1 204 ? 16.881 10.434 20.985 1.00 29.50 204 GLU B C 1
ATOM 2961 O O . GLU B 1 204 ? 17.819 11.243 20.972 1.00 30.78 204 GLU B O 1
#

InterPro domains:
  IPR004564 Outer membrane lipoprotein carrier protein LolA-like [PF03548] (36-198)
  IPR004564 Outer membrane lipoprotein carrier protein LolA-like [PTHR35869] (2-208)
  IPR004564 Outer membrane lipoprotein carrier protein LolA-like [cd16325] (27-190)
  IPR018323 Outer membrane lipoprotein carrier protein LolA, Proteobacteria [MF_00240] (11-208)
  IPR018323 Outer membrane lipoprotein carrier protein LolA, Proteobacteria [TIGR00547] (7-205)
  IPR029046 Lipoprotein localisation LolA/LolB/LppX [SSF89392] (26-207)